Protein AF-0000000084399144 (afdb_homodimer)

InterPro domains:
  IPR020835 Catalase superfamily [SSF56634] (51-368)

Sequence (764 aa):
MQAVSDTVKSAVETFVGPTQVAGPDEWLKADESEQREDDEDAKILRVGELVHDMQRHNFDAHQHKFRGTHVKSLGFVKGSITINPDLPPYLAHGLFANGGEGQGKTYDCIGRYANEPSFILPDTTSAPRGFSLKIFGVQGERLSPSPDGSTDQGTQDFLFNNAPIVELTDLNTTIEIFELRTRYFDNPTRLNLELAKRSDRLKQFAPTMLPNEYVVGSTFYSQSAFKFGPYACKFSLLPISKFQEEFKGQTIPKDASPTFHRDHIRSYYSTNPTEYKLRAQFASDLSKQPVEDASVEWNESYAPWYDLATLKFPAQETFSDERRVWWEDRIGLSPWDGLKDHRPLGSINRLRHKAYEMSRAYREKGNQAKVYLPLKVDDMPNMQAVSDTVKSAVETFVGPTQVAGPDEWLKADESEQREDDEDAKILRVGELVHDMQRHNFDAHQHKFRGTHVKSLGFVKGSITINPDLPPYLAHGLFANGGEGQGKTYDCIGRYANEPSFILPDTTSAPRGFSLKIFGVQGERLSPSPDGSTDQGTQDFLFNNAPIVELTDLNTTIEIFELRTRYFDNPTRLNLELAKRSDRLKQFAPTMLPNEYVVGSTFYSQSAFKFGPYACKFSLLPISKFQEEFKGQTIPKDASPTFHRDHIRSYYSTNPTEYKLRAQFASDLSKQPVEDASVEWNESYAPWYDLATLKFPAQETFSDERRVWWEDRIGLSPWDGLKDHRPLGSINRLRHKAYEMSRAYREKGNQAKVYLPLKVDDMPN

Secondary structure (DSSP, 8-state):
--TT-S-------------PPP-GGGSPBGGGS----TTHHHHHHHHHHHHHHHHHHHHHHHSS---SS--EEEEEEEEEEEEPTT--GGG--GGGGG--SSS--EEEEEEEEEE-SSS---TTS---EEEEEEEEEEES-BSS--TTS-SSEEEEEEEEESSSS-TT-SHHHHHHHHHHHHHTTT-HHHHHHHHHTSTTHHHHHHHHHS--B-GGG--EE--S-EEETTEEEEEEEEE--GGGGGGTTPBPPTT--TTHHHHHHHHHHTT--EEEEEEEEE-S-TTTS-SS-TTS---TTTS--EEEEEEEE-S-----HHHHHIIIIIB---TTSSBGGG-B-SHHHHHHHHHHHHHHHHHHHHHT---B---SGGGS--/--TTSS-------------PPP-GGGSPBGGGS----TTHHHHHHHHHHHHHHHHHHHHHHHSS---SS--EEEEEEEEEEEEPTT--GGG--GGGGG--SSS--EEEEEEEEEE-SSS---TTS---EEEEEEEEEEES-BSS--TTS-SSEEEEEEEEESSSS-TT-SHHHHHHHHHHHHHTTT-HHHHHHHHHTSTTHHHHHHHHHS--B-GGG--EE--S-EEETTEEEEEEEEE--GGGGGGTTPBPPTT--TTHHHHHHHHHHTT--EEEEEEEEE-S-TTTS-SS-TTSPPPTTTS--EEEEEEEE-S-----HHHHHIIIIIB---TTSSBGGG-B-SHHHHHHHHHHHHHHHHHHHHHT---B---SGGGS--

pLDDT: mean 92.84, std 14.89, range [19.12, 98.88]

Solvent-accessible surface area (backbone atoms only — not comparable to full-atom values): 39222 Å² total; per-residue (Å²): 139,66,85,87,57,70,79,72,66,77,77,72,74,72,78,73,65,84,64,73,63,70,50,81,92,49,41,35,48,32,89,73,54,58,83,83,59,94,62,42,68,63,52,29,53,48,45,29,51,42,40,50,49,43,25,50,54,43,21,75,65,44,76,50,60,47,50,56,45,43,53,36,76,32,32,40,48,59,37,35,37,34,29,40,45,65,53,56,74,94,62,32,41,49,85,40,49,47,9,43,90,81,49,31,45,72,32,46,24,40,36,35,36,22,37,39,48,65,57,77,66,47,53,63,54,41,46,44,39,27,38,38,37,42,35,30,74,40,60,41,57,36,63,52,62,29,92,88,62,35,52,42,46,39,44,40,32,46,57,30,21,51,41,62,41,36,62,45,31,25,55,69,52,35,47,56,51,44,50,47,47,49,75,27,62,92,34,64,68,60,36,50,54,58,46,62,72,42,93,57,26,69,47,67,46,41,46,61,65,38,78,48,48,38,71,78,24,42,49,30,17,39,35,43,30,24,26,50,50,64,26,29,25,38,44,33,35,40,56,65,32,79,79,32,55,82,30,46,92,32,62,60,62,86,82,48,52,56,55,40,60,32,52,48,48,37,59,49,20,64,75,36,54,48,30,29,37,35,28,38,26,54,30,60,43,62,91,66,38,41,40,49,38,20,52,53,60,64,54,52,71,54,26,52,76,42,85,48,28,40,36,42,29,61,52,42,78,26,70,44,4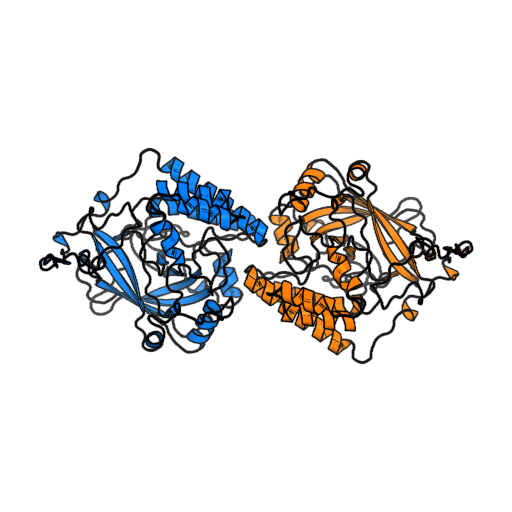3,62,36,47,43,44,54,74,52,32,39,59,84,44,57,66,43,21,35,50,29,47,36,59,31,27,42,59,41,58,36,45,56,59,25,48,53,50,36,49,51,51,24,20,56,46,57,70,30,76,58,43,68,81,74,49,65,80,75,54,59,120,136,68,87,82,57,72,84,67,70,76,80,73,73,71,78,73,65,83,65,73,62,69,52,81,90,51,39,36,48,32,90,72,54,58,81,84,60,95,61,43,68,64,51,31,51,50,44,28,52,41,39,49,50,43,26,50,54,41,22,74,66,46,75,49,61,47,50,56,45,43,52,36,75,33,33,42,49,58,35,34,36,35,29,40,45,65,52,55,75,93,63,32,39,49,84,40,47,49,9,44,88,80,48,32,45,72,33,47,24,40,36,35,36,23,38,38,48,64,56,77,65,47,54,64,55,41,49,44,39,27,39,39,36,42,35,31,74,39,60,41,58,36,64,52,60,30,94,87,61,35,52,42,45,37,45,41,31,48,55,30,21,52,42,61,41,35,62,46,32,25,53,68,50,35,45,55,52,43,50,45,48,48,75,27,62,93,34,63,68,60,36,52,55,58,46,61,71,42,94,56,27,70,48,65,47,41,47,59,66,38,77,49,48,39,70,77,24,44,50,30,16,37,33,42,30,24,25,49,48,64,26,29,26,36,43,33,34,40,56,67,31,79,80,32,53,83,30,45,91,31,63,61,63,85,83,47,52,58,54,39,60,31,52,47,48,35,58,50,19,64,74,36,54,48,32,28,37,36,26,37,27,52,30,60,42,60,92,67,38,43,40,49,39,19,52,53,61,63,51,50,72,55,25,51,74,42,84,48,28,39,35,42,28,62,51,43,79,25,73,44,42,61,38,47,44,43,54,74,51,33,40,57,85,42,57,65,43,22,36,49,30,47,35,59,32,26,42,58,41,57,34,44,56,58,24,47,52,49,37,50,49,52,26,21,57,46,56,68,30,78,58,42,67,81,75,49,66,79,76,54,60,122

Structure (mmCIF, N/CA/C/O backbone):
data_AF-0000000084399144-model_v1
#
loop_
_entity.id
_entity.type
_entity.pdbx_description
1 polymer 'Catalase core domain-containing protein'
#
loop_
_atom_site.group_PDB
_atom_site.id
_atom_site.type_symbol
_atom_site.label_atom_id
_atom_site.label_alt_id
_atom_site.label_comp_id
_atom_site.label_asym_id
_atom_site.label_entity_id
_atom_site.label_seq_id
_atom_site.pdbx_PDB_ins_code
_atom_site.Cartn_x
_atom_site.Cartn_y
_atom_site.Cartn_z
_atom_site.occupancy
_atom_site.B_iso_or_equiv
_atom_site.auth_seq_id
_atom_site.auth_comp_id
_atom_site.auth_asym_id
_atom_site.auth_atom_id
_atom_site.pdbx_PDB_model_num
ATOM 1 N N . MET A 1 1 ? -17.656 -8.805 -59.844 1 21.98 1 MET A N 1
ATOM 2 C CA . MET A 1 1 ? -17.688 -10.148 -60.406 1 21.98 1 MET A CA 1
ATOM 3 C C . MET A 1 1 ? -16.688 -11.055 -59.719 1 21.98 1 MET A C 1
ATOM 5 O O . MET A 1 1 ? -17.031 -12.148 -59.281 1 21.98 1 MET A O 1
ATOM 9 N N . GLN A 1 2 ? -15.344 -11.039 -60.219 1 20.11 2 GLN A N 1
ATOM 10 C CA . GLN A 1 2 ? -14.445 -12.188 -60.25 1 20.11 2 GLN A CA 1
ATOM 11 C C . GLN A 1 2 ? -13.688 -12.352 -58.938 1 20.11 2 GLN A C 1
ATOM 13 O O . GLN A 1 2 ? -13 -13.352 -58.75 1 20.11 2 GLN A O 1
ATOM 18 N N . ALA A 1 3 ? -13.328 -11.195 -58.344 1 23.88 3 ALA A N 1
ATOM 19 C CA . ALA A 1 3 ? -12.086 -11.227 -57.562 1 23.88 3 ALA A CA 1
ATOM 20 C C . ALA A 1 3 ? -12.227 -12.125 -56.344 1 23.88 3 ALA A C 1
ATOM 22 O O . ALA A 1 3 ? -11.305 -12.234 -55.531 1 23.88 3 ALA A O 1
ATOM 23 N N . VAL A 1 4 ? -13.578 -12.25 -55.938 1 25.94 4 VAL A N 1
ATOM 24 C CA . VAL A 1 4 ? -13.797 -12.961 -54.688 1 25.94 4 VAL A CA 1
ATOM 25 C C . VAL A 1 4 ? -13.461 -14.438 -54.844 1 25.94 4 VAL A C 1
ATOM 27 O O . VAL A 1 4 ? -13.945 -15.281 -54.094 1 25.94 4 VAL A O 1
ATOM 30 N N . SER A 1 5 ? -12.844 -14.633 -56.094 1 22.77 5 SER A N 1
ATOM 31 C CA . SER A 1 5 ? -12.727 -16.016 -56.562 1 22.77 5 SER A CA 1
ATOM 32 C C . SER A 1 5 ? -12.008 -16.875 -55.531 1 22.77 5 SER A C 1
ATOM 34 O O . SER A 1 5 ? -12.508 -17.953 -55.156 1 22.77 5 SER A O 1
ATOM 36 N N . ASP A 1 6 ? -10.719 -16.875 -55.594 1 24.31 6 ASP A N 1
ATOM 37 C CA . ASP A 1 6 ? -9.859 -18.047 -55.562 1 24.31 6 ASP A CA 1
ATOM 38 C C . ASP A 1 6 ? -9.547 -18.469 -54.125 1 24.31 6 ASP A C 1
ATOM 40 O O . ASP A 1 6 ? -8.859 -19.469 -53.875 1 24.31 6 ASP A O 1
ATOM 44 N N . THR A 1 7 ? -9.531 -17.578 -53.156 1 23.3 7 THR A N 1
ATOM 45 C CA . THR A 1 7 ? -8.68 -17.922 -52.031 1 23.3 7 THR A CA 1
ATOM 46 C C . THR A 1 7 ? -9.297 -19.047 -51.188 1 23.3 7 THR A C 1
ATOM 48 O O . THR A 1 7 ? -9.695 -18.828 -50.062 1 23.3 7 THR A O 1
ATOM 51 N N . VAL A 1 8 ? -10.523 -19.562 -51.594 1 27.95 8 VAL A N 1
ATOM 52 C CA . VAL A 1 8 ? -11.008 -20.594 -50.688 1 27.95 8 VAL A CA 1
ATOM 53 C C . VAL A 1 8 ? -10.047 -21.781 -50.688 1 27.95 8 VAL A C 1
ATOM 55 O O . VAL A 1 8 ? -10.062 -22.609 -51.625 1 27.95 8 VAL A O 1
ATOM 58 N N . LYS A 1 9 ? -8.789 -21.438 -50.719 1 29.81 9 LYS A N 1
ATOM 59 C CA . LYS A 1 9 ? -7.875 -22.594 -50.688 1 29.81 9 LYS A CA 1
ATOM 60 C C . LYS A 1 9 ? -8.43 -23.703 -49.812 1 29.81 9 LYS A C 1
ATOM 62 O O . LYS A 1 9 ? -9.039 -23.453 -48.781 1 29.81 9 LYS A O 1
ATOM 67 N N . SER A 1 10 ? -8.531 -24.906 -50.312 1 24.36 10 SER A N 1
ATOM 68 C CA . SER A 1 10 ? -8.898 -26.234 -49.844 1 24.36 10 SER A CA 1
ATOM 69 C C . SER A 1 10 ? -8.227 -26.562 -48.5 1 24.36 10 SER A C 1
ATOM 71 O O . SER A 1 10 ? -6.996 -26.516 -48.406 1 24.36 10 SER A O 1
ATOM 73 N N . ALA A 1 11 ? -8.75 -26.219 -47.406 1 34.06 11 ALA A N 1
ATOM 74 C CA . ALA A 1 11 ? -8.305 -26.844 -46.156 1 34.06 11 ALA A CA 1
ATOM 75 C C . ALA A 1 11 ? -8.203 -28.359 -46.312 1 34.06 11 ALA A C 1
ATOM 77 O O . ALA A 1 11 ? -9.219 -29.047 -46.344 1 34.06 11 ALA A O 1
ATOM 78 N N . VAL A 1 12 ? -7.316 -28.828 -47.156 1 32.66 12 VAL A N 1
ATOM 79 C CA . VAL A 1 12 ? -7.02 -30.25 -47 1 32.66 12 VAL A CA 1
ATOM 80 C C . VAL A 1 12 ? -6.875 -30.594 -45.531 1 32.66 12 VAL A C 1
ATOM 82 O O . VAL A 1 12 ? -6.012 -30.047 -44.844 1 32.66 12 VAL A O 1
ATOM 85 N N . GLU A 1 13 ? -7.855 -31.094 -44.906 1 31.64 13 GLU A N 1
ATOM 86 C CA . GLU A 1 13 ? -7.836 -31.781 -43.625 1 31.64 13 GLU A CA 1
ATOM 87 C C . GLU A 1 13 ? -6.754 -32.844 -43.562 1 31.64 13 GLU A C 1
ATO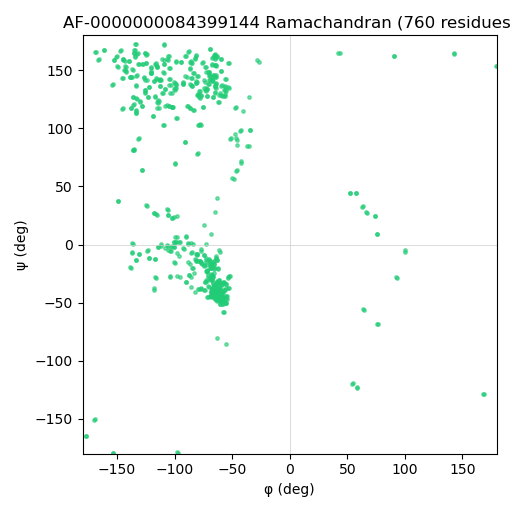M 89 O O . GLU A 1 13 ? -6.871 -33.875 -44.25 1 31.64 13 GLU A O 1
ATOM 94 N N . THR A 1 14 ? -5.488 -32.562 -43.781 1 32.62 14 THR A N 1
ATOM 95 C CA . THR A 1 14 ? -4.523 -33.625 -43.531 1 32.62 14 THR A CA 1
ATOM 96 C C . THR A 1 14 ? -4.961 -34.5 -42.344 1 32.62 14 THR A C 1
ATOM 98 O O . THR A 1 14 ? -5.184 -34 -41.25 1 32.62 14 THR A O 1
ATOM 101 N N . PHE A 1 15 ? -5.547 -35.594 -42.625 1 33.31 15 PHE A N 1
ATOM 102 C CA . PHE A 1 15 ? -5.883 -36.656 -41.688 1 33.31 15 PHE A CA 1
ATOM 103 C C . PHE A 1 15 ? -4.727 -36.906 -40.719 1 33.31 15 PHE A C 1
ATOM 105 O O . PHE A 1 15 ? -3.656 -37.375 -41.125 1 33.31 15 PHE A O 1
ATOM 112 N N . VAL A 1 16 ? -4.355 -36.094 -39.781 1 40.62 16 VAL A N 1
ATOM 113 C CA . VAL A 1 16 ? -3.412 -36.469 -38.719 1 40.62 16 VAL A CA 1
ATOM 114 C C . VAL A 1 16 ? -3.859 -37.75 -38.062 1 40.62 16 VAL A C 1
ATOM 116 O O . VAL A 1 16 ? -4.996 -37.875 -37.594 1 40.62 16 VAL A O 1
ATOM 119 N N . GLY A 1 17 ? -3.443 -38.969 -38.5 1 41.41 17 GLY A N 1
ATOM 120 C CA . GLY A 1 17 ? -3.68 -40.25 -37.844 1 41.41 17 GLY A CA 1
ATOM 121 C C . GLY A 1 17 ? -3.869 -40.156 -36.344 1 41.41 17 GLY A C 1
ATOM 122 O O . GLY A 1 17 ? -3.607 -39.094 -35.75 1 41.41 17 GLY A O 1
ATOM 123 N N . PRO A 1 18 ? -4.539 -41.156 -35.688 1 46.06 18 PRO A N 1
ATOM 124 C CA . PRO A 1 18 ? -4.816 -41.125 -34.25 1 46.06 18 PRO A CA 1
ATOM 125 C C . PRO A 1 18 ? -3.604 -40.719 -33.406 1 46.06 18 PRO A C 1
ATOM 127 O O . PRO A 1 18 ? -2.502 -41.25 -33.625 1 46.06 18 PRO A O 1
ATOM 130 N N . THR A 1 19 ? -3.375 -39.594 -33.125 1 61 19 THR A N 1
ATOM 131 C CA . THR A 1 19 ? -2.283 -39.094 -32.281 1 61 19 THR A CA 1
ATOM 132 C C . THR A 1 19 ? -1.993 -40.062 -31.156 1 61 19 THR A C 1
ATOM 134 O O . THR A 1 19 ? -2.873 -40.344 -30.328 1 61 19 THR A O 1
ATOM 137 N N . GLN A 1 20 ? -1.167 -41.094 -31.375 1 75.56 20 GLN A N 1
ATOM 138 C CA . GLN A 1 20 ? -0.76 -42.062 -30.359 1 75.56 20 GLN A CA 1
ATOM 139 C C . GLN A 1 20 ? -0.308 -41.375 -29.078 1 75.56 20 GLN A C 1
ATOM 141 O O . GLN A 1 20 ? 0.566 -40.5 -29.125 1 75.56 20 GLN A O 1
ATOM 146 N N . VAL A 1 21 ? -1.074 -41.656 -27.953 1 87.62 21 VAL A N 1
ATOM 147 C CA . VAL A 1 21 ? -0.732 -41.188 -26.625 1 87.62 21 VAL A CA 1
ATOM 148 C C . VAL A 1 21 ? 0.427 -42 -26.062 1 87.62 21 VAL A C 1
ATOM 150 O O . VAL A 1 21 ? 0.359 -43.219 -26 1 87.62 21 VAL A O 1
ATOM 153 N N . ALA A 1 22 ? 1.482 -41.312 -25.812 1 91.88 22 ALA A N 1
ATOM 154 C CA . ALA A 1 22 ? 2.646 -41.969 -25.219 1 91.88 22 ALA A CA 1
ATOM 155 C C . ALA A 1 22 ? 2.354 -42.438 -23.797 1 91.88 22 ALA A C 1
ATOM 157 O O . ALA A 1 22 ? 1.681 -41.719 -23.047 1 91.88 22 ALA A O 1
ATOM 158 N N . GLY A 1 23 ? 2.871 -43.625 -23.469 1 93.62 23 GLY A N 1
ATOM 159 C CA . GLY A 1 23 ? 2.76 -44.156 -22.109 1 93.62 23 GLY A CA 1
ATOM 160 C C . GLY A 1 23 ? 3.994 -43.906 -21.281 1 93.62 23 GLY A C 1
ATOM 161 O O . GLY A 1 23 ? 4.949 -43.281 -21.734 1 93.62 23 GLY A O 1
ATOM 162 N N . PRO A 1 24 ? 3.988 -44.375 -20.031 1 95.56 24 PRO A N 1
ATOM 163 C CA . PRO A 1 24 ? 5.062 -44.094 -19.078 1 95.56 24 PRO A CA 1
ATOM 164 C C . PRO A 1 24 ? 6.434 -44.531 -19.578 1 95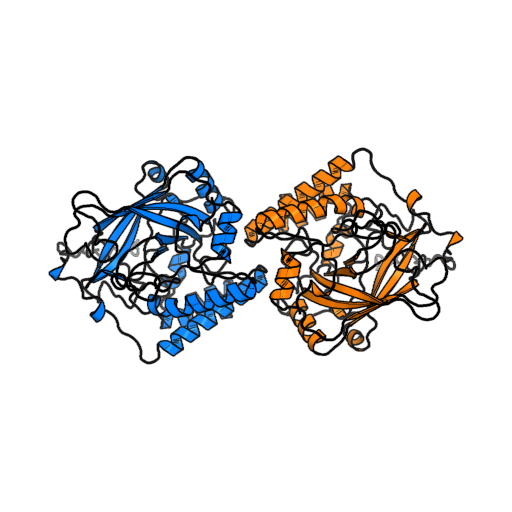.56 24 PRO A C 1
ATOM 166 O O . PRO A 1 24 ? 7.441 -43.875 -19.297 1 95.56 24 PRO A O 1
ATOM 169 N N . ASP A 1 25 ? 6.457 -45.562 -20.328 1 95.38 25 ASP A N 1
ATOM 170 C CA . ASP A 1 25 ? 7.73 -46.062 -20.844 1 95.38 25 ASP A CA 1
ATOM 171 C C . ASP A 1 25 ? 8.305 -45.094 -21.875 1 95.38 25 ASP A C 1
ATOM 173 O O . ASP A 1 25 ? 9.5 -45.156 -22.188 1 95.38 25 ASP A O 1
ATOM 177 N N . GLU A 1 26 ? 7.473 -44.312 -22.391 1 95.81 26 GLU A N 1
ATOM 178 C CA . GLU A 1 26 ? 7.887 -43.375 -23.453 1 95.81 26 GLU A CA 1
ATOM 179 C C . GLU A 1 26 ? 8.039 -41.969 -22.922 1 95.81 26 GLU A C 1
ATOM 181 O O . GLU A 1 26 ? 8.469 -41.062 -23.641 1 95.81 26 GLU A O 1
ATOM 186 N N . TRP A 1 27 ? 7.707 -41.719 -21.703 1 97.44 27 TRP A N 1
ATOM 187 C CA . TRP A 1 27 ? 7.809 -40.375 -21.141 1 97.44 27 TRP A CA 1
ATOM 188 C C . TRP A 1 27 ? 9.266 -39.969 -20.969 1 97.44 27 TRP A C 1
ATOM 190 O O . TRP A 1 27 ? 10.125 -40.812 -20.688 1 97.44 27 TRP A O 1
ATOM 200 N N . LEU A 1 28 ? 9.523 -38.719 -21.141 1 96.44 28 LEU A N 1
ATOM 201 C CA . LEU A 1 28 ? 10.867 -38.156 -21.016 1 96.44 28 LEU A CA 1
ATOM 202 C C . LEU A 1 28 ? 11.344 -38.219 -19.562 1 96.44 28 LEU A C 1
ATOM 204 O O . LEU A 1 28 ? 10.562 -37.938 -18.656 1 96.44 28 LEU A O 1
ATOM 208 N N . LYS A 1 29 ? 12.633 -38.531 -19.469 1 96.5 29 LYS A N 1
ATOM 209 C CA . LYS A 1 29 ? 13.266 -38.406 -18.156 1 96.5 29 LYS A CA 1
ATOM 210 C C . LYS A 1 29 ? 13.578 -36.938 -17.844 1 96.5 29 LYS A C 1
ATOM 212 O O . LYS A 1 29 ? 14.242 -36.25 -18.641 1 96.5 29 LYS A O 1
ATOM 217 N N . ALA A 1 30 ? 13.086 -36.5 -16.688 1 96.5 30 ALA A N 1
ATOM 218 C CA . ALA A 1 30 ? 13.172 -35.094 -16.297 1 96.5 30 ALA A CA 1
ATOM 219 C C . ALA A 1 30 ? 14.617 -34.594 -16.344 1 96.5 30 ALA A C 1
ATOM 221 O O . ALA A 1 30 ? 14.898 -33.531 -16.875 1 96.5 30 ALA A O 1
ATOM 222 N N . ASP A 1 31 ? 15.562 -35.312 -15.859 1 93.25 31 ASP A N 1
ATOM 223 C CA . ASP A 1 31 ? 16.953 -34.906 -15.703 1 93.25 31 ASP A CA 1
ATOM 224 C C . ASP A 1 31 ? 17.641 -34.781 -17.062 1 93.25 31 ASP A C 1
ATOM 226 O O . ASP A 1 31 ? 18.703 -34.156 -17.172 1 93.25 31 ASP A O 1
ATOM 230 N N . GLU A 1 32 ? 17.016 -35.281 -18.062 1 93.12 32 GLU A N 1
ATOM 231 C CA . GLU A 1 32 ? 17.594 -35.219 -19.406 1 93.12 32 GLU A CA 1
ATOM 232 C C . GLU A 1 32 ? 16.875 -34.188 -20.281 1 93.12 32 GLU A C 1
ATOM 234 O O . GLU A 1 32 ? 17.234 -33.969 -21.438 1 93.12 32 GLU A O 1
ATOM 239 N N . SER A 1 33 ? 15.953 -33.625 -19.672 1 94.94 33 SER A N 1
ATOM 240 C CA . SER A 1 33 ? 15.078 -32.781 -20.469 1 94.94 33 SER A CA 1
ATOM 241 C C . SER A 1 33 ? 15.484 -31.312 -20.359 1 94.94 33 SER A C 1
ATOM 243 O O . SER A 1 33 ? 14.977 -30.453 -21.094 1 94.94 33 SER A O 1
ATOM 245 N N . GLU A 1 34 ? 16.406 -30.969 -19.5 1 96 34 GLU A N 1
ATOM 246 C CA . GLU A 1 34 ? 16.781 -29.578 -19.266 1 96 34 GLU A CA 1
ATOM 247 C C . GLU A 1 34 ? 18.125 -29.25 -19.906 1 96 34 GLU A C 1
ATOM 249 O O . GLU A 1 34 ? 18.953 -30.141 -20.109 1 96 34 GLU A O 1
ATOM 254 N N . GLN A 1 35 ? 18.266 -28 -20.25 1 94.12 35 GLN A N 1
ATOM 255 C CA . GLN A 1 35 ? 19.516 -27.453 -20.766 1 94.12 35 GLN A CA 1
ATOM 256 C C . GLN A 1 35 ? 19.844 -26.141 -20.062 1 94.12 35 GLN A C 1
ATOM 258 O O . GLN A 1 35 ? 19.188 -25.125 -20.281 1 94.12 35 GLN A O 1
ATOM 263 N N . ARG A 1 36 ? 20.875 -26.141 -19.312 1 94.19 36 ARG A N 1
ATOM 264 C CA . ARG A 1 36 ? 21.328 -24.938 -18.625 1 94.19 36 ARG A CA 1
ATOM 265 C C . ARG A 1 36 ? 22.359 -24.188 -19.453 1 94.19 36 ARG A C 1
ATOM 267 O O . ARG A 1 36 ? 23.234 -24.812 -20.062 1 94.19 36 ARG A O 1
ATOM 274 N N . GLU A 1 37 ? 22.203 -22.922 -19.453 1 93.62 37 GLU A N 1
ATOM 275 C CA . GLU A 1 37 ? 23.188 -22.109 -20.156 1 93.62 37 GLU A CA 1
ATOM 276 C C . GLU A 1 37 ? 24.375 -21.797 -19.266 1 93.62 37 GLU A C 1
ATOM 278 O O . GLU A 1 37 ? 24.266 -21.797 -18.031 1 93.62 37 GLU A O 1
ATOM 283 N N . ASP A 1 38 ? 25.547 -21.5 -19.891 1 91.88 38 ASP A N 1
ATOM 284 C CA . ASP A 1 38 ? 26.781 -21.281 -19.156 1 91.88 38 ASP A CA 1
ATOM 285 C C . ASP A 1 38 ? 26.703 -20.016 -18.312 1 91.88 38 ASP A C 1
ATOM 287 O O . ASP A 1 38 ? 27.234 -19.969 -17.203 1 91.88 38 ASP A O 1
ATOM 291 N N . ASP A 1 39 ? 26.031 -18.984 -18.703 1 95.19 39 ASP A N 1
ATOM 292 C CA . ASP A 1 39 ? 25.984 -17.719 -17.984 1 95.19 39 ASP A CA 1
ATOM 293 C C . ASP A 1 39 ? 24.641 -17.531 -17.281 1 95.19 39 ASP A C 1
ATOM 295 O O . ASP A 1 39 ? 24.234 -16.406 -17 1 95.19 39 ASP A O 1
ATOM 299 N N . GLU A 1 40 ? 24.016 -18.609 -16.984 1 96.81 40 GLU A N 1
ATOM 300 C CA . GLU A 1 40 ? 22.656 -18.562 -16.484 1 96.81 40 GLU A CA 1
ATOM 301 C C . GLU A 1 40 ? 22.594 -17.891 -15.125 1 96.81 40 GLU A C 1
ATOM 303 O O . GLU A 1 40 ? 21.656 -17.141 -14.836 1 96.81 40 GLU A O 1
ATOM 308 N N . ASP A 1 41 ? 23.609 -18.094 -14.266 1 96.25 41 ASP A N 1
ATOM 309 C CA . ASP A 1 41 ? 23.594 -17.516 -12.93 1 96.25 41 ASP A CA 1
ATOM 310 C C . ASP A 1 41 ? 23.594 -15.984 -13 1 96.25 41 ASP A C 1
ATOM 312 O O . ASP A 1 41 ? 22.844 -15.328 -12.281 1 96.25 41 ASP A O 1
ATOM 316 N N . ALA A 1 42 ? 24.438 -15.453 -13.82 1 97.69 42 ALA A N 1
ATOM 317 C CA . ALA A 1 42 ? 24.484 -14.008 -13.992 1 97.69 42 ALA A CA 1
ATOM 318 C C . ALA A 1 42 ? 23.172 -13.477 -14.547 1 97.69 42 ALA A C 1
ATOM 320 O O . ALA A 1 42 ? 22.703 -12.406 -14.141 1 97.69 42 ALA A O 1
ATOM 321 N N . LYS A 1 43 ? 22.609 -14.227 -15.422 1 97.94 43 LYS A N 1
ATOM 322 C CA . LYS A 1 43 ? 21.328 -13.836 -16.016 1 97.94 43 LYS A CA 1
ATOM 323 C C . LYS A 1 43 ? 20.203 -13.883 -14.992 1 97.94 43 LYS A C 1
ATOM 325 O O . LYS A 1 43 ? 19.328 -13.008 -14.977 1 97.94 43 LYS A O 1
ATOM 330 N N . ILE A 1 44 ? 20.234 -14.844 -14.195 1 98 44 ILE A N 1
ATOM 331 C CA . ILE A 1 44 ? 19.219 -14.984 -13.148 1 98 44 ILE A CA 1
ATOM 332 C C . ILE A 1 44 ? 19.344 -13.812 -12.164 1 98 44 ILE A C 1
ATOM 334 O O . ILE A 1 44 ? 18.328 -13.242 -11.758 1 98 44 ILE A O 1
ATOM 338 N N . LEU A 1 45 ? 20.531 -13.43 -11.82 1 97.88 45 LEU A N 1
ATOM 339 C CA . LEU A 1 45 ? 20.734 -12.266 -10.969 1 97.88 45 LEU A CA 1
ATOM 340 C C . LEU A 1 45 ? 20.172 -11.008 -11.625 1 97.88 45 LEU A C 1
ATOM 342 O O . LEU A 1 45 ? 19.547 -10.18 -10.953 1 97.88 45 LEU A O 1
ATOM 346 N N . ARG A 1 46 ? 20.375 -10.906 -12.914 1 98.12 46 ARG A N 1
ATOM 347 C CA . ARG A 1 46 ? 19.844 -9.773 -13.664 1 98.12 46 ARG A CA 1
ATOM 348 C C . ARG A 1 46 ? 18.328 -9.727 -13.578 1 98.12 46 ARG A C 1
ATOM 350 O O . ARG A 1 46 ? 17.734 -8.656 -13.422 1 98.12 46 ARG A O 1
ATOM 357 N N . VAL A 1 47 ? 17.672 -10.844 -13.656 1 98.19 47 VAL A N 1
ATOM 358 C CA . VAL A 1 47 ? 16.219 -10.906 -13.516 1 98.19 47 VAL A CA 1
ATOM 359 C C . VAL A 1 47 ? 15.812 -10.375 -12.141 1 98.19 47 VAL A C 1
ATOM 361 O O . VAL A 1 47 ? 14.891 -9.57 -12.031 1 98.19 47 VAL A O 1
ATOM 364 N N . GLY A 1 48 ? 16.547 -10.82 -11.109 1 97.88 48 GLY A N 1
ATOM 365 C CA . GLY A 1 48 ? 16.266 -10.328 -9.773 1 97.88 48 GLY A CA 1
ATOM 366 C C . GLY A 1 48 ? 16.359 -8.82 -9.656 1 97.88 48 GLY A C 1
ATOM 367 O O . GLY A 1 48 ? 15.539 -8.188 -9 1 97.88 48 GLY A O 1
ATOM 368 N N . GLU A 1 49 ? 17.297 -8.219 -10.305 1 97.94 49 GLU A N 1
ATOM 369 C CA . GLU A 1 49 ? 17.484 -6.77 -10.289 1 97.94 49 GLU A CA 1
ATOM 370 C C . GLU A 1 49 ? 16.344 -6.055 -11 1 97.94 49 GLU A C 1
ATOM 372 O O . GLU A 1 49 ? 15.883 -5.008 -10.547 1 97.94 49 GLU A O 1
ATOM 377 N N . LEU A 1 50 ? 15.969 -6.637 -12.086 1 97.75 50 LEU A N 1
ATOM 378 C CA . LEU A 1 50 ? 14.875 -6.047 -12.844 1 97.75 50 LEU A CA 1
ATOM 379 C C . LEU A 1 50 ? 13.562 -6.117 -12.062 1 97.75 50 LEU A C 1
ATOM 381 O O . LEU A 1 50 ? 12.781 -5.168 -12.07 1 97.75 50 LEU A O 1
ATOM 385 N N . VAL A 1 51 ? 13.352 -7.211 -11.359 1 97.44 51 VAL A N 1
ATOM 386 C CA . VAL A 1 51 ? 12.18 -7.332 -10.5 1 97.44 51 VAL A CA 1
ATOM 387 C C . VAL A 1 51 ? 12.227 -6.277 -9.398 1 97.44 51 VAL A C 1
ATOM 389 O O . VAL A 1 51 ? 11.219 -5.629 -9.109 1 97.44 51 VAL A O 1
ATOM 392 N N . HIS A 1 52 ? 13.367 -6.062 -8.875 1 97.19 52 HIS A N 1
ATOM 393 C CA . HIS A 1 52 ? 13.555 -5.027 -7.863 1 97.19 52 HIS A CA 1
ATOM 394 C C . HIS A 1 52 ? 13.18 -3.652 -8.406 1 97.19 52 HIS A C 1
ATOM 396 O O . HIS A 1 52 ? 12.539 -2.859 -7.719 1 97.19 52 HIS A O 1
ATOM 402 N N . ASP A 1 53 ? 13.57 -3.414 -9.562 1 96.44 53 ASP A N 1
ATOM 403 C CA . ASP A 1 53 ? 13.25 -2.137 -10.195 1 96.44 53 ASP A CA 1
ATOM 404 C C . ASP A 1 53 ? 11.742 -1.966 -10.352 1 96.44 53 ASP A C 1
ATOM 406 O O . ASP A 1 53 ? 11.203 -0.886 -10.094 1 96.44 53 ASP A O 1
ATOM 410 N N . MET A 1 54 ? 11.086 -2.973 -10.75 1 95.25 54 MET A N 1
ATOM 411 C CA . MET A 1 54 ? 9.633 -2.916 -10.891 1 95.25 54 MET A CA 1
ATOM 412 C C . MET A 1 54 ? 8.969 -2.725 -9.531 1 95.25 54 MET A C 1
ATOM 414 O O . MET A 1 54 ? 8.008 -1.964 -9.406 1 95.25 54 MET A O 1
ATOM 418 N N . GLN A 1 55 ? 9.5 -3.42 -8.555 1 97.12 55 GLN A N 1
ATOM 419 C CA . GLN A 1 55 ? 8.984 -3.246 -7.195 1 97.12 55 GLN A CA 1
ATOM 420 C C . GLN A 1 55 ? 9.164 -1.807 -6.723 1 97.12 55 GLN A C 1
ATOM 422 O O . GLN A 1 55 ? 8.289 -1.258 -6.047 1 97.12 55 GLN A O 1
ATOM 427 N N . ARG A 1 56 ? 10.289 -1.204 -7.105 1 96.31 56 ARG A N 1
ATOM 428 C CA . ARG A 1 56 ? 10.531 0.188 -6.742 1 96.31 56 ARG A CA 1
ATOM 429 C C . ARG A 1 56 ? 9.508 1.112 -7.395 1 96.31 56 ARG A C 1
ATOM 431 O O . ARG A 1 56 ? 9 2.037 -6.754 1 96.31 56 ARG A O 1
ATOM 438 N N . HIS A 1 57 ? 9.234 0.835 -8.641 1 95.12 57 HIS A N 1
ATOM 439 C CA . HIS A 1 57 ? 8.227 1.628 -9.344 1 95.12 57 HIS A CA 1
ATOM 440 C C . HIS A 1 57 ? 6.855 1.47 -8.695 1 95.12 57 HIS A C 1
ATOM 442 O O . HIS A 1 57 ? 6.109 2.443 -8.562 1 95.12 57 HIS A O 1
ATOM 448 N N . ASN A 1 58 ? 6.539 0.286 -8.312 1 95.69 58 ASN A N 1
ATOM 449 C CA . ASN A 1 58 ? 5.273 0.052 -7.633 1 95.69 58 ASN A CA 1
ATOM 450 C C . ASN A 1 58 ? 5.211 0.785 -6.297 1 95.69 58 ASN A C 1
ATOM 452 O O . ASN A 1 58 ? 4.172 1.344 -5.938 1 95.69 58 ASN A O 1
ATOM 456 N N . PHE A 1 59 ? 6.316 0.768 -5.602 1 97 59 PHE A N 1
ATOM 457 C CA . PHE A 1 59 ? 6.355 1.516 -4.348 1 97 59 PHE A CA 1
ATOM 458 C C . PHE A 1 59 ? 6.078 2.994 -4.59 1 97 59 PHE A C 1
ATOM 460 O O . PHE A 1 59 ? 5.32 3.619 -3.846 1 97 59 PHE A O 1
ATOM 467 N N . ASP A 1 60 ? 6.695 3.52 -5.609 1 95.31 60 ASP A N 1
ATOM 468 C CA . ASP A 1 60 ? 6.508 4.93 -5.934 1 95.31 60 ASP A CA 1
ATOM 469 C C . ASP A 1 60 ? 5.043 5.23 -6.246 1 95.31 60 ASP A C 1
ATOM 471 O O . ASP A 1 60 ? 4.531 6.297 -5.895 1 95.31 60 ASP A O 1
ATOM 475 N N . ALA A 1 61 ? 4.387 4.293 -6.809 1 93.88 61 ALA A N 1
ATOM 476 C CA . ALA A 1 61 ? 3.018 4.508 -7.266 1 93.88 61 ALA A CA 1
ATOM 477 C C . ALA A 1 61 ? 2.016 4.219 -6.156 1 93.88 61 ALA A C 1
ATOM 479 O O . ALA A 1 61 ? 0.932 4.805 -6.117 1 93.88 61 ALA A O 1
ATOM 480 N N . HIS A 1 62 ? 2.385 3.348 -5.207 1 95.94 62 HIS A N 1
ATOM 481 C CA . HIS A 1 62 ? 1.352 2.834 -4.316 1 95.94 62 HIS A CA 1
ATOM 482 C C . HIS A 1 62 ? 1.784 2.934 -2.855 1 95.94 62 HIS A C 1
ATOM 484 O O . HIS A 1 62 ? 0.998 2.648 -1.949 1 95.94 62 HIS A O 1
ATOM 490 N N . GLN A 1 63 ? 3 3.287 -2.607 1 95.62 63 GLN A N 1
ATOM 491 C CA . GLN A 1 63 ? 3.52 3.598 -1.281 1 95.62 63 GLN A CA 1
ATOM 492 C C . GLN A 1 63 ? 3.533 2.359 -0.39 1 95.62 63 GLN A C 1
ATOM 494 O O . GLN A 1 63 ? 3.33 2.459 0.822 1 95.62 63 GLN A O 1
ATOM 499 N N . HIS A 1 64 ? 3.648 1.217 -0.902 1 96.44 64 HIS A N 1
ATOM 500 C CA . HIS A 1 64 ? 3.824 -0.073 -0.245 1 96.44 64 HIS A CA 1
ATOM 501 C C . HIS A 1 64 ? 4.715 -0.995 -1.07 1 96.44 64 HIS A C 1
ATOM 503 O O . HIS A 1 64 ? 4.711 -0.931 -2.303 1 96.44 64 HIS A O 1
ATOM 509 N N . LYS A 1 65 ? 5.562 -1.794 -0.369 1 96.94 65 LYS A N 1
ATOM 510 C CA . LYS A 1 65 ? 6.438 -2.723 -1.077 1 96.94 65 LYS A CA 1
ATOM 511 C C . LYS A 1 65 ? 5.73 -4.047 -1.35 1 96.94 65 LYS A C 1
ATOM 513 O O . LYS A 1 65 ? 5.387 -4.777 -0.417 1 96.94 65 LYS A O 1
ATOM 518 N N . PHE A 1 66 ? 5.582 -4.344 -2.611 1 96.75 66 PHE A N 1
ATOM 519 C CA . PHE A 1 66 ? 4.84 -5.52 -3.047 1 96.75 66 PHE A CA 1
ATOM 520 C C . PHE A 1 66 ? 5.777 -6.578 -3.609 1 96.75 66 PHE A C 1
ATOM 522 O O . PHE A 1 66 ? 6.973 -6.328 -3.777 1 96.75 66 PHE A O 1
ATOM 529 N N . ARG A 1 67 ? 5.184 -7.738 -3.869 1 96.5 67 ARG A N 1
ATOM 530 C CA . ARG A 1 67 ? 5.824 -8.781 -4.66 1 96.5 67 ARG A CA 1
ATOM 531 C C . ARG A 1 67 ? 6.039 -8.328 -6.102 1 96.5 67 ARG A C 1
ATOM 533 O O . ARG A 1 67 ? 5.465 -7.324 -6.531 1 96.5 67 ARG A O 1
ATOM 540 N N . GLY A 1 68 ? 6.91 -9.07 -6.727 1 94.44 68 GLY A N 1
ATOM 541 C CA . GLY A 1 68 ? 7.207 -8.711 -8.102 1 94.44 68 GLY A CA 1
ATOM 542 C C . GLY A 1 68 ? 6.02 -8.883 -9.031 1 94.44 68 GLY A C 1
ATOM 543 O O . GLY A 1 68 ? 5.844 -8.102 -9.977 1 94.44 68 GLY A O 1
ATOM 544 N N . THR A 1 69 ? 5.277 -9.922 -8.844 1 94.44 69 THR A N 1
ATOM 545 C CA . THR A 1 69 ? 4.035 -10.203 -9.555 1 94.44 69 THR A CA 1
ATOM 546 C C . THR A 1 69 ? 2.943 -10.641 -8.586 1 94.44 69 THR A C 1
ATOM 548 O O . THR A 1 69 ? 3.174 -10.727 -7.379 1 94.44 69 THR A O 1
ATOM 551 N N . HIS A 1 70 ? 1.729 -10.766 -9.133 1 96.81 70 HIS A N 1
ATOM 552 C CA . HIS A 1 70 ? 0.588 -11.148 -8.305 1 96.81 70 HIS A CA 1
ATOM 553 C C . HIS A 1 70 ? 0.383 -10.164 -7.156 1 96.81 70 HIS A C 1
ATOM 555 O O . HIS A 1 70 ? 0.172 -10.578 -6.016 1 96.81 70 HIS A O 1
ATOM 561 N N . VAL A 1 71 ? 0.473 -8.93 -7.504 1 95.44 71 VAL A N 1
ATOM 562 C CA . VAL A 1 71 ? 0.492 -7.871 -6.496 1 95.44 71 VAL A CA 1
ATOM 563 C C . VAL A 1 71 ? -0.901 -7.707 -5.895 1 95.44 71 VAL A C 1
ATOM 565 O O . VAL A 1 71 ? -1.04 -7.332 -4.727 1 95.44 71 VAL A O 1
ATOM 568 N N . LYS A 1 72 ? -1.923 -7.977 -6.664 1 97.38 72 LYS A N 1
ATOM 569 C CA . LYS A 1 72 ? -3.291 -7.789 -6.188 1 97.38 72 LYS A CA 1
ATOM 570 C C . LYS A 1 72 ? -3.924 -9.125 -5.797 1 97.38 72 LYS A C 1
ATOM 572 O O . LYS A 1 72 ? -4.109 -10 -6.645 1 97.38 72 LYS A O 1
ATOM 577 N N . SER A 1 73 ? -4.285 -9.242 -4.527 1 98.06 73 SER A N 1
ATOM 578 C CA . SER A 1 73 ? -4.938 -10.445 -4.02 1 98.06 73 SER A CA 1
ATOM 579 C C . SER A 1 73 ? -6.441 -10.406 -4.281 1 98.06 73 SER A C 1
ATOM 581 O O . SER A 1 73 ? -7.059 -9.344 -4.227 1 98.06 73 SER A O 1
ATOM 583 N N . LEU A 1 74 ? -6.984 -11.578 -4.492 1 98.62 74 LEU A N 1
ATOM 584 C CA . LEU A 1 74 ? -8.414 -11.68 -4.75 1 98.62 74 LEU A CA 1
ATOM 585 C C . LEU A 1 74 ? -9.109 -12.484 -3.654 1 98.62 74 LEU A C 1
ATOM 587 O O . LEU A 1 74 ? -10.305 -12.312 -3.418 1 98.62 74 LEU A O 1
ATOM 591 N N . GLY A 1 75 ? -8.43 -13.391 -3.02 1 98.69 75 GLY A N 1
ATOM 592 C CA . GLY A 1 75 ? -8.969 -14.219 -1.954 1 98.69 75 GLY A CA 1
ATOM 593 C C . GLY A 1 75 ? -7.969 -15.219 -1.403 1 98.69 75 GLY A C 1
ATOM 594 O O . GLY A 1 75 ? -7.07 -15.664 -2.121 1 98.69 75 GLY A O 1
ATOM 595 N N . PHE A 1 76 ? -8.148 -15.602 -0.16 1 98.81 76 PHE A N 1
ATOM 596 C CA . PHE A 1 76 ? -7.305 -16.531 0.579 1 98.81 76 PHE A CA 1
ATOM 597 C C . PHE A 1 76 ? -8.133 -17.672 1.156 1 98.81 76 PHE A C 1
ATOM 599 O O . PHE A 1 76 ? -9.164 -17.438 1.795 1 98.81 76 PHE A O 1
ATOM 606 N N . VAL A 1 77 ? -7.645 -18.891 0.966 1 98.81 77 VAL A N 1
ATOM 607 C CA . VAL A 1 77 ? -8.516 -19.984 1.364 1 98.81 77 VAL A CA 1
ATOM 608 C C . VAL A 1 77 ? -7.695 -21.047 2.107 1 98.81 77 VAL A C 1
ATOM 610 O O . VAL A 1 77 ? -6.504 -21.219 1.843 1 98.81 77 VAL A O 1
ATOM 613 N N . LYS A 1 78 ? -8.367 -21.734 3.002 1 98.44 78 LYS A N 1
ATOM 614 C CA . LYS A 1 78 ? -7.887 -22.922 3.701 1 98.44 78 LYS A CA 1
ATOM 615 C C . LYS A 1 78 ? -8.672 -24.156 3.285 1 98.44 78 LYS A C 1
ATOM 617 O O . LYS A 1 78 ? -9.891 -24.094 3.086 1 98.44 78 LYS A O 1
ATOM 622 N N . GLY A 1 79 ? -7.934 -25.234 3.186 1 98.38 79 GLY A N 1
ATOM 623 C CA . GLY A 1 79 ? -8.617 -26.469 2.832 1 98.38 79 GLY A CA 1
ATOM 624 C C . GLY A 1 79 ? -7.73 -27.688 2.971 1 98.38 79 GLY A C 1
ATOM 625 O O . GLY A 1 79 ? -6.914 -27.781 3.891 1 98.38 79 GLY A O 1
ATOM 626 N N . SER A 1 80 ? -8.047 -28.656 2.152 1 98.5 80 SER A N 1
ATOM 627 C CA . SER A 1 80 ? -7.316 -29.922 2.189 1 98.5 80 SER A CA 1
ATOM 628 C C . SER A 1 80 ? -7.145 -30.5 0.791 1 98.5 80 SER A C 1
ATOM 630 O O . SER A 1 80 ? -7.859 -30.109 -0.139 1 98.5 80 SER A O 1
ATOM 632 N N . ILE A 1 81 ? -6.191 -31.312 0.707 1 98.25 81 ILE A N 1
ATOM 633 C CA . ILE A 1 81 ? -5.969 -32.094 -0.51 1 98.25 81 ILE A CA 1
ATOM 634 C C . ILE A 1 81 ? -5.906 -33.562 -0.171 1 98.25 81 ILE A C 1
ATOM 636 O O . ILE A 1 81 ? -5.199 -33.969 0.755 1 98.25 81 ILE A O 1
ATOM 640 N N . THR A 1 82 ? -6.613 -34.344 -0.869 1 97.44 82 THR A N 1
ATOM 641 C CA . THR A 1 82 ? -6.609 -35.812 -0.709 1 97.44 82 THR A CA 1
ATOM 642 C C . THR A 1 82 ? -6.043 -36.469 -1.953 1 97.44 82 THR A C 1
ATOM 644 O O . THR A 1 82 ? -6.57 -36.312 -3.055 1 97.44 82 THR A O 1
ATOM 647 N N . ILE A 1 83 ? -5.02 -37.281 -1.731 1 97.25 83 ILE A N 1
ATOM 648 C CA . ILE A 1 83 ? -4.398 -38 -2.83 1 97.25 83 ILE A CA 1
ATOM 649 C C . ILE A 1 83 ? -5.312 -39.156 -3.266 1 97.25 83 ILE A C 1
ATOM 651 O O . ILE A 1 83 ? -5.891 -39.844 -2.426 1 97.25 83 ILE A O 1
ATOM 655 N N . ASN A 1 84 ? -5.48 -39.281 -4.59 1 95.5 84 ASN A N 1
ATOM 656 C CA . ASN A 1 84 ? -6.27 -40.406 -5.078 1 95.5 84 ASN A CA 1
ATOM 657 C C . ASN A 1 84 ? -5.711 -41.75 -4.586 1 95.5 84 ASN A C 1
ATOM 659 O O . ASN A 1 84 ? -4.496 -41.969 -4.629 1 95.5 84 ASN A O 1
ATOM 663 N N . PRO A 1 85 ? -6.629 -42.562 -4.168 1 91.75 85 PRO A N 1
ATOM 664 C CA . PRO A 1 85 ? -6.133 -43.906 -3.777 1 91.75 85 PRO A CA 1
ATOM 665 C C . PRO A 1 85 ? -5.738 -44.75 -4.973 1 91.75 85 PRO A C 1
ATOM 667 O O . PRO A 1 85 ? -6.23 -44.531 -6.082 1 91.75 85 PRO A O 1
ATOM 670 N N . ASP A 1 86 ? -4.871 -45.625 -4.824 1 87.56 86 ASP A N 1
ATOM 671 C CA . ASP A 1 86 ? -4.5 -46.688 -5.754 1 87.56 86 ASP A CA 1
ATOM 672 C C . ASP A 1 86 ? -3.938 -46.125 -7.051 1 87.56 86 ASP A C 1
ATOM 674 O O . ASP A 1 86 ? -4.258 -46.594 -8.141 1 87.56 86 ASP A O 1
ATOM 678 N N . LEU A 1 87 ? -3.275 -45.031 -6.922 1 94.25 87 LEU A N 1
ATOM 679 C CA . LEU A 1 87 ? -2.553 -44.531 -8.086 1 94.25 87 LEU A CA 1
ATOM 680 C C . LEU A 1 87 ? -1.587 -45.562 -8.625 1 94.25 87 LEU A C 1
ATOM 682 O O . LEU A 1 87 ? -0.905 -46.25 -7.844 1 94.25 87 LEU A O 1
ATOM 686 N N . PRO A 1 88 ? -1.642 -45.812 -9.93 1 93.69 88 PRO A N 1
ATOM 687 C CA . PRO A 1 88 ? -0.624 -46.719 -10.461 1 93.69 88 PRO A CA 1
ATOM 688 C C . PRO A 1 88 ? 0.796 -46.281 -10.086 1 93.69 88 PRO A C 1
ATOM 690 O O . PRO A 1 88 ? 1.047 -45.094 -9.836 1 93.69 88 PRO A O 1
ATOM 693 N N . PRO A 1 89 ? 1.748 -47.219 -10.062 1 93.88 89 PRO A N 1
ATOM 694 C CA . PRO A 1 89 ? 3.109 -46.938 -9.602 1 93.88 89 PRO A CA 1
ATOM 695 C C . PRO A 1 89 ? 3.762 -45.781 -10.344 1 93.88 89 PRO A C 1
ATOM 697 O O . PRO A 1 89 ? 4.508 -45 -9.75 1 93.88 89 PRO A O 1
ATOM 700 N N . TYR A 1 90 ? 3.441 -45.625 -11.656 1 95.5 90 TYR A N 1
ATOM 701 C CA . TYR A 1 90 ? 4.094 -44.562 -12.453 1 95.5 90 TYR A CA 1
ATOM 702 C C . TYR A 1 90 ? 3.551 -43.188 -12.102 1 95.5 90 TYR A C 1
ATOM 704 O O . TYR A 1 90 ? 4.133 -42.188 -12.484 1 95.5 90 TYR A O 1
ATOM 712 N N . LEU A 1 91 ? 2.477 -43.125 -11.305 1 97.19 91 LEU A N 1
ATOM 713 C CA . LEU A 1 91 ? 1.926 -41.844 -10.852 1 97.19 91 LEU A CA 1
ATOM 714 C C . LEU A 1 91 ? 2.135 -41.688 -9.352 1 97.19 91 LEU A C 1
ATOM 716 O O . LEU A 1 91 ? 1.724 -40.656 -8.781 1 97.19 91 LEU A O 1
ATOM 720 N N . ALA A 1 92 ? 2.732 -42.625 -8.719 1 95.38 92 ALA A N 1
ATOM 721 C CA . ALA A 1 92 ? 2.908 -42.625 -7.266 1 95.38 92 ALA A CA 1
ATOM 722 C C . ALA A 1 92 ? 4.316 -42.156 -6.891 1 95.38 92 ALA A C 1
ATOM 724 O O . ALA A 1 92 ? 5.113 -42.938 -6.375 1 95.38 92 ALA A O 1
ATOM 725 N N . HIS A 1 93 ? 4.59 -40.938 -7.098 1 95.62 93 HIS A N 1
ATOM 726 C CA . HIS A 1 93 ? 5.891 -40.344 -6.781 1 95.62 93 HIS A CA 1
ATOM 727 C C . HIS A 1 93 ? 5.75 -39.156 -5.859 1 95.62 93 HIS A C 1
ATOM 729 O O . HIS A 1 93 ? 4.824 -38.344 -6.012 1 95.62 93 HIS A O 1
ATOM 735 N N . GLY A 1 94 ? 6.676 -38.969 -4.871 1 95.31 94 GLY A N 1
ATOM 736 C CA . GLY A 1 94 ? 6.691 -37.812 -3.986 1 95.31 94 GLY A CA 1
ATOM 737 C C . GLY A 1 94 ? 5.41 -37.656 -3.191 1 95.31 94 GLY A C 1
ATOM 738 O O . GLY A 1 94 ? 4.965 -38.594 -2.523 1 95.31 94 GLY A O 1
ATOM 739 N N . LEU A 1 95 ? 4.82 -36.5 -3.344 1 96.25 95 LEU A N 1
ATOM 740 C CA . LEU A 1 95 ? 3.562 -36.188 -2.676 1 96.25 95 LEU A CA 1
ATOM 741 C C . LEU A 1 95 ? 2.508 -37.25 -2.963 1 96.25 95 LEU A C 1
ATOM 743 O O . LEU A 1 95 ? 1.667 -37.531 -2.109 1 96.25 95 LEU A O 1
ATOM 747 N N . PHE A 1 96 ? 2.6 -37.906 -4.094 1 96.5 96 PHE A N 1
ATOM 748 C CA . PHE A 1 96 ? 1.54 -38.781 -4.574 1 96.5 96 PHE A CA 1
ATOM 749 C C . PHE A 1 96 ? 1.874 -40.25 -4.289 1 96.5 96 PHE A C 1
ATOM 751 O O . PHE A 1 96 ? 1.154 -41.125 -4.723 1 96.5 96 PHE A O 1
ATOM 758 N N . ALA A 1 97 ? 2.986 -40.469 -3.656 1 90.94 97 ALA A N 1
ATOM 759 C CA . ALA A 1 97 ? 3.369 -41.844 -3.279 1 90.94 97 ALA A CA 1
ATOM 760 C C . ALA A 1 97 ? 2.5 -42.344 -2.137 1 90.94 97 ALA A C 1
ATOM 762 O O . ALA A 1 97 ? 2.453 -43.562 -1.881 1 90.94 97 ALA A O 1
ATOM 763 N N . ASN A 1 98 ? 1.893 -41.5 -1.496 1 72 98 ASN A N 1
ATOM 764 C CA . ASN A 1 98 ? 1.189 -41.875 -0.274 1 72 98 ASN A CA 1
ATOM 765 C C . ASN A 1 98 ? -0.301 -42.094 -0.525 1 72 98 ASN A C 1
ATOM 767 O O . ASN A 1 98 ? -1.132 -41.719 0.31 1 72 98 ASN A O 1
ATOM 771 N N . GLY A 1 99 ? -0.719 -42.406 -1.701 1 65.81 99 GLY A N 1
ATOM 772 C CA . GLY A 1 99 ? -2.123 -42.656 -1.984 1 65.81 99 GLY A CA 1
ATOM 773 C C . GLY A 1 99 ? -2.689 -43.812 -1.195 1 65.81 99 GLY A C 1
ATOM 774 O O . GLY A 1 99 ? -3.896 -43.875 -0.953 1 65.81 99 GLY A O 1
ATOM 775 N N . GLY A 1 100 ? -1.778 -44.5 -0.46 1 60.28 100 GLY A N 1
ATOM 776 C CA . GLY A 1 100 ? -2.158 -45.656 0.352 1 60.28 100 GLY A CA 1
ATOM 777 C C . GLY A 1 100 ? -3.111 -46.594 -0.357 1 60.28 100 GLY A C 1
ATOM 778 O O . GLY A 1 100 ? -3.531 -46.344 -1.485 1 60.28 100 GLY A O 1
ATOM 779 N N . GLU A 1 101 ? -3.211 -47.781 0.21 1 60.91 101 GLU A N 1
ATOM 780 C CA . GLU A 1 101 ? -4.137 -48.75 -0.323 1 60.91 101 GLU A CA 1
ATOM 781 C C . GLU A 1 101 ? -5.57 -48.469 0.094 1 60.91 101 GLU A C 1
ATOM 783 O O . GLU A 1 101 ? -5.934 -48.625 1.26 1 60.91 101 GLU A O 1
ATOM 788 N N . GLY A 1 102 ? -6.383 -47.938 -0.784 1 61.81 102 GLY A N 1
ATOM 789 C CA . GLY A 1 102 ? -7.812 -47.75 -0.587 1 61.81 102 GLY A CA 1
ATOM 790 C C . GLY A 1 102 ? -8.148 -46.375 -0.031 1 61.81 102 GLY A C 1
ATOM 791 O O . GLY A 1 102 ? -9.273 -45.906 -0.193 1 61.81 102 GLY A O 1
ATOM 792 N N . GLN A 1 103 ? -7.211 -45.875 0.691 1 72.06 103 GLN A N 1
ATOM 793 C CA . GLN A 1 103 ? -7.473 -44.531 1.221 1 72.06 103 GLN A CA 1
ATOM 794 C C . GLN A 1 103 ? -6.273 -43.625 1.016 1 72.06 103 GLN A C 1
ATOM 796 O O . GLN A 1 103 ? -5.188 -43.875 1.533 1 72.06 103 GLN A O 1
ATOM 801 N N . GLY A 1 104 ? -6.5 -42.656 0.22 1 86 104 GLY A N 1
ATOM 802 C CA . GLY A 1 104 ? -5.422 -41.688 -0.025 1 86 104 GLY A CA 1
ATOM 803 C C . GLY A 1 104 ? -5.137 -40.812 1.163 1 86 104 GLY A C 1
ATOM 804 O O . GLY A 1 104 ? -6.031 -40.531 1.966 1 86 104 GLY A O 1
ATOM 805 N N . LYS A 1 105 ? -4.023 -40.406 1.364 1 93.56 105 LYS A N 1
ATOM 806 C CA . LYS A 1 105 ? -3.615 -39.5 2.438 1 93.56 105 LYS A CA 1
ATOM 807 C C . LYS A 1 105 ? -4.141 -38.094 2.193 1 93.56 105 LYS A C 1
ATOM 809 O O . LYS A 1 105 ? -4.145 -37.625 1.057 1 93.56 105 LYS A O 1
ATOM 814 N N . THR A 1 106 ? -4.613 -37.5 3.285 1 96.56 106 THR A N 1
ATOM 815 C CA . THR A 1 106 ? -5.117 -36.125 3.227 1 96.56 106 THR A CA 1
ATOM 816 C C . THR A 1 106 ? -4.16 -35.188 3.924 1 96.56 106 THR A C 1
ATOM 818 O O . THR A 1 106 ? -3.639 -35.469 5 1 96.56 106 THR A O 1
ATOM 821 N N . TYR A 1 107 ? -3.852 -34.062 3.303 1 97.38 107 TYR A N 1
ATOM 822 C CA . TYR A 1 107 ? -3.004 -33 3.852 1 97.38 107 TYR A CA 1
ATOM 823 C C . TYR A 1 107 ? -3.762 -31.688 3.945 1 97.38 107 TYR A C 1
ATOM 825 O O . TYR A 1 107 ? -4.637 -31.406 3.121 1 97.38 107 TYR A O 1
ATOM 833 N N . ASP A 1 108 ? -3.436 -30.859 4.973 1 98.25 108 ASP A N 1
ATOM 834 C CA . ASP A 1 108 ? -3.916 -29.484 5.016 1 98.25 108 ASP A CA 1
ATOM 835 C C . ASP A 1 108 ? -3.225 -28.625 3.957 1 98.25 108 ASP A C 1
ATOM 837 O O . ASP A 1 108 ? -2.07 -28.875 3.605 1 98.25 108 ASP A O 1
ATOM 841 N N . CYS A 1 109 ? -3.939 -27.672 3.475 1 98.75 109 CYS A N 1
ATOM 842 C CA . CYS A 1 109 ? -3.326 -26.766 2.51 1 98.75 109 CYS A CA 1
ATOM 843 C C . CYS A 1 109 ? -3.949 -25.375 2.59 1 98.75 109 CYS A C 1
ATOM 845 O O . CYS A 1 109 ? -4.992 -25.203 3.221 1 98.75 109 CYS A O 1
ATOM 847 N N . ILE A 1 110 ? -3.256 -24.359 2.039 1 98.81 110 ILE A N 1
ATOM 848 C CA . ILE A 1 110 ? -3.756 -22.984 1.874 1 98.81 110 ILE A CA 1
ATOM 849 C C . ILE A 1 110 ? -3.564 -22.547 0.427 1 98.81 110 ILE A C 1
ATOM 851 O O . ILE A 1 110 ? -2.762 -23.125 -0.308 1 98.81 110 ILE A O 1
ATOM 855 N N . GLY A 1 111 ? -4.387 -21.594 0.01 1 98.75 111 GLY A N 1
ATOM 856 C CA . GLY A 1 111 ? -4.301 -21.062 -1.344 1 98.75 111 GLY A CA 1
ATOM 857 C C . GLY A 1 111 ? -4.605 -19.578 -1.429 1 98.75 111 GLY A C 1
ATOM 858 O O . GLY A 1 111 ? -5.219 -19.016 -0.522 1 98.75 111 GLY A O 1
ATOM 859 N N . ARG A 1 112 ? -4.16 -18.969 -2.498 1 98.88 112 ARG A N 1
ATOM 860 C CA . ARG A 1 112 ? -4.441 -17.562 -2.803 1 98.88 112 ARG A CA 1
ATOM 861 C C . ARG A 1 112 ? -4.801 -17.391 -4.273 1 98.88 112 ARG A C 1
ATOM 863 O O . ARG A 1 112 ? -4.066 -17.828 -5.156 1 98.88 112 ARG A O 1
ATOM 870 N N . TYR A 1 113 ? -5.961 -16.75 -4.496 1 98.88 113 TYR A N 1
ATOM 871 C CA . TYR A 1 113 ? -6.289 -16.188 -5.805 1 98.88 113 TYR A CA 1
ATOM 872 C C . TYR A 1 113 ? -5.703 -14.797 -5.965 1 98.88 113 TYR A C 1
ATOM 874 O O . TYR A 1 113 ? -5.785 -13.977 -5.047 1 98.88 113 TYR A O 1
ATOM 882 N N . ALA A 1 114 ? -5.109 -14.523 -7.172 1 98.5 114 ALA A N 1
ATOM 883 C CA . ALA A 1 114 ? -4.484 -13.219 -7.352 1 98.5 114 ALA A CA 1
ATOM 884 C C . ALA A 1 114 ? -4.484 -12.812 -8.82 1 98.5 114 ALA A C 1
ATOM 886 O O . ALA A 1 114 ? -4.656 -13.648 -9.703 1 98.5 114 ALA A O 1
ATOM 887 N N . ASN A 1 115 ? -4.352 -11.492 -9.031 1 97.44 115 ASN A N 1
ATOM 888 C CA . ASN A 1 115 ? -4.004 -10.992 -10.352 1 97.44 115 ASN A CA 1
ATOM 889 C C . ASN A 1 115 ? -2.514 -11.156 -10.641 1 97.44 115 ASN A C 1
ATOM 891 O O . ASN A 1 115 ? -1.672 -10.758 -9.836 1 97.44 115 ASN A O 1
ATOM 895 N N . GLU A 1 116 ? -2.135 -11.648 -11.727 1 96.75 116 GLU A N 1
ATOM 896 C CA . GLU A 1 116 ? -0.759 -12.023 -12.047 1 96.75 116 GLU A CA 1
ATOM 897 C C . GLU A 1 116 ? 0.102 -10.789 -12.305 1 96.75 116 GLU A C 1
ATOM 899 O O . GLU A 1 116 ? 1.27 -10.75 -11.906 1 96.75 116 GLU A O 1
ATOM 904 N N . PRO A 1 117 ? -0.317 -9.727 -12.961 1 92.06 117 PRO A N 1
ATOM 905 C CA . PRO A 1 117 ? 0.558 -8.633 -13.383 1 92.06 117 PRO A CA 1
ATOM 906 C C . PRO A 1 117 ? 1.256 -7.949 -12.203 1 92.06 117 PRO A C 1
ATOM 908 O O . PRO A 1 117 ? 0.786 -8.039 -11.07 1 92.06 117 PRO A O 1
ATOM 911 N N . SER A 1 118 ? 2.295 -7.309 -12.594 1 91.12 118 SER A N 1
ATOM 912 C CA . SER A 1 118 ? 3.057 -6.512 -11.633 1 91.12 118 SER A CA 1
ATOM 913 C C . SER A 1 118 ? 2.359 -5.188 -11.336 1 91.12 118 SER A C 1
ATOM 915 O O . SER A 1 118 ? 2.789 -4.438 -10.461 1 91.12 118 SER A O 1
ATOM 917 N N . PHE A 1 119 ? 1.284 -4.934 -12.008 1 90.94 119 PHE A N 1
ATOM 918 C CA . PHE A 1 119 ? 0.504 -3.713 -11.844 1 90.94 119 PHE A CA 1
ATOM 919 C C . PHE A 1 119 ? -0.78 -3.994 -11.07 1 90.94 119 PHE A C 1
ATOM 921 O O . PHE A 1 119 ? -1.387 -5.055 -11.234 1 90.94 119 PHE A O 1
ATOM 928 N N . ILE A 1 120 ? -1.146 -3.07 -10.25 1 94.06 120 ILE A N 1
ATOM 929 C CA . ILE A 1 120 ? -2.471 -3.145 -9.641 1 94.06 120 ILE A CA 1
ATOM 930 C C . ILE A 1 120 ? -3.521 -2.656 -10.633 1 94.06 120 ILE A C 1
ATOM 932 O O . ILE A 1 120 ? -3.676 -1.449 -10.844 1 94.06 120 ILE A O 1
ATOM 936 N N . LEU A 1 121 ? -4.199 -3.592 -11.203 1 92.94 121 LEU A N 1
ATOM 937 C CA . LEU A 1 121 ? -5.172 -3.299 -12.25 1 92.94 121 LEU A CA 1
ATOM 938 C C . LEU A 1 121 ? -6.594 -3.535 -11.75 1 92.94 121 LEU A C 1
ATOM 940 O O . LEU A 1 121 ? -6.828 -4.402 -10.906 1 92.94 121 LEU A O 1
ATOM 944 N N . PRO A 1 122 ? -7.535 -2.715 -12.312 1 94.44 122 PRO A N 1
ATOM 945 C CA . PRO A 1 122 ? -8.93 -3.07 -12.023 1 94.44 122 PRO A CA 1
ATOM 946 C C . PRO A 1 122 ? -9.297 -4.465 -12.516 1 94.44 122 PRO A C 1
ATOM 948 O O . PRO A 1 122 ? -8.773 -4.918 -13.539 1 94.44 122 PRO A O 1
ATOM 951 N N . ASP A 1 123 ? -10.203 -5.113 -11.836 1 96.19 123 ASP A N 1
ATOM 952 C CA . ASP A 1 123 ? -10.562 -6.492 -12.156 1 96.19 123 ASP A CA 1
ATOM 953 C C . ASP A 1 123 ? -11.227 -6.582 -13.523 1 96.19 123 ASP A C 1
ATOM 955 O O . ASP A 1 123 ? -11.352 -7.668 -14.094 1 96.19 123 ASP A O 1
ATOM 959 N N . THR A 1 124 ? -11.641 -5.465 -14.078 1 94.94 124 THR A N 1
ATOM 960 C CA . THR A 1 124 ? -12.273 -5.449 -15.391 1 94.94 124 THR A CA 1
ATOM 961 C C . THR A 1 124 ? -11.234 -5.562 -16.5 1 94.94 124 THR A C 1
ATOM 963 O O . THR A 1 124 ? -11.578 -5.805 -17.656 1 94.94 124 THR A O 1
ATOM 966 N N . THR A 1 125 ? -10.008 -5.371 -16.141 1 94.12 125 THR A N 1
ATOM 967 C CA . THR A 1 125 ? -8.938 -5.535 -17.125 1 94.12 125 THR A CA 1
ATOM 968 C C . THR A 1 125 ? -8.617 -7.012 -17.328 1 94.12 125 THR A C 1
ATOM 970 O O . THR A 1 125 ? -8.383 -7.742 -16.359 1 94.12 125 THR A O 1
ATOM 973 N N . SER A 1 126 ? -8.602 -7.395 -18.609 1 94.56 126 SER A N 1
ATOM 974 C CA . SER A 1 126 ? -8.203 -8.766 -18.922 1 94.56 126 SER A CA 1
ATOM 975 C C . SER A 1 126 ? -6.738 -9.008 -18.594 1 94.56 126 SER A C 1
ATOM 977 O O . SER A 1 126 ? -5.863 -8.258 -19.031 1 94.56 126 SER A O 1
ATOM 979 N N . ALA A 1 127 ? -6.543 -10.008 -17.844 1 95.25 127 ALA A N 1
ATOM 980 C CA . ALA A 1 127 ? -5.207 -10.406 -17.422 1 95.25 127 ALA A CA 1
ATOM 981 C C . ALA A 1 127 ? -5.219 -11.812 -16.828 1 95.25 127 ALA A C 1
ATOM 983 O O . ALA A 1 127 ? -6.273 -12.32 -16.438 1 95.25 127 ALA A O 1
ATOM 984 N N . PRO A 1 128 ? -4.059 -12.406 -16.812 1 97.31 128 PRO A N 1
ATOM 985 C CA . PRO A 1 128 ? -4.008 -13.703 -16.156 1 97.31 128 PRO A CA 1
ATOM 986 C C . PRO A 1 128 ? -4.289 -13.609 -14.656 1 97.31 128 PRO A C 1
ATOM 988 O O . PRO A 1 128 ? -3.957 -12.609 -14.023 1 97.31 128 PRO A O 1
ATOM 991 N N . ARG A 1 129 ? -4.977 -14.664 -14.195 1 98.19 129 ARG A N 1
ATOM 992 C CA . ARG A 1 129 ? -5.258 -14.844 -12.773 1 98.19 129 ARG A CA 1
ATOM 993 C C . ARG A 1 129 ? -4.5 -16.047 -12.219 1 98.19 129 ARG A C 1
ATOM 995 O O . ARG A 1 129 ? -4.441 -17.094 -12.852 1 98.19 129 ARG A O 1
ATOM 1002 N N . GLY A 1 130 ? -3.934 -15.82 -11.047 1 98.19 130 GLY A N 1
ATOM 1003 C CA . GLY A 1 130 ? -3.131 -16.875 -10.453 1 98.19 130 GLY A CA 1
ATOM 1004 C C . GLY A 1 130 ? -3.816 -17.578 -9.289 1 98.19 130 GLY A C 1
ATOM 1005 O O . GLY A 1 130 ? -4.75 -17.031 -8.703 1 98.19 130 GLY A O 1
ATOM 1006 N N . PHE A 1 131 ? -3.344 -18.75 -9.031 1 98.81 131 PHE A N 1
ATOM 1007 C CA . PHE A 1 131 ? -3.67 -19.484 -7.82 1 98.81 131 PHE A CA 1
ATOM 1008 C C . PHE A 1 131 ? -2.428 -20.156 -7.242 1 98.81 131 PHE A C 1
ATOM 1010 O O . PHE A 1 131 ? -1.812 -21 -7.891 1 98.81 131 PHE A O 1
ATOM 1017 N N . SER A 1 132 ? -2.059 -19.766 -6.043 1 98.75 132 SER A N 1
ATOM 1018 C CA . SER A 1 132 ? -0.947 -20.391 -5.332 1 98.75 132 SER A CA 1
ATOM 1019 C C . SER A 1 132 ? -1.446 -21.391 -4.301 1 98.75 132 SER A C 1
ATOM 1021 O O . SER A 1 132 ? -2.447 -21.156 -3.623 1 98.75 132 SER A O 1
ATOM 1023 N N . LEU A 1 133 ? -0.751 -22.5 -4.207 1 98.88 133 LEU A N 1
ATOM 1024 C CA . LEU A 1 133 ? -1.13 -23.594 -3.322 1 98.88 133 LEU A CA 1
ATOM 1025 C C . LEU A 1 133 ? 0.057 -24.047 -2.479 1 98.88 133 LEU A C 1
ATOM 1027 O O . LEU A 1 133 ? 1.14 -24.297 -3.012 1 98.88 133 LEU A O 1
ATOM 1031 N N . LYS A 1 134 ? -0.104 -24.016 -1.207 1 98.81 134 LYS A N 1
ATOM 1032 C CA . LYS A 1 134 ? 0.867 -24.594 -0.283 1 98.81 134 LYS A CA 1
ATOM 1033 C C . LYS A 1 134 ? 0.265 -25.766 0.483 1 98.81 134 LYS A C 1
ATOM 1035 O O . LYS A 1 134 ? -0.766 -25.609 1.143 1 98.81 134 LYS A O 1
ATOM 1040 N N . ILE A 1 135 ? 0.872 -26.891 0.374 1 98.69 135 ILE A N 1
ATOM 1041 C CA . ILE A 1 135 ? 0.45 -28.109 1.045 1 98.69 135 ILE A CA 1
ATOM 1042 C C . ILE A 1 135 ? 1.378 -28.406 2.223 1 98.69 135 ILE A C 1
ATOM 1044 O O . ILE A 1 135 ? 2.602 -28.328 2.09 1 98.69 135 ILE A O 1
ATOM 1048 N N . PHE A 1 136 ? 0.817 -28.812 3.365 1 98.19 136 PHE A N 1
ATOM 1049 C CA . PHE A 1 136 ? 1.596 -28.953 4.59 1 98.19 136 PHE A CA 1
ATOM 1050 C C . PHE A 1 136 ? 1.766 -30.422 4.957 1 98.19 136 PHE A C 1
ATOM 1052 O O . PHE A 1 136 ? 0.964 -31.266 4.551 1 98.19 136 PHE A O 1
ATOM 1059 N N . GLY A 1 137 ? 2.82 -30.672 5.688 1 95.75 137 GLY A N 1
ATOM 1060 C CA . GLY A 1 137 ? 3.025 -31.984 6.285 1 95.75 137 GLY A CA 1
ATOM 1061 C C . GLY A 1 137 ? 3.439 -33.031 5.277 1 95.75 137 GLY A C 1
ATOM 1062 O O . GLY A 1 137 ? 3.186 -34.25 5.473 1 95.75 137 GLY A O 1
ATOM 1063 N N . VAL A 1 138 ? 4 -32.656 4.223 1 95.19 138 VAL A N 1
ATOM 1064 C CA . VAL A 1 138 ? 4.371 -33.594 3.182 1 95.19 138 VAL A CA 1
ATOM 1065 C C . VAL A 1 138 ? 5.672 -34.312 3.562 1 95.19 138 VAL A C 1
ATOM 1067 O O . VAL A 1 138 ? 6.562 -33.688 4.16 1 95.19 138 VAL A O 1
ATOM 1070 N N . GLN A 1 139 ? 5.789 -35.562 3.197 1 93.94 139 GLN A N 1
ATOM 1071 C CA . GLN A 1 139 ? 6.961 -36.375 3.508 1 93.94 139 GLN A CA 1
ATOM 1072 C C . GLN A 1 139 ? 7.734 -36.75 2.242 1 93.94 139 GLN A C 1
ATOM 1074 O O . GLN A 1 139 ? 7.133 -37 1.198 1 93.94 139 GLN A O 1
ATOM 1079 N N . GLY A 1 140 ? 9.039 -36.75 2.33 1 95.44 140 GLY A N 1
ATOM 1080 C CA . GLY A 1 140 ? 9.945 -37.062 1.238 1 95.44 140 GLY A CA 1
ATOM 1081 C C . GLY A 1 140 ? 11.203 -36.219 1.229 1 95.44 140 GLY A C 1
ATOM 1082 O O . GLY A 1 140 ? 11.289 -35.219 1.945 1 95.44 140 GLY A O 1
ATOM 1083 N N . GLU A 1 141 ? 12.211 -36.688 0.449 1 97.31 141 GLU A N 1
ATOM 1084 C CA . GLU A 1 141 ? 13.43 -35.906 0.319 1 97.31 141 GLU A CA 1
ATOM 1085 C C . GLU A 1 141 ? 13.141 -34.531 -0.253 1 97.31 141 GLU A C 1
ATOM 1087 O O . GLU A 1 141 ? 12.477 -34.406 -1.283 1 97.31 141 GLU A O 1
ATOM 1092 N N . ARG A 1 142 ? 13.625 -33.531 0.43 1 98.06 142 ARG A N 1
ATOM 1093 C CA . ARG A 1 142 ? 13.305 -32.156 0.046 1 98.06 142 ARG A CA 1
ATOM 1094 C C . ARG A 1 142 ? 14.383 -31.562 -0.867 1 98.06 142 ARG A C 1
ATOM 1096 O O . ARG A 1 142 ? 15.516 -32.062 -0.876 1 98.06 142 ARG A O 1
ATOM 1103 N N . LEU A 1 143 ? 14.039 -30.562 -1.637 1 97.94 143 LEU A N 1
ATOM 1104 C CA . LEU A 1 143 ? 14.961 -29.828 -2.488 1 97.94 143 LEU A CA 1
ATOM 1105 C C . LEU A 1 143 ? 15.945 -29.016 -1.646 1 97.94 143 LEU A C 1
ATOM 1107 O O . LEU A 1 143 ? 17.094 -28.828 -2.043 1 97.94 143 LEU A O 1
ATOM 1111 N N . SER A 1 144 ? 15.453 -28.438 -0.621 1 96.19 144 SER A N 1
ATOM 1112 C CA . SER A 1 144 ? 16.203 -27.719 0.407 1 96.19 144 SER A CA 1
ATOM 1113 C C . SER A 1 144 ? 15.586 -27.938 1.786 1 96.19 144 SER A C 1
ATOM 1115 O O . SER A 1 144 ? 14.391 -28.234 1.901 1 96.19 144 SER A O 1
ATOM 1117 N N . PRO A 1 145 ? 16.422 -27.828 2.811 1 96.75 145 PRO A N 1
ATOM 1118 C CA . PRO A 1 145 ? 15.828 -28.016 4.141 1 96.75 145 PRO A CA 1
ATOM 1119 C C . PRO A 1 145 ? 14.656 -27.062 4.402 1 96.75 145 PRO A C 1
ATOM 1121 O O . PRO A 1 145 ? 14.688 -25.906 3.977 1 96.75 145 PRO A O 1
ATOM 1124 N N . SER A 1 146 ? 13.688 -27.641 5.09 1 95.62 146 SER A N 1
ATOM 1125 C CA . SER A 1 146 ? 12.602 -26.797 5.559 1 95.62 146 SER A CA 1
ATOM 1126 C C . SER A 1 146 ? 13.094 -25.766 6.578 1 95.62 146 SER A C 1
ATOM 1128 O O . SER A 1 146 ? 14.188 -25.906 7.125 1 95.62 146 SER A O 1
ATOM 1130 N N . PRO A 1 147 ? 12.32 -24.75 6.742 1 93.38 147 PRO A N 1
ATOM 1131 C CA . PRO A 1 147 ? 12.75 -23.719 7.691 1 93.38 147 PRO A CA 1
ATOM 1132 C C . PRO A 1 147 ? 13.102 -24.281 9.062 1 93.38 147 PRO A C 1
ATOM 1134 O O . PRO A 1 147 ? 13.93 -23.719 9.773 1 93.38 147 PRO A O 1
ATOM 1137 N N . ASP A 1 148 ? 12.547 -25.359 9.438 1 95.25 148 ASP A N 1
ATOM 1138 C CA . ASP A 1 148 ? 12.828 -25.969 10.734 1 95.25 148 ASP A CA 1
ATOM 1139 C C . ASP A 1 148 ? 14.023 -26.922 10.648 1 95.25 148 ASP A C 1
ATOM 1141 O O . ASP A 1 148 ? 14.32 -27.625 11.609 1 95.25 148 ASP A O 1
ATOM 1145 N N . GLY A 1 149 ? 14.602 -27.047 9.523 1 96.44 149 GLY A N 1
ATOM 1146 C CA . GLY A 1 149 ? 15.836 -27.797 9.344 1 96.44 149 GLY A CA 1
ATOM 1147 C C . GLY A 1 149 ? 15.602 -29.188 8.781 1 96.44 149 GLY A C 1
ATOM 1148 O O . GLY A 1 149 ? 16.562 -29.891 8.43 1 96.44 149 GLY A O 1
ATOM 1149 N N . SER A 1 150 ? 14.375 -29.609 8.609 1 97.19 150 SER A N 1
ATOM 1150 C CA . SER A 1 150 ? 14.078 -30.953 8.133 1 97.19 150 SER A CA 1
ATOM 1151 C C . SER A 1 150 ? 14.461 -31.109 6.664 1 97.19 150 SER A C 1
ATOM 1153 O O . SER A 1 150 ? 14.227 -30.219 5.855 1 97.19 150 SER A O 1
ATOM 1155 N N . THR A 1 151 ? 14.992 -32.312 6.387 1 97.81 151 THR A N 1
ATOM 1156 C CA . THR A 1 151 ? 15.375 -32.594 5.012 1 97.81 151 THR A CA 1
ATOM 1157 C C . THR A 1 151 ? 14.406 -33.594 4.387 1 97.81 151 THR A C 1
ATOM 1159 O O . THR A 1 151 ? 14.523 -33.938 3.205 1 97.81 151 THR A O 1
ATOM 1162 N N . ASP A 1 152 ? 13.422 -34.094 5.156 1 96.5 152 ASP A N 1
ATOM 1163 C CA . ASP A 1 152 ? 12.562 -35.156 4.625 1 96.5 152 ASP A CA 1
ATOM 1164 C C . ASP A 1 152 ? 11.102 -34.906 4.961 1 96.5 152 ASP A C 1
ATOM 1166 O O . ASP A 1 152 ? 10.242 -35.75 4.727 1 96.5 152 ASP A O 1
ATOM 1170 N N . GLN A 1 153 ? 10.82 -33.812 5.625 1 94 153 GLN A N 1
ATOM 1171 C CA . GLN A 1 153 ? 9.453 -33.375 5.914 1 94 153 GLN A CA 1
ATOM 1172 C C . GLN A 1 153 ? 9.305 -31.875 5.73 1 94 153 GLN A C 1
ATOM 1174 O O . GLN A 1 153 ? 10.242 -31.109 6.008 1 94 153 GLN A O 1
ATOM 1179 N N . GLY A 1 154 ? 8.164 -31.422 5.254 1 95.94 154 GLY A N 1
ATOM 1180 C CA . GLY A 1 154 ? 7.906 -30 5.102 1 95.94 154 GLY A CA 1
ATOM 1181 C C . GLY A 1 154 ? 6.664 -29.703 4.281 1 95.94 154 GLY A C 1
ATOM 1182 O O . GLY A 1 154 ? 5.574 -30.188 4.602 1 95.94 154 GLY A O 1
ATOM 1183 N N . THR A 1 155 ? 6.875 -28.844 3.277 1 97.88 155 THR A N 1
ATOM 1184 C CA . THR A 1 155 ? 5.754 -28.391 2.467 1 97.88 155 THR A CA 1
ATOM 1185 C C . THR A 1 155 ? 6.016 -28.641 0.985 1 97.88 155 THR A C 1
ATOM 1187 O O . THR A 1 155 ? 7.125 -29.031 0.602 1 97.88 155 THR A O 1
ATOM 1190 N N . GLN A 1 156 ? 4.98 -28.562 0.194 1 98.31 156 GLN A N 1
ATOM 1191 C CA . GLN A 1 156 ? 5.051 -28.531 -1.263 1 98.31 156 GLN A CA 1
ATOM 1192 C C . GLN A 1 156 ? 4.254 -27.344 -1.817 1 98.31 156 GLN A C 1
ATOM 1194 O O . GLN A 1 156 ? 3.047 -27.234 -1.579 1 98.31 156 GLN A O 1
ATOM 1199 N N . ASP A 1 157 ? 4.93 -26.484 -2.502 1 98.56 157 ASP A N 1
ATOM 1200 C CA . ASP A 1 157 ? 4.273 -25.344 -3.123 1 98.56 157 ASP A CA 1
ATOM 1201 C C . ASP A 1 157 ? 4.039 -25.578 -4.613 1 98.56 157 ASP A C 1
ATOM 1203 O O . ASP A 1 157 ? 4.922 -26.078 -5.312 1 98.56 157 ASP A O 1
ATOM 1207 N N . PHE A 1 158 ? 2.852 -25.281 -5.074 1 98.69 158 PHE A N 1
ATOM 1208 C CA . PHE A 1 158 ? 2.51 -25.203 -6.488 1 98.69 158 PHE A CA 1
ATOM 1209 C C . PHE A 1 158 ? 1.955 -23.828 -6.848 1 98.69 158 PHE A C 1
ATOM 1211 O O . PHE A 1 158 ? 1.127 -23.281 -6.117 1 98.69 158 PHE A O 1
ATOM 1218 N N . LEU A 1 159 ? 2.381 -23.297 -7.902 1 98.44 159 LEU A N 1
ATOM 1219 C CA . LEU A 1 159 ? 1.899 -22.016 -8.398 1 98.44 159 LEU A CA 1
ATOM 1220 C C . LEU A 1 159 ? 1.221 -22.172 -9.758 1 98.44 159 LEU A C 1
ATOM 1222 O O . LEU A 1 159 ? 1.812 -22.719 -10.688 1 98.44 159 LEU A O 1
ATOM 1226 N N . PHE A 1 160 ? 0.019 -21.672 -9.828 1 98.75 160 PHE A N 1
ATOM 1227 C CA . PHE A 1 160 ? -0.79 -21.875 -11.023 1 98.75 160 PHE A CA 1
ATOM 1228 C C . PHE A 1 160 ? -1.244 -20.547 -11.617 1 98.75 160 PHE A C 1
ATOM 1230 O O . PHE A 1 160 ? -1.162 -19.516 -10.953 1 98.75 160 PHE A O 1
ATOM 1237 N N . ASN A 1 161 ? -1.659 -20.641 -12.805 1 98.5 161 ASN A N 1
ATOM 1238 C CA . ASN A 1 161 ? -2.23 -19.531 -13.57 1 98.5 161 ASN A CA 1
ATOM 1239 C C . ASN A 1 161 ? -3.357 -20 -14.484 1 98.5 161 ASN A C 1
ATOM 1241 O O . ASN A 1 161 ? -3.346 -21.141 -14.953 1 98.5 161 ASN A O 1
ATOM 1245 N N . ASN A 1 162 ? -4.297 -19.109 -14.734 1 98.06 162 ASN A N 1
ATOM 1246 C CA . ASN A 1 162 ? -5.371 -19.5 -15.633 1 98.06 162 ASN A CA 1
ATOM 1247 C C . ASN A 1 162 ? -4.949 -19.391 -17.094 1 98.06 162 ASN A C 1
ATOM 1249 O O . ASN A 1 162 ? -5.676 -19.828 -17.984 1 98.06 162 ASN A O 1
ATOM 1253 N N . ALA A 1 163 ? -3.832 -18.828 -17.406 1 97.19 163 ALA A N 1
ATOM 1254 C CA . ALA A 1 163 ? -3.188 -18.953 -18.719 1 97.19 163 ALA A CA 1
ATOM 1255 C C . ALA A 1 163 ? -2.4 -20.266 -18.812 1 97.19 163 ALA A C 1
ATOM 1257 O O . ALA A 1 163 ? -1.646 -20.609 -17.891 1 97.19 163 ALA A O 1
ATOM 1258 N N . PRO A 1 164 ? -2.457 -20.922 -19.906 1 95.5 164 PRO A N 1
ATOM 1259 C CA . PRO A 1 164 ? -1.81 -22.234 -20 1 95.5 164 PRO A CA 1
ATOM 1260 C C . PRO A 1 164 ? -0.311 -22.125 -20.281 1 95.5 164 PRO A C 1
ATOM 1262 O O . PRO A 1 164 ? 0.411 -23.125 -20.156 1 95.5 164 PRO A O 1
ATOM 1265 N N . ILE A 1 165 ? 0.133 -20.938 -20.641 1 95.94 165 ILE A N 1
ATOM 1266 C CA . ILE A 1 165 ? 1.543 -20.781 -20.984 1 95.94 165 ILE A CA 1
ATOM 1267 C C . ILE A 1 165 ? 2.088 -19.516 -20.328 1 95.94 165 ILE A C 1
ATOM 1269 O O . ILE A 1 165 ? 1.319 -18.672 -19.859 1 95.94 165 ILE A O 1
ATOM 1273 N N . VAL A 1 166 ? 3.375 -19.422 -20.297 1 96.44 166 VAL A N 1
ATOM 1274 C CA . VAL A 1 166 ? 4.07 -18.203 -19.891 1 96.44 166 VAL A CA 1
ATOM 1275 C C . VAL A 1 166 ? 4.586 -17.484 -21.141 1 96.44 166 VAL A C 1
ATOM 1277 O O . VAL A 1 166 ? 5.43 -18 -21.859 1 96.44 166 VAL A O 1
ATOM 1280 N N . GLU A 1 167 ? 4.141 -16.328 -21.359 1 95.62 167 GLU A N 1
ATOM 1281 C CA . GLU A 1 167 ? 4.52 -15.57 -22.547 1 95.62 167 GLU A CA 1
ATOM 1282 C C . GLU A 1 167 ? 6.004 -15.211 -22.531 1 95.62 167 GLU A C 1
ATOM 1284 O O . GLU A 1 167 ? 6.59 -14.906 -23.562 1 95.62 167 GLU A O 1
ATOM 1289 N N . LEU A 1 168 ? 6.617 -15.312 -21.391 1 96.81 168 LEU A N 1
ATOM 1290 C CA . LEU A 1 168 ? 8.023 -14.953 -21.219 1 96.81 168 LEU A CA 1
ATOM 1291 C C . LEU A 1 168 ? 8.93 -16.031 -21.781 1 96.81 168 LEU A C 1
ATOM 1293 O O . LEU A 1 168 ? 10.133 -15.812 -21.969 1 96.81 168 LEU A O 1
ATOM 1297 N N . THR A 1 169 ? 8.508 -17.219 -22.047 1 97.31 169 THR A N 1
ATOM 1298 C CA . THR A 1 169 ? 9.125 -18.266 -22.844 1 97.31 169 THR A CA 1
ATOM 1299 C C . THR A 1 169 ? 10.281 -18.922 -22.078 1 97.31 169 THR A C 1
ATOM 1301 O O . THR A 1 169 ? 10.18 -20.078 -21.672 1 97.31 169 THR A O 1
ATOM 1304 N N . ASP A 1 170 ? 11.383 -18.125 -21.875 1 97.81 170 ASP A N 1
ATOM 1305 C CA . ASP A 1 170 ? 12.625 -18.578 -21.266 1 97.81 170 ASP A CA 1
ATOM 1306 C C . ASP A 1 170 ? 13.359 -17.422 -20.594 1 97.81 170 ASP A C 1
ATOM 1308 O O . ASP A 1 170 ? 12.859 -16.297 -20.562 1 97.81 170 ASP A O 1
ATOM 1312 N N . LEU A 1 171 ? 14.492 -17.766 -20.047 1 98.06 171 LEU A N 1
ATOM 1313 C CA . LEU A 1 171 ? 15.281 -16.812 -19.266 1 98.06 171 LEU A CA 1
ATOM 1314 C C . LEU A 1 171 ? 15.648 -15.594 -20.109 1 98.06 171 LEU A C 1
ATOM 1316 O O . LEU A 1 171 ? 15.461 -14.453 -19.688 1 98.06 171 LEU A O 1
ATOM 1320 N N . ASN A 1 172 ? 16.141 -15.805 -21.297 1 97.88 172 ASN A N 1
ATOM 1321 C CA . ASN A 1 172 ? 16.578 -14.711 -22.156 1 97.88 172 ASN A CA 1
ATOM 1322 C C . ASN A 1 172 ? 15.43 -13.789 -22.531 1 97.88 172 ASN A C 1
ATOM 1324 O O . ASN A 1 172 ? 15.547 -12.562 -22.438 1 97.88 172 ASN A O 1
ATOM 1328 N N . THR A 1 173 ? 14.375 -14.367 -22.953 1 98.06 173 THR A N 1
ATOM 1329 C CA . THR A 1 173 ? 13.195 -13.578 -23.312 1 98.06 173 THR A CA 1
ATOM 1330 C C . THR A 1 173 ? 12.672 -12.82 -22.094 1 98.06 173 THR A C 1
ATOM 1332 O O . THR A 1 173 ? 12.25 -11.664 -22.203 1 98.06 173 THR A O 1
ATOM 1335 N N . THR A 1 174 ? 12.711 -13.43 -20.938 1 98.06 174 THR A N 1
ATOM 1336 C CA . THR A 1 174 ? 12.289 -12.766 -19.703 1 98.06 174 THR A CA 1
ATOM 1337 C C . THR A 1 174 ? 13.102 -11.5 -19.469 1 98.06 174 THR A C 1
ATOM 1339 O O . THR A 1 174 ? 12.531 -10.438 -19.188 1 98.06 174 THR A O 1
ATOM 1342 N N . ILE A 1 175 ? 14.391 -11.578 -19.609 1 98.25 175 ILE A N 1
ATOM 1343 C CA . ILE A 1 175 ? 15.25 -10.422 -19.391 1 98.25 175 ILE A CA 1
ATOM 1344 C C . ILE A 1 175 ? 14.875 -9.305 -20.359 1 98.25 175 ILE A C 1
ATOM 1346 O O . ILE A 1 175 ? 14.719 -8.148 -19.953 1 98.25 175 ILE A O 1
ATOM 1350 N N . GLU A 1 176 ? 14.68 -9.688 -21.578 1 98.25 176 GLU A N 1
ATOM 1351 C CA . GLU A 1 176 ? 14.336 -8.688 -22.594 1 98.25 176 GLU A CA 1
ATOM 1352 C C . GLU A 1 176 ? 13.031 -7.988 -22.25 1 98.25 176 GLU A C 1
ATOM 1354 O O . GLU A 1 176 ? 12.938 -6.762 -22.328 1 98.25 176 GLU A O 1
ATOM 1359 N N . ILE A 1 177 ? 12.062 -8.734 -21.922 1 97.5 177 ILE A N 1
ATOM 1360 C CA . ILE A 1 177 ? 10.734 -8.188 -21.641 1 97.5 177 ILE A CA 1
ATOM 1361 C C . ILE A 1 177 ? 10.766 -7.371 -20.359 1 97.5 177 ILE A C 1
ATOM 1363 O O . ILE A 1 177 ? 10.188 -6.281 -20.297 1 97.5 177 ILE A O 1
ATOM 1367 N N . PHE A 1 178 ? 11.43 -7.914 -19.312 1 97.38 178 PHE A N 1
ATOM 1368 C CA . PHE A 1 178 ? 11.508 -7.191 -18.047 1 97.38 178 PHE A CA 1
ATOM 1369 C C . PHE A 1 178 ? 12.266 -5.883 -18.203 1 97.38 178 PHE A C 1
ATOM 1371 O O . PHE A 1 178 ? 11.953 -4.887 -17.547 1 97.38 178 PHE A O 1
ATOM 1378 N N . GLU A 1 179 ? 13.242 -5.836 -19.062 1 98 179 GLU A N 1
ATOM 1379 C CA . GLU A 1 179 ? 13.945 -4.586 -19.344 1 98 179 GLU A CA 1
ATOM 1380 C C . GLU A 1 179 ? 13 -3.549 -19.938 1 98 179 GLU A C 1
ATOM 1382 O O . GLU A 1 179 ? 13.039 -2.373 -19.578 1 98 179 GLU A O 1
ATOM 1387 N N . LEU A 1 180 ? 12.156 -3.988 -20.844 1 97.25 180 LEU A N 1
ATOM 1388 C CA . LEU A 1 180 ? 11.172 -3.088 -21.422 1 97.25 180 LEU A CA 1
ATOM 1389 C C . LEU A 1 180 ? 10.172 -2.621 -20.375 1 97.25 180 LEU A C 1
ATOM 1391 O O . LEU A 1 180 ? 9.852 -1.434 -20.297 1 97.25 180 LEU A O 1
ATOM 1395 N N . ARG A 1 181 ? 9.711 -3.523 -19.562 1 94.75 181 ARG A N 1
ATOM 1396 C CA . ARG A 1 181 ? 8.727 -3.203 -18.531 1 94.75 181 ARG A CA 1
ATOM 1397 C C . ARG A 1 181 ? 9.289 -2.215 -17.516 1 94.75 181 ARG A C 1
ATOM 1399 O O . ARG A 1 181 ? 8.602 -1.291 -17.094 1 94.75 181 ARG A O 1
ATOM 1406 N N . THR A 1 182 ? 10.531 -2.441 -17.172 1 95.12 182 THR A N 1
ATOM 1407 C CA . THR A 1 182 ? 11.172 -1.545 -16.219 1 95.12 182 THR A CA 1
ATOM 1408 C C . THR A 1 182 ? 11.391 -0.167 -16.844 1 95.12 182 THR A C 1
ATOM 1410 O O . THR A 1 182 ? 11.086 0.853 -16.219 1 95.12 182 THR A O 1
ATOM 1413 N N . ARG A 1 183 ? 11.859 -0.154 -18.047 1 94.75 183 ARG A N 1
ATOM 1414 C CA . ARG A 1 183 ? 12.188 1.092 -18.719 1 94.75 183 ARG A CA 1
ATOM 1415 C C . ARG A 1 183 ? 10.938 1.938 -18.953 1 94.75 183 ARG A C 1
ATOM 1417 O O . ARG A 1 183 ? 10.977 3.16 -18.797 1 94.75 183 ARG A O 1
ATOM 1424 N N . TYR A 1 184 ? 9.828 1.299 -19.219 1 95 184 TYR A N 1
ATOM 1425 C CA . TYR A 1 184 ? 8.617 2.023 -19.578 1 95 184 TYR A CA 1
ATOM 1426 C C . TYR A 1 184 ? 7.508 1.787 -18.562 1 95 184 TYR A C 1
ATOM 1428 O O . TYR A 1 184 ? 6.324 1.813 -18.922 1 95 184 TYR A O 1
ATOM 1436 N N . PHE A 1 185 ? 7.863 1.509 -17.375 1 91.31 185 PHE A N 1
ATOM 1437 C CA . PHE A 1 185 ? 6.914 1.184 -16.312 1 91.31 185 PHE A CA 1
ATOM 1438 C C . PHE A 1 185 ? 5.848 2.264 -16.188 1 91.31 185 PHE A C 1
ATOM 1440 O O . PHE A 1 185 ? 4.664 1.96 -16 1 91.31 185 PHE A O 1
ATOM 1447 N N . ASP A 1 186 ? 6.188 3.504 -16.359 1 88.38 186 ASP A N 1
ATOM 1448 C CA . ASP A 1 186 ? 5.289 4.629 -16.094 1 88.38 186 ASP A CA 1
ATOM 1449 C C . ASP A 1 186 ? 4.668 5.137 -17.391 1 88.38 186 ASP A C 1
ATOM 1451 O O . ASP A 1 186 ? 4.051 6.203 -17.422 1 88.38 186 ASP A O 1
ATOM 1455 N N . ASN A 1 187 ? 4.91 4.43 -18.484 1 91.94 187 ASN A N 1
ATOM 1456 C CA . ASN A 1 187 ? 4.363 4.773 -19.797 1 91.94 187 ASN A CA 1
ATOM 1457 C C . ASN A 1 187 ? 3.824 3.539 -20.516 1 91.94 187 ASN A C 1
ATOM 1459 O O . ASN A 1 187 ? 4.453 3.037 -21.453 1 91.94 187 ASN A O 1
ATOM 1463 N N . PRO A 1 188 ? 2.645 3.164 -20.156 1 90.06 188 PRO A N 1
ATOM 1464 C CA . PRO A 1 188 ? 2.07 1.942 -20.719 1 90.06 188 PRO A CA 1
ATOM 1465 C C . PRO A 1 188 ? 1.906 2.02 -22.234 1 90.06 188 PRO A C 1
ATOM 1467 O O . PRO A 1 188 ? 2.037 1.006 -22.922 1 90.06 188 PRO A O 1
ATOM 1470 N N . THR A 1 189 ? 1.642 3.178 -22.75 1 94.31 189 THR A N 1
ATOM 1471 C CA . THR A 1 189 ? 1.502 3.344 -24.188 1 94.31 189 THR A CA 1
ATOM 1472 C C . THR A 1 189 ? 2.814 3.029 -24.891 1 94.31 189 THR A C 1
ATOM 1474 O O . THR A 1 189 ? 2.834 2.279 -25.875 1 94.31 189 THR A O 1
ATOM 1477 N N . ARG A 1 190 ? 3.887 3.568 -24.391 1 95.94 190 ARG A N 1
ATOM 1478 C CA . ARG A 1 190 ? 5.191 3.311 -24.984 1 95.94 190 ARG A CA 1
ATOM 1479 C C . ARG A 1 190 ? 5.594 1.849 -24.812 1 95.94 190 ARG A C 1
ATOM 1481 O O . ARG A 1 190 ? 6.18 1.251 -25.719 1 95.94 190 ARG A O 1
ATOM 1488 N N . LEU A 1 191 ? 5.34 1.273 -23.719 1 95.62 191 LEU A N 1
ATOM 1489 C CA . LEU A 1 191 ? 5.613 -0.142 -23.5 1 95.62 191 LEU A CA 1
ATOM 1490 C C . LEU A 1 191 ? 4.93 -1 -24.562 1 95.62 191 LEU A C 1
ATOM 1492 O O . LEU A 1 191 ? 5.566 -1.864 -25.172 1 95.62 191 LEU A O 1
ATOM 1496 N N . ASN A 1 192 ? 3.678 -0.712 -24.812 1 95.5 192 ASN A N 1
ATOM 1497 C CA . ASN A 1 192 ? 2.92 -1.489 -25.797 1 95.5 192 ASN A CA 1
ATOM 1498 C C . ASN A 1 192 ? 3.492 -1.334 -27.203 1 95.5 192 ASN A C 1
ATOM 1500 O O . ASN A 1 192 ? 3.537 -2.299 -27.969 1 95.5 192 ASN A O 1
ATOM 1504 N N . LEU A 1 193 ? 3.906 -0.148 -27.469 1 97.31 193 LEU A N 1
ATOM 1505 C CA . LEU A 1 193 ? 4.512 0.101 -28.781 1 97.31 193 LEU A CA 1
ATOM 1506 C C . LEU A 1 193 ? 5.789 -0.71 -28.953 1 97.31 193 LEU A C 1
ATOM 1508 O O . LEU A 1 193 ? 6.027 -1.292 -30 1 97.31 193 LEU A O 1
ATOM 1512 N N . GLU A 1 194 ? 6.617 -0.731 -27.938 1 97.94 194 GLU A N 1
ATOM 1513 C CA . GLU A 1 194 ? 7.871 -1.472 -28.016 1 97.94 194 GLU A CA 1
ATOM 1514 C C . GLU A 1 194 ? 7.621 -2.977 -28.094 1 97.94 194 GLU A C 1
ATOM 1516 O O . GLU A 1 194 ? 8.312 -3.691 -28.812 1 97.94 194 GLU A O 1
ATOM 1521 N N . LEU A 1 195 ? 6.668 -3.438 -27.375 1 97.25 195 LEU A N 1
ATOM 1522 C CA . LEU A 1 195 ? 6.312 -4.852 -27.422 1 97.25 195 LEU A CA 1
ATOM 1523 C C . LEU A 1 195 ? 5.789 -5.238 -28.797 1 97.25 195 LEU A C 1
ATOM 1525 O O . LEU A 1 195 ? 6.059 -6.34 -29.281 1 97.25 195 LEU A O 1
ATOM 1529 N N . ALA A 1 196 ? 5.062 -4.371 -29.422 1 97.19 196 ALA A N 1
ATOM 1530 C CA . ALA A 1 196 ? 4.469 -4.621 -30.734 1 97.19 196 ALA A CA 1
ATOM 1531 C C . ALA A 1 196 ? 5.543 -4.789 -31.812 1 97.19 196 ALA A C 1
ATOM 1533 O O . ALA A 1 196 ? 5.301 -5.395 -32.844 1 97.19 196 ALA A O 1
ATOM 1534 N N . LYS A 1 197 ? 6.746 -4.316 -31.594 1 98 197 LYS A N 1
ATOM 1535 C CA . LYS A 1 197 ? 7.844 -4.391 -32.562 1 98 197 LYS A CA 1
ATOM 1536 C C . LYS A 1 197 ? 8.516 -5.762 -32.531 1 98 197 LYS A C 1
ATOM 1538 O O . LYS A 1 197 ? 9.281 -6.113 -33.406 1 98 197 LYS A O 1
ATOM 1543 N N . ARG A 1 198 ? 8.219 -6.469 -31.531 1 97.81 198 ARG A N 1
ATOM 1544 C CA . ARG A 1 198 ? 8.906 -7.738 -31.359 1 97.81 198 ARG A CA 1
ATOM 1545 C C . ARG A 1 198 ? 8.375 -8.789 -32.312 1 97.81 198 ARG A C 1
ATOM 1547 O O . ARG A 1 198 ? 7.199 -8.766 -32.688 1 97.81 198 ARG A O 1
ATOM 1554 N N . SER A 1 199 ? 9.25 -9.781 -32.562 1 97 199 SER A N 1
ATOM 1555 C CA . SER A 1 199 ? 8.852 -10.891 -33.406 1 97 199 SER A CA 1
ATOM 1556 C C . SER A 1 199 ? 7.855 -11.805 -32.719 1 97 199 SER A C 1
ATOM 1558 O O . SER A 1 199 ? 7.082 -12.508 -33.375 1 97 199 SER A O 1
ATOM 1560 N N . ASP A 1 200 ? 7.844 -11.781 -31.406 1 96.88 200 ASP A N 1
ATOM 1561 C CA . ASP A 1 200 ? 6.93 -12.633 -30.641 1 96.88 200 ASP A CA 1
ATOM 1562 C C . ASP A 1 200 ? 5.793 -11.805 -30.047 1 96.88 200 ASP A C 1
ATOM 1564 O O . ASP A 1 200 ? 5.281 -12.141 -28.969 1 96.88 200 ASP A O 1
ATOM 1568 N N . ARG A 1 201 ? 5.426 -10.742 -30.688 1 95.25 201 ARG A N 1
ATOM 1569 C CA . ARG A 1 201 ? 4.426 -9.805 -30.188 1 95.25 201 ARG A CA 1
ATOM 1570 C C . ARG A 1 201 ? 3.115 -10.516 -29.875 1 95.25 201 ARG A C 1
ATOM 1572 O O . ARG A 1 201 ? 2.432 -10.172 -28.906 1 95.25 201 ARG A O 1
ATOM 1579 N N . LEU A 1 202 ? 2.715 -11.477 -30.656 1 94 202 LEU A N 1
ATOM 1580 C CA . LEU A 1 202 ? 1.46 -12.172 -30.406 1 94 202 LEU A CA 1
ATOM 1581 C C . LEU A 1 202 ? 1.492 -12.883 -29.062 1 94 202 LEU A C 1
ATOM 1583 O O . LEU A 1 202 ? 0.511 -12.852 -28.312 1 94 202 LEU A O 1
ATOM 1587 N N . LYS A 1 203 ? 2.643 -13.461 -28.75 1 94.75 203 LYS A N 1
ATOM 1588 C CA . LYS A 1 203 ? 2.824 -14.094 -27.438 1 94.75 203 LYS A CA 1
ATOM 1589 C C . LYS A 1 203 ? 2.781 -13.055 -26.328 1 94.75 203 LYS A C 1
ATOM 1591 O O . LYS A 1 203 ? 2.164 -13.281 -25.281 1 94.75 203 LYS A O 1
ATOM 1596 N N . GLN A 1 204 ? 3.369 -11.945 -26.594 1 94.5 204 GLN A N 1
ATOM 1597 C CA . GLN A 1 204 ? 3.496 -10.922 -25.562 1 94.5 204 GLN A CA 1
ATOM 1598 C C . GLN A 1 204 ? 2.15 -10.266 -25.281 1 94.5 204 GLN A C 1
ATOM 1600 O O . GLN A 1 204 ? 1.912 -9.789 -24.172 1 94.5 204 GLN A O 1
ATOM 1605 N N . PHE A 1 205 ? 1.255 -10.328 -26.203 1 94.12 205 PHE A N 1
ATOM 1606 C CA . PHE A 1 205 ? -0.048 -9.711 -26 1 94.12 205 PHE A CA 1
ATOM 1607 C C . PHE A 1 205 ? -1.09 -10.75 -25.609 1 94.12 205 PHE A C 1
ATOM 1609 O O . PHE A 1 205 ? -2.227 -10.406 -25.281 1 94.12 205 PHE A O 1
ATOM 1616 N N . ALA A 1 206 ? -0.718 -12.016 -25.547 1 92.88 206 ALA A N 1
ATOM 1617 C CA . ALA A 1 206 ? -1.633 -13.109 -25.219 1 92.88 206 ALA A CA 1
ATOM 1618 C C . ALA A 1 206 ? -2.277 -12.898 -23.859 1 92.88 206 ALA A C 1
ATOM 1620 O O . ALA A 1 206 ? -3.488 -13.078 -23.703 1 92.88 206 ALA A O 1
ATOM 1621 N N . PRO A 1 207 ? -1.572 -12.453 -22.844 1 91.5 207 PRO A N 1
ATOM 1622 C CA . PRO A 1 207 ? -2.182 -12.242 -21.516 1 91.5 207 PRO A CA 1
ATOM 1623 C C . PRO A 1 207 ? -3.336 -11.242 -21.562 1 91.5 207 PRO A C 1
ATOM 1625 O O . PRO A 1 207 ? -4.328 -11.422 -20.844 1 91.5 207 PRO A O 1
ATOM 1628 N N . THR A 1 208 ? -3.219 -10.25 -22.422 1 90.75 208 THR A N 1
ATOM 1629 C CA . THR A 1 208 ? -4.238 -9.211 -22.469 1 90.75 208 THR A CA 1
ATOM 1630 C C . THR A 1 208 ? -5.453 -9.68 -23.266 1 90.75 208 THR A C 1
ATOM 1632 O O . THR A 1 208 ? -6.508 -9.047 -23.234 1 90.75 208 THR A O 1
ATOM 1635 N N . MET A 1 209 ? -5.309 -10.844 -23.906 1 91.38 209 MET A N 1
ATOM 1636 C CA . MET A 1 209 ? -6.383 -11.359 -24.75 1 91.38 209 MET A CA 1
ATOM 1637 C C . MET A 1 209 ? -7.141 -12.477 -24.047 1 91.38 209 MET A C 1
ATOM 1639 O O . MET A 1 209 ? -8.117 -13 -24.578 1 91.38 209 MET A O 1
ATOM 1643 N N . LEU A 1 210 ? -6.703 -12.805 -22.875 1 94.75 210 LEU A N 1
ATOM 1644 C CA . LEU A 1 210 ? -7.406 -13.828 -22.109 1 94.75 210 LEU A CA 1
ATOM 1645 C C . LEU A 1 210 ? -8.812 -13.367 -21.75 1 94.75 210 LEU A C 1
ATOM 1647 O O . LEU A 1 210 ? -9.016 -12.219 -21.344 1 94.75 210 LEU A O 1
ATOM 1651 N N . PRO A 1 211 ? -9.805 -14.281 -21.938 1 95.31 211 PRO A N 1
ATOM 1652 C CA . PRO A 1 211 ? -11.133 -13.906 -21.438 1 95.31 211 PRO A CA 1
ATOM 1653 C C . PRO A 1 211 ? -11.141 -13.617 -19.938 1 95.31 211 PRO A C 1
ATOM 1655 O O . PRO A 1 211 ? -10.469 -14.312 -19.172 1 95.31 211 PRO A O 1
ATOM 1658 N N . ASN A 1 212 ? -11.836 -12.555 -19.594 1 97.44 212 ASN A N 1
ATOM 1659 C CA . ASN A 1 212 ? -11.938 -12.195 -18.188 1 97.44 212 ASN A CA 1
ATOM 1660 C C . ASN A 1 212 ? -13 -13.031 -17.469 1 97.44 212 ASN A C 1
ATOM 1662 O O . ASN A 1 212 ? -14.078 -12.531 -17.156 1 97.44 212 ASN A O 1
ATOM 1666 N N . GLU A 1 213 ? -12.695 -14.211 -17.141 1 97.38 213 GLU A N 1
ATOM 1667 C CA . GLU A 1 213 ? -13.625 -15.203 -16.609 1 97.38 213 GLU A CA 1
ATOM 1668 C C . GLU A 1 213 ? -13.773 -15.078 -15.094 1 97.38 213 GLU A C 1
ATOM 1670 O O . GLU A 1 213 ? -12.93 -14.477 -14.43 1 97.38 213 GLU A O 1
ATOM 1675 N N . TYR A 1 214 ? -14.961 -15.633 -14.633 1 98.44 214 TYR A N 1
ATOM 1676 C CA . TYR A 1 214 ? -15.062 -15.852 -13.195 1 98.44 214 TYR A CA 1
ATOM 1677 C C . TYR A 1 214 ? -13.93 -16.75 -12.703 1 98.44 214 TYR A C 1
ATOM 1679 O O . TYR A 1 214 ? -13.773 -17.875 -13.164 1 98.44 214 TYR A O 1
ATOM 1687 N N . VAL A 1 215 ? -13.242 -16.297 -11.703 1 98.56 215 VAL A N 1
ATOM 1688 C CA . VAL A 1 215 ? -11.992 -16.922 -11.289 1 98.56 215 VAL A CA 1
ATOM 1689 C C . VAL A 1 215 ? -12.281 -18.312 -10.719 1 98.56 215 VAL A C 1
ATOM 1691 O O . VAL A 1 215 ? -11.555 -19.266 -11.008 1 98.56 215 VAL A O 1
ATOM 1694 N N . VAL A 1 216 ? -13.359 -18.531 -9.992 1 98.44 216 VAL A N 1
ATOM 1695 C CA . VAL A 1 216 ? -13.664 -19.797 -9.32 1 98.44 216 VAL A CA 1
ATOM 1696 C C . VAL A 1 216 ? -13.977 -20.859 -10.359 1 98.44 216 VAL A C 1
ATOM 1698 O O . VAL A 1 216 ? -13.93 -22.062 -10.055 1 98.44 216 VAL A O 1
ATOM 1701 N N . GLY A 1 217 ? -14.32 -20.453 -11.531 1 98.19 217 GLY A N 1
ATOM 1702 C CA . GLY A 1 217 ? -14.648 -21.391 -12.594 1 98.19 217 GLY A CA 1
ATOM 1703 C C . GLY A 1 217 ? -13.484 -21.688 -13.508 1 98.19 217 GLY A C 1
ATOM 1704 O O . GLY A 1 217 ? -13.602 -22.5 -14.438 1 98.19 217 GLY A O 1
ATOM 1705 N N . SER A 1 218 ? -12.375 -21.172 -13.266 1 98.12 218 SER A N 1
ATOM 1706 C CA . SER A 1 218 ? -11.227 -21.266 -14.164 1 98.12 218 SER A CA 1
ATOM 1707 C C . SER A 1 218 ? -10.438 -22.547 -13.93 1 98.12 218 SER A C 1
ATOM 1709 O O . SER A 1 218 ? -10.328 -23.016 -12.797 1 98.12 218 SER A O 1
ATOM 1711 N N . THR A 1 219 ? -9.938 -23.094 -15.031 1 98.44 219 THR A N 1
ATOM 1712 C CA . THR A 1 219 ? -8.859 -24.078 -14.93 1 98.44 219 THR A CA 1
ATOM 1713 C C . THR A 1 219 ? -7.512 -23.375 -14.766 1 98.44 219 THR A C 1
ATOM 1715 O O . THR A 1 219 ? -7.25 -22.359 -15.406 1 98.44 219 THR A O 1
ATOM 1718 N N . PHE A 1 220 ? -6.703 -23.953 -13.938 1 98.75 220 PHE A N 1
ATOM 1719 C CA . PHE A 1 220 ? -5.387 -23.375 -13.695 1 98.75 220 PHE A CA 1
ATOM 1720 C C . PHE A 1 220 ? -4.289 -24.328 -14.148 1 98.75 220 PHE A C 1
ATOM 1722 O O . PHE A 1 220 ? -4.48 -25.547 -14.164 1 98.75 220 PHE A O 1
ATOM 1729 N N . TYR A 1 221 ? -3.098 -23.734 -14.461 1 98.75 221 TYR A N 1
ATOM 1730 C CA . TYR A 1 221 ? -1.975 -24.484 -15.008 1 98.75 221 TYR A CA 1
ATOM 1731 C C . TYR A 1 221 ? -0.663 -24.062 -14.359 1 98.75 221 TYR A C 1
ATOM 1733 O O . TYR A 1 221 ? -0.473 -22.875 -14.047 1 98.75 221 TYR A O 1
ATOM 1741 N N . SER A 1 222 ? 0.213 -25.016 -14.172 1 98.69 222 SER A N 1
ATOM 1742 C CA . SER A 1 222 ? 1.542 -24.672 -13.68 1 98.69 222 SER A CA 1
ATOM 1743 C C . SER A 1 222 ? 2.334 -23.906 -14.734 1 98.69 222 SER A C 1
ATOM 1745 O O . SE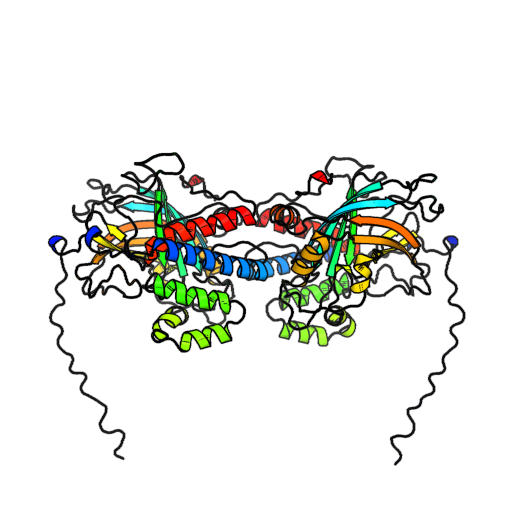R A 1 222 ? 3.34 -23.266 -14.422 1 98.69 222 SER A O 1
ATOM 1747 N N . GLN A 1 223 ? 1.903 -23.953 -15.992 1 97.94 223 GLN A N 1
ATOM 1748 C CA . GLN A 1 223 ? 2.508 -23.328 -17.156 1 97.94 223 GLN A CA 1
ATOM 1749 C C . GLN A 1 223 ? 3.893 -23.891 -17.438 1 97.94 223 GLN A C 1
ATOM 1751 O O . GLN A 1 223 ? 4.129 -24.484 -18.5 1 97.94 223 GLN A O 1
ATOM 1756 N N . SER A 1 224 ? 4.809 -23.859 -16.484 1 98.06 224 SER A N 1
ATOM 1757 C CA . SER A 1 224 ? 6.133 -24.469 -16.594 1 98.06 224 SER A CA 1
ATOM 1758 C C . SER A 1 224 ? 6.109 -25.922 -16.141 1 98.06 224 SER A C 1
ATOM 1760 O O . SER A 1 224 ? 5.133 -26.375 -15.547 1 98.06 224 SER A O 1
ATOM 1762 N N . ALA A 1 225 ? 7.211 -26.594 -16.5 1 98.56 225 ALA A N 1
ATOM 1763 C CA . ALA A 1 225 ? 7.293 -28.031 -16.234 1 98.56 225 ALA A CA 1
ATOM 1764 C C . ALA A 1 225 ? 7.895 -28.312 -14.867 1 98.56 225 ALA A C 1
ATOM 1766 O O . ALA A 1 225 ? 8.57 -27.453 -14.289 1 98.56 225 ALA A O 1
ATOM 1767 N N . PHE A 1 226 ? 7.66 -29.5 -14.422 1 98.81 226 PHE A N 1
ATOM 1768 C CA . PHE A 1 226 ? 8.172 -30.031 -13.156 1 98.81 226 PHE A CA 1
ATOM 1769 C C . PHE A 1 226 ? 8.609 -31.484 -13.32 1 98.81 226 PHE A C 1
ATOM 1771 O O . PHE A 1 226 ? 8.195 -32.156 -14.25 1 98.81 226 PHE A O 1
ATOM 1778 N N . LYS A 1 227 ? 9.461 -31.797 -12.383 1 98.69 227 LYS A N 1
ATOM 1779 C CA . LYS A 1 227 ? 9.773 -33.219 -12.211 1 98.69 227 LYS A CA 1
ATOM 1780 C C . LYS A 1 227 ? 8.617 -33.969 -11.547 1 98.69 227 LYS A C 1
ATOM 1782 O O . LYS A 1 227 ? 7.961 -33.406 -10.656 1 98.69 227 LYS A O 1
ATOM 1787 N N . PHE A 1 228 ? 8.344 -35.125 -11.984 1 98.56 228 PHE A N 1
ATOM 1788 C CA . PHE A 1 228 ? 7.43 -36.094 -11.391 1 98.56 228 PHE A CA 1
ATOM 1789 C C . PHE A 1 228 ? 8.086 -37.469 -11.289 1 98.56 228 PHE A C 1
ATOM 1791 O O . PHE A 1 228 ? 7.965 -38.281 -12.195 1 98.56 228 PHE A O 1
ATOM 1798 N N . GLY A 1 229 ? 8.727 -37.656 -10.062 1 97.44 229 GLY A N 1
ATOM 1799 C CA . GLY A 1 229 ? 9.641 -38.781 -10.055 1 97.44 229 GLY A CA 1
ATOM 1800 C C . GLY A 1 229 ? 10.68 -38.719 -11.164 1 97.44 229 GLY A C 1
ATOM 1801 O O . GLY A 1 229 ? 11.461 -37.781 -11.234 1 97.44 229 GLY A O 1
ATOM 1802 N N . PRO A 1 230 ? 10.727 -39.688 -12.031 1 97.81 230 PRO A N 1
ATOM 1803 C CA . PRO A 1 230 ? 11.711 -39.656 -13.109 1 97.81 230 PRO A CA 1
ATOM 1804 C C . PRO A 1 230 ? 11.234 -38.844 -14.32 1 97.81 230 PRO A C 1
ATOM 1806 O O . PRO A 1 230 ? 12.016 -38.594 -15.242 1 97.81 230 PRO A O 1
ATOM 1809 N N . TYR A 1 231 ? 10 -38.406 -14.305 1 98.44 231 TYR A N 1
ATOM 1810 C CA . TYR A 1 231 ? 9.391 -37.875 -15.523 1 98.44 231 TYR A CA 1
ATOM 1811 C C . TYR A 1 231 ? 9.305 -36.375 -15.484 1 98.44 231 TYR A C 1
ATOM 1813 O O . TYR A 1 231 ? 9.461 -35.75 -14.43 1 98.44 231 TYR A O 1
ATOM 1821 N N . ALA A 1 232 ? 9.109 -35.781 -16.688 1 98.62 232 ALA A N 1
ATOM 1822 C CA . ALA A 1 232 ? 8.766 -34.344 -16.812 1 98.62 232 ALA A CA 1
ATOM 1823 C C . ALA A 1 232 ? 7.266 -34.188 -17.016 1 98.62 232 ALA A C 1
ATOM 1825 O O . ALA A 1 232 ? 6.656 -34.844 -17.844 1 98.62 232 ALA A O 1
ATOM 1826 N N . CYS A 1 233 ? 6.676 -33.25 -16.297 1 98.62 233 CYS A N 1
ATOM 1827 C CA . CYS A 1 233 ? 5.23 -33.062 -16.391 1 98.62 233 CYS A CA 1
ATOM 1828 C C . CYS A 1 233 ? 4.859 -31.609 -16.203 1 98.62 233 CYS A C 1
ATOM 1830 O O . CYS A 1 233 ? 5.715 -30.781 -15.891 1 98.62 233 CYS A O 1
ATOM 1832 N N . LYS A 1 234 ? 3.641 -31.266 -16.531 1 98.69 234 LYS A N 1
ATOM 1833 C CA . LYS A 1 234 ? 2.945 -30.062 -16.094 1 98.69 234 LYS A CA 1
ATOM 1834 C C . LYS A 1 234 ? 1.741 -30.406 -15.219 1 98.69 234 LYS A C 1
ATOM 1836 O O . LYS A 1 234 ? 1.21 -31.516 -15.297 1 98.69 234 LYS A O 1
ATOM 1841 N N . PHE A 1 235 ? 1.349 -29.516 -14.359 1 98.88 235 PHE A N 1
ATOM 1842 C CA . PHE A 1 235 ? 0.198 -29.703 -13.484 1 98.88 235 PHE A CA 1
ATOM 1843 C C . PHE A 1 235 ? -0.955 -28.797 -13.898 1 98.88 235 PHE A C 1
ATOM 1845 O O . PHE A 1 235 ? -0.748 -27.797 -14.578 1 98.88 235 PHE A O 1
ATOM 1852 N N . SER A 1 236 ? -2.15 -29.172 -13.484 1 98.81 236 SER A N 1
ATOM 1853 C CA . SER A 1 236 ? -3.348 -28.359 -13.688 1 98.81 236 SER A CA 1
ATOM 1854 C C . SER A 1 236 ? -4.359 -28.578 -12.562 1 98.81 236 SER A C 1
ATOM 1856 O O . SER A 1 236 ? -4.316 -29.594 -11.867 1 98.81 236 SER A O 1
ATOM 1858 N N . LEU A 1 237 ? -5.16 -27.578 -12.328 1 98.88 237 LEU A N 1
ATOM 1859 C CA . LEU A 1 237 ? -6.316 -27.641 -11.438 1 98.88 237 LEU A CA 1
ATOM 1860 C C . LEU A 1 237 ? -7.613 -27.484 -12.219 1 98.88 237 LEU A C 1
ATOM 1862 O O . LEU A 1 237 ? -7.848 -26.438 -12.828 1 98.88 237 LEU A O 1
ATOM 1866 N N . LEU A 1 238 ? -8.43 -28.5 -12.18 1 98.81 238 LEU A N 1
ATOM 1867 C CA . LEU A 1 238 ? -9.719 -28.469 -12.859 1 98.81 238 LEU A CA 1
ATOM 1868 C C . LEU A 1 238 ? -10.852 -28.281 -11.852 1 98.81 238 LEU A C 1
ATOM 1870 O O . LEU A 1 238 ? -11.039 -29.109 -10.953 1 98.81 238 LEU A O 1
ATOM 1874 N N . PRO A 1 239 ? -11.633 -27.172 -11.992 1 98.75 239 PRO A N 1
ATOM 1875 C CA . PRO A 1 239 ? -12.773 -27.031 -11.086 1 98.75 239 PRO A CA 1
ATOM 1876 C C . PRO A 1 239 ? -13.828 -28.109 -11.297 1 98.75 239 PRO A C 1
ATOM 1878 O O . PRO A 1 239 ? -14.242 -28.375 -12.43 1 98.75 239 PRO A O 1
ATOM 1881 N N . ILE A 1 240 ? -14.383 -28.703 -10.141 1 98.44 240 ILE A N 1
ATOM 1882 C CA . ILE A 1 240 ? -15.234 -29.859 -10.352 1 98.44 240 ILE A CA 1
ATOM 1883 C C . ILE A 1 240 ? -16.484 -29.766 -9.469 1 98.44 240 ILE A C 1
ATOM 1885 O O . ILE A 1 240 ? -17.359 -30.625 -9.539 1 98.44 240 ILE A O 1
ATOM 1889 N N . SER A 1 241 ? -16.547 -28.812 -8.617 1 97.62 241 SER A N 1
ATOM 1890 C CA . SER A 1 241 ? -17.734 -28.672 -7.766 1 97.62 241 SER A CA 1
ATOM 1891 C C . SER A 1 241 ? -18.969 -28.328 -8.586 1 97.62 241 SER A C 1
ATOM 1893 O O . SER A 1 241 ? -18.891 -27.547 -9.539 1 97.62 241 SER A O 1
ATOM 1895 N N . LYS A 1 242 ? -20.125 -28.844 -8.133 1 98.19 242 LYS A N 1
ATOM 1896 C CA . LYS A 1 242 ? -21.375 -28.484 -8.781 1 98.19 242 LYS A CA 1
ATOM 1897 C C . LYS A 1 242 ? -21.641 -26.984 -8.688 1 98.19 242 LYS A C 1
ATOM 1899 O O . LYS A 1 242 ? -22.266 -26.406 -9.57 1 98.19 242 LYS A O 1
ATOM 1904 N N . PHE A 1 243 ? -21.188 -26.359 -7.645 1 98.25 243 PHE A N 1
ATOM 1905 C CA . PHE A 1 243 ? -21.422 -24.953 -7.402 1 98.25 243 PHE A CA 1
ATOM 1906 C C . PHE A 1 243 ? -20.547 -24.094 -8.32 1 98.25 243 PHE A C 1
ATOM 1908 O O . PHE A 1 243 ? -20.828 -22.906 -8.5 1 98.25 243 PHE A O 1
ATOM 1915 N N . GLN A 1 244 ? -19.5 -24.641 -8.906 1 98.56 244 GLN A N 1
ATOM 1916 C CA . GLN A 1 244 ? -18.609 -23.922 -9.812 1 98.56 244 GLN A CA 1
ATOM 1917 C C . GLN A 1 244 ? -19.109 -23.984 -11.25 1 98.56 244 GLN A C 1
ATOM 1919 O O . GLN A 1 244 ? -18.672 -23.219 -12.102 1 98.56 244 GLN A O 1
ATOM 1924 N N . GLU A 1 245 ? -20.016 -24.859 -11.57 1 98.12 245 GLU A N 1
ATOM 1925 C CA . GLU A 1 245 ? -20.422 -25.172 -12.93 1 98.12 245 GLU A CA 1
ATOM 1926 C C . GLU A 1 245 ? -20.969 -23.938 -13.641 1 98.12 245 GLU A C 1
ATOM 1928 O O . GLU A 1 245 ? -20.656 -23.688 -14.805 1 98.12 245 GLU A O 1
ATOM 1933 N N . GLU A 1 246 ? -21.734 -23.172 -12.961 1 97.31 246 GLU A N 1
ATOM 1934 C CA . GLU A 1 246 ? -22.391 -22.031 -13.578 1 97.31 246 GLU A CA 1
ATOM 1935 C C . GLU A 1 246 ? -21.375 -20.953 -13.977 1 97.31 246 GLU A C 1
ATOM 1937 O O . GLU A 1 246 ? -21.688 -20.078 -14.773 1 97.31 246 GLU A O 1
ATOM 1942 N N . PHE A 1 247 ? -20.219 -21.047 -13.43 1 98.19 247 PHE A N 1
ATOM 1943 C CA . PHE A 1 247 ? -19.219 -20.016 -13.664 1 98.19 247 PHE A CA 1
ATOM 1944 C C . PHE A 1 247 ? -18.219 -20.453 -14.727 1 98.19 247 PHE A C 1
ATOM 1946 O O . PHE A 1 247 ? -17.469 -19.625 -15.25 1 98.19 247 PHE A O 1
ATOM 1953 N N . LYS A 1 248 ? -18.141 -21.703 -15.055 1 97.44 248 LYS A N 1
ATOM 1954 C CA . LYS A 1 248 ? -17.188 -22.219 -16.031 1 97.44 248 LYS A CA 1
ATOM 1955 C C . LYS A 1 248 ? -17.438 -21.609 -17.406 1 97.44 248 LYS A C 1
ATOM 1957 O O . LYS A 1 248 ? -18.562 -21.641 -17.922 1 97.44 248 LYS A O 1
ATOM 1962 N N . GLY A 1 249 ? -16.359 -20.984 -17.891 1 95.19 249 GLY A N 1
ATOM 1963 C CA . GLY A 1 249 ? -16.422 -20.422 -19.234 1 95.19 249 GLY A CA 1
ATOM 1964 C C . GLY A 1 249 ? -17.219 -19.125 -19.297 1 95.19 249 GLY A C 1
ATOM 1965 O O . GLY A 1 249 ? -17.5 -18.609 -20.375 1 95.19 249 GLY A O 1
ATOM 1966 N N . GLN A 1 250 ? -17.578 -18.594 -18.125 1 97.19 250 GLN A N 1
ATOM 1967 C CA . GLN A 1 250 ? -18.328 -17.344 -18.078 1 97.19 250 GLN A CA 1
ATOM 1968 C C . GLN A 1 250 ? -17.422 -16.156 -17.797 1 97.19 250 GLN A C 1
ATOM 1970 O O . GLN A 1 250 ? -16.5 -16.25 -16.984 1 97.19 250 GLN A O 1
ATOM 1975 N N . THR A 1 251 ? -17.656 -15.039 -18.531 1 97.75 251 THR A N 1
ATOM 1976 C CA . THR A 1 251 ? -16.891 -13.82 -18.312 1 97.75 251 THR A CA 1
ATOM 1977 C C . THR A 1 251 ? -17.672 -12.844 -17.438 1 97.75 251 THR A C 1
ATOM 1979 O O . THR A 1 251 ? -18.906 -12.922 -17.344 1 97.75 251 THR A O 1
ATOM 1982 N N . ILE A 1 252 ? -17.016 -11.945 -16.797 1 97.56 252 ILE A N 1
ATOM 1983 C CA . ILE A 1 252 ? -17.641 -10.984 -15.898 1 97.56 252 ILE A CA 1
ATOM 1984 C C . ILE A 1 252 ? -18.234 -9.836 -16.719 1 97.56 252 ILE A C 1
ATOM 1986 O O . ILE A 1 252 ? -17.875 -9.641 -17.875 1 97.56 252 ILE A O 1
ATOM 1990 N N . PRO A 1 253 ? -19.156 -9.062 -16.094 1 96.06 253 PRO A N 1
ATOM 1991 C CA . PRO A 1 253 ? -19.703 -7.906 -16.797 1 96.06 253 PRO A CA 1
ATOM 1992 C C . PRO A 1 253 ? -18.641 -6.848 -17.109 1 96.06 253 PRO A C 1
ATOM 1994 O O . PRO A 1 253 ? -17.734 -6.617 -16.312 1 96.06 253 PRO A O 1
ATOM 1997 N N . LYS A 1 254 ? -18.797 -6.215 -18.203 1 92.06 254 LYS A N 1
ATOM 1998 C CA . LYS A 1 254 ? -17.844 -5.199 -18.641 1 92.06 254 LYS A CA 1
ATOM 1999 C C . LYS A 1 254 ? -17.875 -3.982 -17.719 1 92.06 254 LYS A C 1
ATOM 2001 O O . LYS A 1 254 ? -16.875 -3.279 -17.578 1 92.06 254 LYS A O 1
ATOM 2006 N N . ASP A 1 255 ? -18.953 -3.744 -17.109 1 93 255 ASP A N 1
ATOM 2007 C CA . ASP A 1 255 ? -19.109 -2.574 -16.25 1 93 255 ASP A CA 1
ATOM 2008 C C . ASP A 1 255 ? -19 -2.957 -14.781 1 93 255 ASP A C 1
ATOM 2010 O O . ASP A 1 255 ? -19.547 -2.268 -13.914 1 93 255 ASP A O 1
ATOM 2014 N N . ALA A 1 256 ? -18.359 -4.059 -14.578 1 95.56 256 ALA A N 1
ATOM 2015 C CA . ALA A 1 256 ? -18.188 -4.527 -13.211 1 95.56 256 ALA A CA 1
ATOM 2016 C C . ALA A 1 256 ? -17.297 -3.566 -12.414 1 95.56 256 ALA A C 1
ATOM 2018 O O . ALA A 1 256 ? -16.656 -2.686 -12.984 1 95.56 256 ALA A O 1
ATOM 2019 N N . SER A 1 257 ? -17.375 -3.725 -11.086 1 94.56 257 SER A N 1
ATOM 2020 C CA . SER A 1 257 ? -16.516 -2.947 -10.188 1 94.56 257 SER A CA 1
ATOM 2021 C C . SER A 1 257 ? -15.055 -3.301 -10.375 1 94.56 257 SER A C 1
ATOM 2023 O O . SER A 1 257 ? -14.719 -4.422 -10.766 1 94.56 257 SER A O 1
ATOM 2025 N N . PRO A 1 258 ? -14.164 -2.365 -10.039 1 94.88 258 PRO A N 1
ATOM 2026 C CA . PRO A 1 258 ? -12.727 -2.641 -10.125 1 94.88 258 PRO 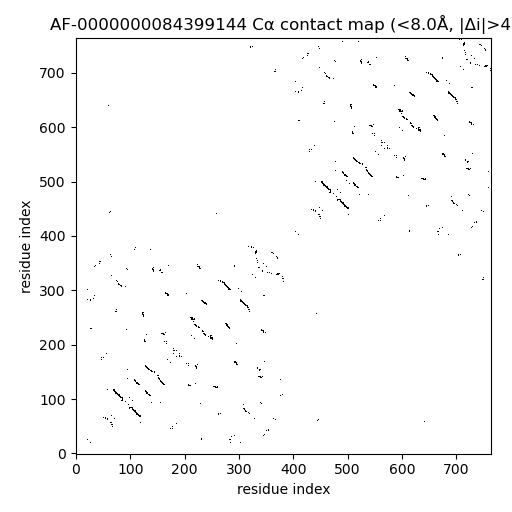A CA 1
ATOM 2027 C C . PRO A 1 258 ? -12.281 -3.75 -9.18 1 94.88 258 PRO A C 1
ATOM 2029 O O . PRO A 1 258 ? -11.164 -4.254 -9.297 1 94.88 258 PRO A O 1
ATOM 2032 N N . THR A 1 259 ? -13.141 -4.141 -8.227 1 97.31 259 THR A N 1
ATOM 2033 C CA . THR A 1 259 ? -12.797 -5.191 -7.273 1 97.31 259 THR A CA 1
ATOM 2034 C C . THR A 1 259 ? -13.727 -6.395 -7.441 1 97.31 259 THR A C 1
ATOM 2036 O O . THR A 1 259 ? -13.953 -7.145 -6.492 1 97.31 259 THR A O 1
ATOM 2039 N N . PHE A 1 260 ? -14.258 -6.574 -8.609 1 98.12 260 PHE A N 1
ATOM 2040 C CA . PHE A 1 260 ? -15.297 -7.559 -8.875 1 98.12 260 PHE A CA 1
ATOM 2041 C C . PHE A 1 260 ? -14.844 -8.953 -8.453 1 98.12 260 PHE A C 1
ATOM 2043 O O . PHE A 1 260 ? -15.57 -9.656 -7.75 1 98.12 260 PHE A O 1
ATOM 2050 N N . HIS A 1 261 ? -13.664 -9.406 -8.867 1 98.62 261 HIS A N 1
ATOM 2051 C CA . HIS A 1 261 ? -13.211 -10.766 -8.602 1 98.62 261 HIS A CA 1
ATOM 2052 C C . HIS A 1 261 ? -13.078 -11.016 -7.102 1 98.62 261 HIS A C 1
ATOM 2054 O O . HIS A 1 261 ? -13.5 -12.055 -6.602 1 98.62 261 HIS A O 1
ATOM 2060 N N . ARG A 1 262 ? -12.5 -10.086 -6.387 1 98.38 262 ARG A N 1
ATOM 2061 C CA . ARG A 1 262 ? -12.391 -10.188 -4.938 1 98.38 262 ARG A CA 1
ATOM 2062 C C . ARG A 1 262 ? -13.773 -10.352 -4.297 1 98.38 262 ARG A C 1
ATOM 2064 O O . ARG A 1 262 ? -13.977 -11.258 -3.49 1 98.38 262 ARG A O 1
ATOM 2071 N N . ASP A 1 263 ? -14.688 -9.477 -4.691 1 98.31 263 ASP A N 1
ATOM 2072 C CA . ASP A 1 263 ? -16.016 -9.453 -4.102 1 98.31 263 ASP A CA 1
ATOM 2073 C C . ASP A 1 263 ? -16.797 -10.719 -4.453 1 98.31 263 ASP A C 1
ATOM 2075 O O . ASP A 1 263 ? -17.516 -11.266 -3.611 1 98.31 263 ASP A O 1
ATOM 2079 N N . HIS A 1 264 ? -16.625 -11.109 -5.668 1 98.69 264 HIS A N 1
ATOM 2080 C CA . HIS A 1 264 ? -17.312 -12.32 -6.09 1 98.69 264 HIS A CA 1
ATOM 2081 C C . HIS A 1 264 ? -16.797 -13.547 -5.34 1 98.69 264 HIS A C 1
ATOM 2083 O O . HIS A 1 264 ? -17.578 -14.375 -4.875 1 98.69 264 HIS A O 1
ATOM 2089 N N . ILE A 1 265 ? -15.523 -13.703 -5.246 1 98.81 265 ILE A N 1
ATOM 2090 C CA . ILE A 1 265 ? -14.938 -14.836 -4.535 1 98.81 265 ILE A CA 1
ATOM 2091 C C . ILE A 1 265 ? -15.422 -14.852 -3.09 1 98.81 265 ILE A C 1
ATOM 2093 O O . ILE A 1 265 ? -15.828 -15.898 -2.574 1 98.81 265 ILE A O 1
ATOM 2097 N N . ARG A 1 266 ? -15.383 -13.734 -2.484 1 98.5 266 ARG A N 1
ATOM 2098 C CA . ARG A 1 266 ? -15.828 -13.641 -1.099 1 98.5 266 ARG A CA 1
ATOM 2099 C C . ARG A 1 266 ? -17.281 -14.039 -0.965 1 98.5 266 ARG A C 1
ATOM 2101 O O . ARG A 1 266 ? -17.641 -14.82 -0.076 1 98.5 266 ARG A O 1
ATOM 2108 N N . SER A 1 267 ? -18.109 -13.477 -1.834 1 98.5 267 SER A N 1
ATOM 2109 C CA . SER A 1 267 ? -19.531 -13.812 -1.823 1 98.5 267 SER A CA 1
ATOM 2110 C C . SER A 1 267 ? -19.734 -15.297 -2.094 1 98.5 267 SER A C 1
ATOM 2112 O O . SER A 1 267 ? -20.516 -15.953 -1.396 1 98.5 267 SER A O 1
ATOM 2114 N N . TYR A 1 268 ? -19.094 -15.836 -3.102 1 98.75 268 TYR A N 1
ATOM 2115 C CA . TYR A 1 268 ? -19.203 -17.25 -3.467 1 98.75 268 TYR A CA 1
ATOM 2116 C C . TYR A 1 268 ? -18.828 -18.141 -2.289 1 98.75 268 TYR A C 1
ATOM 2118 O O . TYR A 1 268 ? -19.594 -19.047 -1.928 1 98.75 268 TYR A O 1
ATOM 2126 N N . TYR A 1 269 ? -17.766 -17.875 -1.591 1 98.75 269 TYR A N 1
ATOM 2127 C CA . TYR A 1 269 ? -17.25 -18.719 -0.523 1 98.75 269 TYR A CA 1
ATOM 2128 C C . TYR A 1 269 ? -18.047 -18.547 0.757 1 98.75 269 TYR A C 1
ATOM 2130 O O . TYR A 1 269 ? -17.906 -19.328 1.705 1 98.75 269 TYR A O 1
ATOM 2138 N N . SER A 1 270 ? -18.844 -17.531 0.828 1 98.38 270 SER A N 1
ATOM 2139 C CA . SER A 1 270 ? -19.672 -17.359 2.016 1 98.38 270 SER A CA 1
ATOM 2140 C C . SER A 1 270 ? -20.641 -18.531 2.182 1 98.38 270 SER A C 1
ATOM 2142 O O . SER A 1 270 ? -21.078 -18.828 3.295 1 98.38 270 SER A O 1
ATOM 2144 N N . THR A 1 271 ? -20.891 -19.25 1.081 1 98.12 271 THR A N 1
ATOM 2145 C CA . THR A 1 271 ? -21.891 -20.312 1.206 1 98.12 271 THR A CA 1
ATOM 2146 C C . THR A 1 271 ? -21.453 -21.562 0.461 1 98.12 271 THR A C 1
ATOM 2148 O O . THR A 1 271 ? -21.984 -22.656 0.688 1 98.12 271 THR A O 1
ATOM 2151 N N . ASN A 1 272 ? -20.531 -21.422 -0.454 1 98.62 272 ASN A N 1
ATOM 2152 C CA . ASN A 1 272 ? -20.234 -22.547 -1.336 1 98.62 272 ASN A CA 1
ATOM 2153 C C . ASN A 1 272 ? -18.797 -23.047 -1.146 1 98.62 272 ASN A C 1
ATOM 2155 O O . ASN A 1 272 ? -17.891 -22.25 -0.93 1 98.62 272 ASN A O 1
ATOM 2159 N N . PRO A 1 273 ? -18.625 -24.328 -1.229 1 98.44 273 PRO A N 1
ATOM 2160 C CA . PRO A 1 273 ? -17.281 -24.875 -1.312 1 98.44 273 PRO A CA 1
ATOM 2161 C C . PRO A 1 273 ? -16.703 -24.844 -2.73 1 98.44 273 PRO A C 1
ATOM 2163 O O . PRO A 1 273 ? -17.453 -24.672 -3.693 1 98.44 273 PRO A O 1
ATOM 2166 N N . THR A 1 274 ? -15.445 -24.922 -2.832 1 98.69 274 THR A N 1
ATOM 2167 C CA . THR A 1 274 ? -14.734 -25.109 -4.094 1 98.69 274 THR A CA 1
ATOM 2168 C C . THR A 1 274 ? -13.961 -26.422 -4.09 1 98.69 274 THR A C 1
ATOM 2170 O O . THR A 1 274 ? -13.383 -26.797 -3.074 1 98.69 274 THR A O 1
ATOM 2173 N N . GLU A 1 275 ? -13.984 -27.078 -5.23 1 98.88 275 GLU A N 1
ATOM 2174 C CA . GLU A 1 275 ? -13.219 -28.312 -5.414 1 98.88 275 GLU A CA 1
ATOM 2175 C C . GLU A 1 275 ? -12.453 -28.297 -6.73 1 98.88 275 GLU A C 1
ATOM 2177 O O . GLU A 1 275 ? -12.977 -27.844 -7.754 1 98.88 275 GLU A O 1
ATOM 2182 N N . TYR A 1 276 ? -11.242 -28.719 -6.68 1 98.88 276 TYR A N 1
ATOM 2183 C CA . TYR A 1 276 ? -10.414 -28.875 -7.867 1 98.88 276 TYR A CA 1
ATOM 2184 C C . TYR A 1 276 ? -9.836 -30.281 -7.949 1 98.88 276 TYR A C 1
ATOM 2186 O O . TYR A 1 276 ? -9.469 -30.875 -6.93 1 98.88 276 TYR A O 1
ATOM 2194 N N . LYS A 1 277 ? -9.727 -30.797 -9.117 1 98.69 277 LYS A N 1
ATOM 2195 C CA . LYS A 1 277 ? -8.875 -31.938 -9.391 1 98.69 277 LYS A CA 1
ATOM 2196 C C . LYS A 1 277 ? -7.457 -31.5 -9.75 1 98.69 277 LYS A C 1
ATOM 2198 O O . LYS A 1 277 ? -7.266 -30.719 -10.672 1 98.69 277 LYS A O 1
ATOM 2203 N N . LEU A 1 278 ? -6.543 -31.938 -8.945 1 98.88 278 LEU A N 1
ATOM 2204 C CA . LEU A 1 278 ? -5.152 -31.766 -9.344 1 98.88 278 LEU A CA 1
ATOM 2205 C C . LEU A 1 278 ? -4.73 -32.844 -10.336 1 98.88 278 LEU A C 1
ATOM 2207 O O . LEU A 1 278 ? -4.859 -34.031 -10.047 1 98.88 278 LEU A O 1
ATOM 2211 N N . ARG A 1 279 ? -4.137 -32.406 -11.477 1 98.75 279 ARG A N 1
ATOM 2212 C CA . ARG A 1 279 ? -3.818 -33.312 -12.57 1 98.75 279 ARG A CA 1
ATOM 2213 C C . ARG A 1 279 ? -2.402 -33.062 -13.086 1 98.75 279 ARG A C 1
ATOM 2215 O O . ARG A 1 279 ? -1.812 -32 -12.828 1 98.75 279 ARG A O 1
ATOM 2222 N N . ALA A 1 280 ? -1.915 -34.062 -13.805 1 98.75 280 ALA A N 1
ATOM 2223 C CA . ALA A 1 280 ? -0.628 -33.938 -14.477 1 98.75 280 ALA A CA 1
ATOM 2224 C C . ALA A 1 280 ? -0.702 -34.438 -15.914 1 98.75 280 ALA A C 1
ATOM 2226 O O . ALA A 1 280 ? -1.471 -35.344 -16.219 1 98.75 280 ALA A O 1
ATOM 2227 N N . GLN A 1 281 ? 0.017 -33.812 -16.781 1 98.44 281 GLN A N 1
ATOM 2228 C CA . GLN A 1 281 ? 0.314 -34.344 -18.109 1 98.44 281 GLN A CA 1
ATOM 2229 C C . GLN A 1 281 ? 1.818 -34.5 -18.312 1 98.44 281 GLN A C 1
ATOM 2231 O O . GLN A 1 281 ? 2.611 -33.781 -17.719 1 98.44 281 GLN A O 1
ATOM 2236 N N . PHE A 1 282 ? 2.215 -35.438 -19.156 1 98.5 282 PHE A N 1
ATOM 2237 C CA . PHE A 1 282 ? 3.613 -35.844 -19.219 1 98.5 282 PHE A CA 1
ATOM 2238 C C . PHE A 1 282 ? 4.184 -35.625 -20.625 1 98.5 282 PHE A C 1
ATOM 2240 O O . PHE A 1 282 ? 3.48 -35.781 -21.625 1 98.5 282 PHE A O 1
ATOM 2247 N N . ALA A 1 283 ? 5.445 -35.312 -20.656 1 97.75 283 ALA A N 1
ATOM 2248 C CA . ALA A 1 283 ? 6.137 -35.062 -21.906 1 97.75 283 ALA A CA 1
ATOM 2249 C C . ALA A 1 283 ? 6.727 -36.344 -22.484 1 97.75 283 ALA A C 1
ATOM 2251 O O . ALA A 1 283 ? 7.242 -37.188 -21.734 1 97.75 283 ALA A O 1
ATOM 2252 N N . SER A 1 284 ? 6.695 -36.406 -23.781 1 96.94 284 SER A N 1
ATOM 2253 C CA . SER A 1 284 ? 7.297 -37.531 -24.453 1 96.94 284 SER A CA 1
ATOM 2254 C C . SER A 1 284 ? 8.164 -37.094 -25.625 1 96.94 284 SER A C 1
ATOM 2256 O O . SER A 1 284 ? 8.938 -37.906 -26.172 1 96.94 284 SER A O 1
ATOM 2258 N N . ASP A 1 285 ? 8.008 -35.875 -25.984 1 95.5 285 ASP A N 1
ATOM 2259 C CA . ASP A 1 285 ? 8.719 -35.312 -27.125 1 95.5 285 ASP A CA 1
ATOM 2260 C C . ASP A 1 285 ? 9.086 -33.844 -26.875 1 95.5 285 ASP A C 1
ATOM 2262 O O . ASP A 1 285 ? 8.219 -32.969 -26.938 1 95.5 285 ASP A O 1
ATOM 2266 N N . LEU A 1 286 ? 10.344 -33.562 -26.844 1 96.06 286 LEU A N 1
ATOM 2267 C CA . LEU A 1 286 ? 10.789 -32.219 -26.484 1 96.06 286 LEU A CA 1
ATOM 2268 C C . LEU A 1 286 ? 10.492 -31.219 -27.609 1 96.06 286 LEU A C 1
ATOM 2270 O O . LEU A 1 286 ? 10.438 -30.016 -27.375 1 96.06 286 LEU A O 1
ATOM 2274 N N . SER A 1 287 ? 10.359 -31.688 -28.781 1 95.56 287 SER A N 1
ATOM 2275 C CA . SER A 1 287 ? 10.055 -30.797 -29.891 1 95.56 287 SER A CA 1
ATOM 2276 C C . SER A 1 287 ? 8.625 -30.266 -29.797 1 95.56 287 SER A C 1
ATOM 2278 O O . SER A 1 287 ? 8.336 -29.156 -30.25 1 95.56 287 SER A O 1
ATOM 2280 N N . LYS A 1 288 ? 7.734 -31.031 -29.172 1 95.56 288 LYS A N 1
ATOM 2281 C CA . LYS A 1 288 ? 6.332 -30.656 -29.016 1 95.56 288 LYS A CA 1
ATOM 2282 C C . LYS A 1 288 ? 6.031 -30.188 -27.594 1 95.56 288 LYS A C 1
ATOM 2284 O O . LYS A 1 288 ? 5.109 -29.391 -27.375 1 95.56 288 LYS A O 1
ATOM 2289 N N . GLN A 1 289 ? 6.758 -30.672 -26.734 1 97.06 289 GLN A N 1
ATOM 2290 C CA . GLN A 1 289 ? 6.562 -30.422 -25.312 1 97.06 289 GLN A CA 1
ATOM 2291 C C . GLN A 1 289 ? 7.859 -29.953 -24.656 1 97.06 289 GLN A C 1
ATOM 2293 O O . GLN A 1 289 ? 8.359 -30.594 -23.734 1 97.06 289 GLN A O 1
ATOM 2298 N N . PRO A 1 290 ? 8.312 -28.797 -25.094 1 97.5 290 PRO A N 1
ATOM 2299 C CA . PRO A 1 290 ? 9.609 -28.344 -24.578 1 97.5 290 PRO A CA 1
ATOM 2300 C C . PRO A 1 290 ? 9.555 -27.969 -23.109 1 97.5 290 PRO A C 1
ATOM 2302 O O . PRO A 1 290 ? 8.555 -27.406 -22.641 1 97.5 290 PRO A O 1
ATOM 2305 N N . VAL A 1 291 ? 10.625 -28.234 -22.375 1 98 291 VAL A N 1
ATOM 2306 C CA . VAL A 1 291 ? 10.766 -27.922 -20.969 1 98 291 VAL A CA 1
ATOM 2307 C C . VAL A 1 291 ? 11.375 -26.531 -20.797 1 98 291 VAL A C 1
ATOM 2309 O O . VAL A 1 291 ? 10.992 -25.781 -19.906 1 98 291 VAL A O 1
ATOM 2312 N N . GLU A 1 292 ? 12.258 -26.141 -21.75 1 98 292 GLU A N 1
ATOM 2313 C CA . GLU A 1 292 ? 12.969 -24.875 -21.656 1 98 292 GLU A CA 1
ATOM 2314 C C . GLU A 1 292 ? 12.125 -23.719 -22.203 1 98 292 GLU A C 1
ATOM 2316 O O . GLU A 1 292 ? 12.398 -22.547 -21.922 1 98 292 GLU A O 1
ATOM 2321 N N . ASP A 1 293 ? 11.164 -24 -22.984 1 98 293 ASP A N 1
ATOM 2322 C CA . ASP A 1 293 ? 10.242 -23.016 -23.547 1 98 293 ASP A CA 1
ATOM 2323 C C . ASP A 1 293 ? 8.852 -23.156 -22.922 1 98 293 ASP A C 1
ATOM 2325 O O . ASP A 1 293 ? 8.07 -24.016 -23.312 1 98 293 ASP A O 1
ATOM 2329 N N . ALA A 1 294 ? 8.508 -22.297 -22.031 1 97.75 294 ALA A N 1
ATOM 2330 C CA . ALA A 1 294 ? 7.258 -22.391 -21.281 1 97.75 294 ALA A CA 1
ATOM 2331 C C . ALA A 1 294 ? 6.113 -21.734 -22.047 1 97.75 294 ALA A C 1
ATOM 2333 O O . ALA A 1 294 ? 4.98 -21.688 -21.562 1 97.75 294 ALA A O 1
ATOM 2334 N N . SER A 1 295 ? 6.379 -21.203 -23.25 1 97.75 295 SER A N 1
ATOM 2335 C CA . SER A 1 295 ? 5.34 -20.531 -24.031 1 97.75 295 SER A CA 1
ATOM 2336 C C . SER A 1 295 ? 4.617 -21.516 -24.953 1 97.75 295 SER A C 1
ATOM 2338 O O . SER A 1 295 ? 3.812 -21.109 -25.781 1 97.75 295 SER A O 1
ATOM 2340 N N . VAL A 1 296 ? 4.891 -22.797 -24.828 1 97.06 296 VAL A N 1
ATOM 2341 C CA . VAL A 1 296 ? 4.25 -23.828 -25.641 1 97.06 296 VAL A CA 1
ATOM 2342 C C . VAL A 1 296 ? 3.273 -24.625 -24.781 1 97.06 296 VAL A C 1
ATOM 2344 O O . VAL A 1 296 ? 3.668 -25.234 -23.781 1 97.06 296 VAL A O 1
ATOM 2347 N N . GLU A 1 297 ? 2.051 -24.578 -25.172 1 96.94 297 GLU A N 1
ATOM 2348 C CA . GLU A 1 297 ? 1.053 -25.438 -24.547 1 96.94 297 GLU A CA 1
ATOM 2349 C C . GLU A 1 297 ? 1.235 -26.891 -24.953 1 96.94 297 GLU A C 1
ATOM 2351 O O . GLU A 1 297 ? 1.478 -27.188 -26.125 1 96.94 297 GLU A O 1
ATOM 2356 N N . TRP A 1 298 ? 1.18 -27.766 -23.984 1 97.38 298 TRP A N 1
ATOM 2357 C CA . TRP A 1 298 ? 1.211 -29.188 -24.297 1 97.38 298 TRP A CA 1
ATOM 2358 C C . TRP A 1 298 ? -0.18 -29.703 -24.656 1 97.38 298 TRP A C 1
ATOM 2360 O O . TRP A 1 298 ? -1.071 -29.75 -23.812 1 97.38 298 TRP A O 1
ATOM 2370 N N . ASN A 1 299 ? -0.286 -30.109 -25.844 1 95.75 299 ASN A N 1
ATOM 2371 C CA . ASN A 1 299 ? -1.591 -30.516 -26.359 1 95.75 299 ASN A CA 1
ATOM 2372 C C . ASN A 1 299 ? -2.125 -31.75 -25.625 1 95.75 299 ASN A C 1
ATOM 2374 O O . ASN A 1 299 ? -1.423 -32.75 -25.5 1 95.75 299 ASN A O 1
ATOM 2378 N N . GLU A 1 300 ? -3.328 -31.672 -25.219 1 94.75 300 GLU A N 1
ATOM 2379 C CA . GLU A 1 300 ? -3.945 -32.719 -24.422 1 94.75 300 GLU A CA 1
ATOM 2380 C C . GLU A 1 300 ? -4.148 -34 -25.266 1 94.75 300 GLU A C 1
ATOM 2382 O O . GLU A 1 300 ? -4.211 -35.094 -24.719 1 94.75 300 GLU A O 1
ATOM 2387 N N . SER A 1 301 ? -4.254 -33.844 -26.531 1 91.62 301 SER A N 1
ATOM 2388 C CA . SER A 1 301 ? -4.434 -35 -27.391 1 91.62 301 SER A CA 1
ATOM 2389 C C . SER A 1 301 ? -3.18 -35.875 -27.406 1 91.62 301 SER A C 1
ATOM 2391 O O . SER A 1 301 ? -3.264 -37.094 -27.609 1 91.62 301 SER A O 1
ATOM 2393 N N . TYR A 1 302 ? -1.99 -35.219 -27.219 1 88.88 302 TYR A N 1
ATOM 2394 C CA . TYR A 1 302 ? -0.707 -35.906 -27.188 1 88.88 302 TYR A CA 1
ATOM 2395 C C . TYR A 1 302 ? -0.284 -36.219 -25.75 1 88.88 302 TYR A C 1
ATOM 2397 O O . TYR A 1 302 ? 0.458 -37.188 -25.5 1 88.88 302 TYR A O 1
ATOM 2405 N N . ALA A 1 303 ? -0.729 -35.438 -24.906 1 95.75 303 ALA A N 1
ATOM 2406 C CA . ALA A 1 303 ? -0.388 -35.531 -23.5 1 95.75 303 ALA A CA 1
ATOM 2407 C C . ALA A 1 303 ? -1.626 -35.344 -22.625 1 95.75 303 ALA A C 1
ATOM 2409 O O . ALA A 1 303 ? -1.836 -34.281 -22.047 1 95.75 303 ALA A O 1
ATOM 2410 N N . PRO A 1 304 ? -2.402 -36.406 -22.453 1 97.25 304 PRO A N 1
ATOM 2411 C CA . PRO A 1 304 ? -3.625 -36.281 -21.656 1 97.25 304 PRO A CA 1
ATOM 2412 C C . PRO A 1 304 ? -3.34 -36 -20.188 1 97.25 304 PRO A C 1
ATOM 2414 O O . PRO A 1 304 ? -2.242 -36.312 -19.703 1 97.25 304 PRO A O 1
ATOM 2417 N N . TRP A 1 305 ? -4.363 -35.5 -19.5 1 98.25 305 TRP A N 1
ATOM 2418 C CA . TRP A 1 305 ? -4.273 -35.219 -18.078 1 98.25 305 TRP A CA 1
ATOM 2419 C C . TRP A 1 305 ? -4.613 -36.469 -17.266 1 98.25 305 TRP A C 1
ATOM 2421 O O . TRP A 1 305 ? -5.562 -37.188 -17.578 1 98.25 305 TRP A O 1
ATOM 2431 N N . TYR A 1 306 ? -3.848 -36.688 -16.234 1 97.94 306 TYR A N 1
ATOM 2432 C CA . TYR A 1 306 ? -4.105 -37.75 -15.266 1 97.94 306 TYR A CA 1
ATOM 2433 C C . TYR A 1 306 ? -4.516 -37.188 -13.922 1 97.94 306 TYR A C 1
ATOM 2435 O O . TYR A 1 306 ? -3.818 -36.312 -13.367 1 97.94 306 TYR A O 1
ATOM 2443 N N . ASP A 1 307 ? -5.609 -37.688 -13.344 1 97.62 307 ASP A N 1
ATOM 2444 C CA . ASP A 1 307 ? -6.082 -37.219 -12.039 1 97.62 307 ASP A CA 1
ATOM 2445 C C . ASP A 1 307 ? -5.191 -37.719 -10.914 1 97.62 307 ASP A C 1
ATOM 2447 O O . ASP A 1 307 ? -4.93 -38.938 -10.82 1 97.62 307 ASP A O 1
ATOM 2451 N N . LEU A 1 308 ? -4.809 -36.812 -10.031 1 97.88 308 LEU A N 1
ATOM 2452 C CA . LEU A 1 308 ? -3.871 -37.219 -8.984 1 97.88 308 LEU A CA 1
ATOM 2453 C C . LEU A 1 308 ? -4.5 -37.062 -7.605 1 97.88 308 LEU A C 1
ATOM 2455 O O . LEU A 1 308 ? -4.199 -37.844 -6.691 1 97.88 308 LEU A O 1
ATOM 2459 N N . ALA A 1 309 ? -5.258 -36.031 -7.441 1 98.19 309 ALA A N 1
ATOM 2460 C CA . ALA A 1 309 ? -5.762 -35.656 -6.117 1 98.19 309 ALA A CA 1
ATOM 2461 C C . ALA A 1 309 ? -6.961 -34.719 -6.227 1 98.19 309 ALA A C 1
ATOM 2463 O O . ALA A 1 309 ? -7.258 -34.219 -7.309 1 98.19 309 ALA A O 1
ATOM 2464 N N . THR A 1 310 ? -7.609 -34.562 -5.121 1 98.19 310 THR A N 1
ATOM 2465 C CA . THR A 1 310 ? -8.734 -33.625 -5.035 1 98.19 310 THR A CA 1
ATOM 2466 C C . THR A 1 310 ? -8.5 -32.594 -3.941 1 98.19 310 THR A C 1
ATOM 2468 O O . THR A 1 310 ? -8.18 -32.938 -2.801 1 98.19 310 THR A O 1
ATOM 2471 N N . LEU A 1 311 ? -8.617 -31.359 -4.328 1 98.81 311 LEU A N 1
ATOM 2472 C CA . LEU A 1 311 ? -8.609 -30.234 -3.391 1 98.81 311 LEU A CA 1
ATOM 2473 C C . LEU A 1 311 ? -10.023 -29.875 -2.965 1 98.81 311 LEU A C 1
ATOM 2475 O O . LEU A 1 311 ? -10.938 -29.844 -3.793 1 98.81 311 LEU A O 1
ATOM 2479 N N . LYS A 1 312 ? -10.148 -29.578 -1.726 1 98.81 312 LYS A N 1
ATOM 2480 C CA . LYS A 1 312 ? -11.414 -29.094 -1.197 1 98.81 312 LYS A CA 1
ATOM 2481 C C . LYS A 1 312 ? -11.211 -27.875 -0.306 1 98.81 312 LYS A C 1
ATOM 2483 O O . LYS A 1 312 ? -10.453 -27.922 0.661 1 98.81 312 LYS A O 1
ATOM 2488 N N . PHE A 1 313 ? -11.914 -26.828 -0.632 1 98.81 313 PHE A N 1
ATOM 2489 C CA . PHE A 1 313 ? -11.984 -25.609 0.173 1 98.81 313 PHE A CA 1
ATOM 2490 C C . PHE A 1 313 ? -13.414 -25.344 0.624 1 98.81 313 PHE A C 1
ATOM 2492 O O . PHE A 1 313 ? -14.273 -25.016 -0.195 1 98.81 313 PHE A O 1
ATOM 2499 N N . PRO A 1 314 ? -13.68 -25.484 1.901 1 98.62 314 PRO A N 1
ATOM 2500 C CA . PRO A 1 314 ? -15.047 -25.234 2.383 1 98.62 314 PRO A CA 1
ATOM 2501 C C . PRO A 1 314 ? -15.438 -23.766 2.326 1 98.62 314 PRO A C 1
ATOM 2503 O O . PRO A 1 314 ? -14.594 -22.906 2.047 1 98.62 314 PRO A O 1
ATOM 2506 N N . ALA A 1 315 ? -16.766 -23.5 2.523 1 98.69 315 ALA A N 1
ATOM 2507 C CA . ALA A 1 315 ? -17.219 -22.125 2.725 1 98.69 315 ALA A CA 1
ATOM 2508 C C . ALA A 1 315 ? -16.438 -21.453 3.855 1 98.69 315 ALA A C 1
ATOM 2510 O O . ALA A 1 315 ? -16.203 -22.062 4.902 1 98.69 315 ALA A O 1
ATOM 2511 N N . GLN A 1 316 ? -16 -20.203 3.615 1 98.5 316 GLN A N 1
ATOM 2512 C CA . GLN A 1 316 ? -15.172 -19.516 4.586 1 98.5 316 GLN A CA 1
ATOM 2513 C C . GLN A 1 316 ? -15.039 -18.031 4.23 1 98.5 316 GLN A C 1
ATOM 2515 O O . GLN A 1 316 ? -15.391 -17.625 3.123 1 98.5 316 GLN A O 1
ATOM 2520 N N . GLU A 1 317 ? -14.555 -17.203 5.188 1 98.25 317 GLU A N 1
ATOM 2521 C CA . GLU A 1 317 ? -14.125 -15.844 4.902 1 98.25 317 GLU A CA 1
ATOM 2522 C C . GLU A 1 317 ? -12.812 -15.828 4.129 1 98.25 317 GLU A C 1
ATOM 2524 O O . GLU A 1 317 ? -11.859 -16.516 4.5 1 98.25 317 GLU A O 1
ATOM 2529 N N . THR A 1 318 ? -12.773 -15.117 3.01 1 98.62 318 THR A N 1
ATOM 2530 C CA . THR A 1 318 ? -11.617 -15.281 2.131 1 98.62 318 THR A CA 1
ATOM 2531 C C . THR A 1 318 ? -10.797 -14 2.062 1 98.62 318 THR A C 1
ATOM 2533 O O . THR A 1 318 ? -9.766 -13.945 1.391 1 98.62 318 THR A O 1
ATOM 2536 N N . PHE A 1 319 ? -11.219 -12.922 2.73 1 98.25 319 PHE A N 1
ATOM 2537 C CA . PHE A 1 319 ? -10.508 -11.664 2.525 1 98.25 319 PHE A CA 1
ATOM 2538 C C . PHE A 1 319 ? -10.555 -10.805 3.785 1 98.25 319 PHE A C 1
ATOM 2540 O O . PHE A 1 319 ? -10.773 -9.602 3.713 1 98.25 319 PHE A O 1
ATOM 2547 N N . SER A 1 320 ? -10.453 -11.492 4.957 1 97.56 320 SER A N 1
ATOM 2548 C CA . SER A 1 320 ? -10.297 -10.727 6.191 1 97.56 320 SER A CA 1
ATOM 2549 C C . SER A 1 320 ? -8.992 -9.945 6.199 1 97.56 320 SER A C 1
ATOM 2551 O O . SER A 1 320 ? -8.023 -10.336 5.547 1 97.56 320 SER A O 1
ATOM 2553 N N . ASP A 1 321 ? -8.93 -8.875 6.914 1 97.06 321 ASP A N 1
ATOM 2554 C CA . ASP A 1 321 ? -7.719 -8.07 7.023 1 97.06 321 ASP A CA 1
ATOM 2555 C C . ASP A 1 321 ? -6.559 -8.891 7.574 1 97.06 321 ASP A C 1
ATOM 2557 O O . ASP A 1 321 ? -5.426 -8.773 7.098 1 97.06 321 ASP A O 1
ATOM 2561 N N . GLU A 1 322 ? -6.816 -9.703 8.539 1 97.19 322 GLU A N 1
ATOM 2562 C CA . GLU A 1 322 ? -5.77 -10.516 9.156 1 97.19 322 GLU A CA 1
ATOM 2563 C C . GLU A 1 322 ? -5.164 -11.492 8.156 1 97.19 322 GLU A C 1
ATOM 2565 O O . GLU A 1 322 ? -3.939 -11.625 8.07 1 97.19 322 GLU A O 1
ATOM 2570 N N . ARG A 1 323 ? -5.969 -12.133 7.332 1 97.25 323 ARG A N 1
ATOM 2571 C CA . ARG A 1 323 ? -5.488 -13.07 6.324 1 97.25 323 ARG A CA 1
ATOM 2572 C C . ARG A 1 323 ? -4.703 -12.344 5.234 1 97.25 323 ARG A C 1
ATOM 2574 O O . ARG A 1 323 ? -3.65 -12.82 4.801 1 97.25 323 ARG A O 1
ATOM 2581 N N . ARG A 1 324 ? -5.273 -11.266 4.848 1 97.44 324 ARG A N 1
ATOM 2582 C CA . ARG A 1 324 ? -4.656 -10.492 3.779 1 97.44 324 ARG A CA 1
ATOM 2583 C C . ARG A 1 324 ? -3.258 -10.031 4.176 1 97.44 324 ARG A C 1
ATOM 2585 O O . ARG A 1 324 ? -2.285 -10.305 3.465 1 97.44 324 ARG A O 1
ATOM 2592 N N . VAL A 1 325 ? -3.131 -9.414 5.332 1 97.12 325 VAL A N 1
ATOM 2593 C CA . VAL A 1 325 ? -1.854 -8.875 5.785 1 97.12 325 VAL A CA 1
ATOM 2594 C C . VAL A 1 325 ? -0.869 -10.016 6.035 1 97.12 325 VAL A C 1
ATOM 2596 O O . VAL A 1 325 ? 0.311 -9.906 5.691 1 97.12 325 VAL A O 1
ATOM 2599 N N . TRP A 1 326 ? -1.344 -11.078 6.602 1 97.88 326 TRP A N 1
ATOM 2600 C CA . TRP A 1 326 ? -0.489 -12.227 6.852 1 97.88 326 TRP A CA 1
ATOM 2601 C C . TRP A 1 326 ? 0.091 -12.773 5.551 1 97.88 326 TRP A C 1
ATOM 2603 O O . TRP A 1 326 ? 1.301 -12.984 5.441 1 97.88 326 TRP A O 1
ATOM 2613 N N . TRP A 1 327 ? -0.762 -12.961 4.555 1 98.12 327 TRP A N 1
ATOM 2614 C CA . TRP A 1 327 ? -0.293 -13.547 3.303 1 98.12 327 TRP A CA 1
ATOM 2615 C C . TRP A 1 327 ? 0.594 -12.562 2.543 1 98.12 327 TRP A C 1
ATOM 2617 O O . TRP A 1 327 ? 1.655 -12.938 2.039 1 98.12 327 TRP A O 1
ATOM 2627 N N . GLU A 1 328 ? 0.142 -11.344 2.469 1 97 328 GLU A N 1
ATOM 2628 C CA . GLU A 1 328 ? 0.792 -10.375 1.594 1 97 328 GLU A CA 1
ATOM 2629 C C . GLU A 1 328 ? 2.125 -9.914 2.178 1 97 328 GLU A C 1
ATOM 2631 O O . GLU A 1 328 ? 3.09 -9.695 1.44 1 97 328 GLU A O 1
ATOM 2636 N N . ASP A 1 329 ? 2.207 -9.859 3.533 1 96.38 329 ASP A N 1
ATOM 2637 C CA . ASP A 1 329 ? 3.369 -9.188 4.109 1 96.38 329 ASP A CA 1
ATOM 2638 C C . ASP A 1 329 ? 4.211 -10.164 4.93 1 96.38 329 ASP A C 1
ATOM 2640 O O . ASP A 1 329 ? 5.363 -9.867 5.258 1 96.38 329 ASP A O 1
ATOM 2644 N N . ARG A 1 330 ? 3.73 -11.367 5.246 1 96.88 330 ARG A N 1
ATOM 2645 C CA . ARG A 1 330 ? 4.43 -12.117 6.285 1 96.88 330 ARG A CA 1
ATOM 2646 C C . ARG A 1 330 ? 4.895 -13.477 5.766 1 96.88 330 ARG A C 1
ATOM 2648 O O . ARG A 1 330 ? 5.688 -14.156 6.422 1 96.88 330 ARG A O 1
ATOM 2655 N N . ILE A 1 331 ? 4.383 -13.82 4.594 1 97.69 331 ILE A N 1
ATOM 2656 C CA . ILE A 1 331 ? 4.801 -15.148 4.168 1 97.69 331 ILE A CA 1
ATOM 2657 C C . ILE A 1 331 ? 5.277 -15.102 2.719 1 97.69 331 ILE A C 1
ATOM 2659 O O . ILE A 1 331 ? 5.074 -14.102 2.023 1 97.69 331 ILE A O 1
ATOM 2663 N N . GLY A 1 332 ? 5.953 -16.125 2.338 1 95.94 332 GLY A N 1
ATOM 2664 C CA . GLY A 1 332 ? 6.34 -16.375 0.959 1 95.94 332 GLY A CA 1
ATOM 2665 C C . GLY A 1 332 ? 6.035 -17.781 0.502 1 95.94 332 GLY A C 1
ATOM 2666 O O . GLY A 1 332 ? 5.812 -18.672 1.325 1 95.94 332 GLY A O 1
ATOM 2667 N N . LEU A 1 333 ? 5.887 -17.922 -0.757 1 96.75 333 LEU A N 1
ATOM 2668 C CA . LEU A 1 333 ? 5.824 -19.219 -1.432 1 96.75 333 LEU A CA 1
ATOM 2669 C C . LEU A 1 333 ? 6.875 -19.297 -2.533 1 96.75 333 LEU A C 1
ATOM 2671 O O . LEU A 1 333 ? 7.363 -18.281 -3.018 1 96.75 333 LEU A O 1
ATOM 2675 N N . SER A 1 334 ? 7.211 -20.516 -2.83 1 96.81 334 SER A N 1
ATOM 2676 C CA . SER A 1 334 ? 8.156 -20.781 -3.908 1 96.81 334 SER A CA 1
ATOM 2677 C C . SER A 1 334 ? 7.953 -22.172 -4.5 1 96.81 334 SER A C 1
ATOM 2679 O O . SER A 1 334 ? 7.777 -23.141 -3.768 1 96.81 334 SER A O 1
ATOM 2681 N N . PRO A 1 335 ? 8.016 -22.203 -5.812 1 96.94 335 PRO A N 1
ATOM 2682 C CA . PRO A 1 335 ? 7.961 -23.547 -6.379 1 96.94 335 PRO A CA 1
ATOM 2683 C C . PRO A 1 335 ? 9.156 -24.406 -5.977 1 96.94 335 PRO A C 1
ATOM 2685 O O . PRO A 1 335 ? 9.133 -25.625 -6.148 1 96.94 335 PRO A O 1
ATOM 2688 N N . TRP A 1 336 ? 10.156 -23.828 -5.414 1 97.75 336 TRP A N 1
ATOM 2689 C CA . TRP A 1 336 ? 11.359 -24.531 -4.996 1 97.75 336 TRP A CA 1
ATOM 2690 C C . TRP A 1 336 ? 11.25 -24.984 -3.545 1 97.75 336 TRP A C 1
ATOM 2692 O O . TRP A 1 336 ? 12.172 -25.609 -3.016 1 97.75 336 TRP A O 1
ATOM 2702 N N . ASP A 1 337 ? 10.188 -24.625 -2.924 1 97.56 337 ASP A N 1
ATOM 2703 C CA . ASP A 1 337 ? 9.883 -25.172 -1.603 1 97.56 337 ASP A CA 1
ATOM 2704 C C . ASP A 1 337 ? 9.031 -26.438 -1.708 1 97.56 337 ASP A C 1
ATOM 2706 O O . ASP A 1 337 ? 7.801 -26.359 -1.637 1 97.56 337 ASP A O 1
ATOM 2710 N N . GLY A 1 338 ? 9.711 -27.547 -1.82 1 97.94 338 GLY A N 1
ATOM 2711 C CA . GLY A 1 338 ? 9.023 -28.797 -2.057 1 97.94 338 GLY A CA 1
ATOM 2712 C C . GLY A 1 338 ? 9.953 -30 -2.1 1 97.94 338 GLY A C 1
ATOM 2713 O O . GLY A 1 338 ? 11.094 -29.922 -1.645 1 97.94 338 GLY A O 1
ATOM 2714 N N . LEU A 1 339 ? 9.422 -31.078 -2.615 1 97.88 339 LEU A N 1
ATOM 2715 C CA . LEU A 1 339 ? 10.133 -32.344 -2.662 1 97.88 339 LEU A CA 1
ATOM 2716 C C . LEU A 1 339 ? 11 -32.438 -3.912 1 97.88 339 LEU A C 1
ATOM 2718 O O . LEU A 1 339 ? 10.648 -31.906 -4.961 1 97.88 339 LEU A O 1
ATOM 2722 N N . LYS A 1 340 ? 12.102 -33.219 -3.795 1 98 340 LYS A N 1
ATOM 2723 C CA . LYS A 1 340 ? 12.992 -33.469 -4.926 1 98 340 LYS A CA 1
ATOM 2724 C C . LYS A 1 340 ? 12.242 -34.094 -6.086 1 98 340 LYS A C 1
ATOM 2726 O O . LYS A 1 340 ? 12.539 -33.812 -7.254 1 98 340 LYS A O 1
ATOM 2731 N N . ASP A 1 341 ? 11.266 -34.875 -5.785 1 97.94 341 ASP A N 1
ATOM 2732 C CA . ASP A 1 341 ? 10.492 -35.594 -6.801 1 97.94 341 ASP A CA 1
ATOM 2733 C C . ASP A 1 341 ? 9.641 -34.625 -7.617 1 97.94 341 ASP A C 1
ATOM 2735 O O . ASP A 1 341 ? 9.086 -35 -8.656 1 97.94 341 ASP A O 1
ATOM 2739 N N . HIS A 1 342 ? 9.469 -33.438 -7.18 1 98.5 342 HIS A N 1
ATOM 2740 C CA . HIS A 1 342 ? 8.672 -32.438 -7.863 1 98.5 342 HIS A CA 1
ATOM 2741 C C . HIS A 1 342 ? 9.484 -31.156 -8.125 1 98.5 342 HIS A C 1
ATOM 2743 O O . HIS A 1 342 ? 8.953 -30.047 -8.055 1 98.5 342 HIS A O 1
ATOM 2749 N N . ARG A 1 343 ? 10.773 -31.281 -8.375 1 98.56 343 ARG A N 1
ATOM 2750 C CA . ARG A 1 343 ? 11.664 -30.172 -8.672 1 98.56 343 ARG A CA 1
ATOM 2751 C C . ARG A 1 343 ? 11.172 -29.375 -9.875 1 98.56 343 ARG A C 1
ATOM 2753 O O . ARG A 1 343 ? 10.812 -29.953 -10.906 1 98.56 343 ARG A O 1
ATOM 2760 N N . PRO A 1 344 ? 11.133 -28.031 -9.805 1 98.44 344 PRO A N 1
ATOM 2761 C CA . PRO A 1 344 ? 10.789 -27.219 -10.977 1 98.44 344 PRO A CA 1
ATOM 2762 C C . PRO A 1 344 ? 11.805 -27.359 -12.102 1 98.44 344 PRO A C 1
ATOM 2764 O O . PRO A 1 344 ? 13.016 -27.422 -11.844 1 98.44 344 PRO A O 1
ATOM 2767 N N . LEU A 1 345 ? 11.312 -27.438 -13.32 1 98.44 345 LEU A N 1
ATOM 2768 C CA . LEU A 1 345 ? 12.18 -27.641 -14.477 1 98.44 345 LEU A CA 1
ATOM 2769 C C . LEU A 1 345 ? 12.133 -26.422 -15.406 1 98.44 345 LEU A C 1
ATOM 2771 O O . LEU A 1 345 ? 11.125 -25.719 -15.469 1 98.44 345 LEU A O 1
ATOM 2775 N N . GLY A 1 346 ? 13.242 -26.25 -16.125 1 97.88 346 GLY A N 1
ATOM 2776 C CA . GLY A 1 346 ? 13.305 -25.203 -17.141 1 97.88 346 GLY A CA 1
ATOM 2777 C C . GLY A 1 346 ? 13.828 -23.891 -16.594 1 97.88 346 GLY A C 1
ATOM 2778 O O . GLY A 1 346 ? 13.773 -23.641 -15.383 1 97.88 346 GLY A O 1
ATOM 2779 N N . SER A 1 347 ? 14.234 -23.062 -17.516 1 97.81 347 SER A N 1
ATOM 2780 C CA . SER A 1 347 ? 14.891 -21.828 -17.125 1 97.81 347 SER A CA 1
ATOM 2781 C C . SER A 1 347 ? 13.914 -20.875 -16.438 1 97.81 347 SER A C 1
ATOM 2783 O O . SER A 1 347 ? 14.297 -20.109 -15.555 1 97.81 347 SER A O 1
ATOM 2785 N N . ILE A 1 348 ? 12.664 -20.938 -16.797 1 97.62 348 ILE A N 1
ATOM 2786 C CA . ILE A 1 348 ? 11.648 -20.125 -16.156 1 97.62 348 ILE A CA 1
ATOM 2787 C C . ILE A 1 348 ? 11.562 -20.453 -14.672 1 97.62 348 ILE A C 1
ATOM 2789 O O . ILE A 1 348 ? 11.398 -19.578 -13.836 1 97.62 348 ILE A O 1
ATOM 2793 N N . ASN A 1 349 ? 11.688 -21.703 -14.359 1 98.06 349 ASN A N 1
ATOM 2794 C CA . ASN A 1 349 ? 11.641 -22.094 -12.953 1 98.06 349 ASN A CA 1
ATOM 2795 C C . ASN A 1 349 ? 12.977 -21.828 -12.258 1 98.06 349 ASN A C 1
ATOM 2797 O O . ASN A 1 349 ? 13 -21.438 -11.086 1 98.06 349 ASN A O 1
ATOM 2801 N N . ARG A 1 350 ? 14.078 -22.078 -12.984 1 97.75 350 ARG A N 1
ATOM 2802 C CA . ARG A 1 350 ? 15.375 -21.812 -12.375 1 97.75 350 ARG A CA 1
ATOM 2803 C C . ARG A 1 350 ? 15.539 -20.344 -12.023 1 97.75 350 ARG A C 1
ATOM 2805 O O . ARG A 1 350 ? 16.094 -20 -10.969 1 97.75 350 ARG A O 1
ATOM 2812 N N . LEU A 1 351 ? 15.031 -19.453 -12.805 1 97.75 351 LEU A N 1
ATOM 2813 C CA . LEU A 1 351 ? 15.148 -18.031 -12.477 1 97.75 351 LEU A CA 1
ATOM 2814 C C . LEU A 1 351 ? 14.305 -17.688 -11.258 1 97.75 351 LEU A C 1
ATOM 2816 O O . LEU A 1 351 ? 14.617 -16.75 -10.523 1 97.75 351 LEU A O 1
ATOM 2820 N N . ARG A 1 352 ? 13.203 -18.391 -11 1 97.12 352 ARG A N 1
ATOM 2821 C CA . ARG A 1 352 ? 12.281 -18.078 -9.906 1 97.12 352 ARG A CA 1
ATOM 2822 C C . ARG A 1 352 ? 12.938 -18.328 -8.555 1 97.12 352 ARG A C 1
ATOM 2824 O O . ARG A 1 352 ? 12.562 -17.719 -7.555 1 97.12 352 ARG A O 1
ATOM 2831 N N . HIS A 1 353 ? 13.914 -19.25 -8.562 1 95.56 353 HIS A N 1
ATOM 2832 C CA . HIS A 1 353 ? 14.578 -19.562 -7.305 1 95.56 353 HIS A CA 1
ATOM 2833 C C . HIS A 1 353 ? 15.211 -18.312 -6.688 1 95.56 353 HIS A C 1
ATOM 2835 O O . HIS A 1 353 ? 14.758 -17.844 -5.637 1 95.56 353 HIS A O 1
ATOM 2841 N N . LYS A 1 354 ? 16.078 -17.688 -7.383 1 95 354 LYS A N 1
ATOM 2842 C CA . LYS A 1 354 ? 16.781 -16.516 -6.883 1 95 354 LYS A CA 1
ATOM 2843 C C . LYS A 1 354 ? 15.891 -15.273 -6.93 1 95 354 LYS A C 1
ATOM 2845 O O . LYS A 1 354 ? 15.898 -14.453 -6.008 1 95 354 LYS A O 1
ATOM 2850 N N . ALA A 1 355 ? 15.078 -15.148 -7.965 1 95.31 355 ALA A N 1
ATOM 2851 C CA . ALA A 1 355 ? 14.227 -13.977 -8.117 1 95.31 355 ALA A CA 1
ATOM 2852 C C . ALA A 1 355 ? 13.234 -13.859 -6.965 1 95.31 355 ALA A C 1
ATOM 2854 O O . ALA A 1 355 ? 12.992 -12.766 -6.453 1 95.31 355 ALA A O 1
ATOM 2855 N N . TYR A 1 356 ? 12.664 -14.961 -6.582 1 96.62 356 TYR A N 1
ATOM 2856 C CA . TYR A 1 356 ? 11.695 -14.945 -5.488 1 96.62 356 TYR A CA 1
ATOM 2857 C C . TYR A 1 356 ? 12.375 -14.602 -4.168 1 96.62 356 TYR A C 1
ATOM 2859 O O . TYR A 1 356 ? 11.805 -13.867 -3.348 1 96.62 356 TYR A O 1
ATOM 2867 N N . GLU A 1 357 ? 13.555 -15.148 -3.988 1 95.56 357 GLU A N 1
ATOM 2868 C CA . GLU A 1 357 ? 14.328 -14.82 -2.791 1 95.56 357 GLU A CA 1
ATOM 2869 C C . GLU A 1 357 ? 14.609 -13.32 -2.707 1 95.56 357 GLU A C 1
ATOM 2871 O O . GLU A 1 357 ? 14.406 -12.711 -1.658 1 95.56 357 GLU A O 1
ATOM 2876 N N . MET A 1 358 ? 15.039 -12.781 -3.777 1 96.44 358 MET A N 1
ATOM 2877 C CA . MET A 1 358 ? 15.359 -11.359 -3.824 1 96.44 358 MET A CA 1
ATOM 2878 C C . MET A 1 358 ? 14.102 -10.508 -3.645 1 96.44 358 MET A C 1
ATOM 2880 O O . MET A 1 358 ? 14.125 -9.508 -2.928 1 96.44 358 MET A O 1
ATOM 2884 N N . SER A 1 359 ? 13.047 -10.906 -4.293 1 96.69 359 SER A N 1
ATOM 2885 C CA . SER A 1 359 ? 11.766 -10.219 -4.152 1 96.69 359 SER A CA 1
ATOM 2886 C C . SER A 1 359 ? 11.297 -10.211 -2.703 1 96.69 359 SER A C 1
ATOM 2888 O O . SER A 1 359 ? 10.875 -9.172 -2.188 1 96.69 359 SER A O 1
ATOM 2890 N N . ARG A 1 360 ? 11.391 -11.32 -2.049 1 96.31 360 ARG A N 1
ATOM 2891 C CA . ARG A 1 360 ? 10.977 -11.438 -0.655 1 96.31 360 ARG A CA 1
ATOM 2892 C C . ARG A 1 360 ? 11.828 -10.555 0.25 1 96.31 360 ARG A C 1
ATOM 2894 O O . ARG A 1 360 ? 11.305 -9.914 1.168 1 96.31 360 ARG A O 1
ATOM 2901 N N . ALA A 1 361 ? 13.062 -10.523 0 1 96.62 361 ALA A N 1
ATOM 2902 C CA . ALA A 1 361 ? 13.969 -9.719 0.816 1 96.62 361 ALA A CA 1
ATOM 2903 C C . ALA A 1 361 ? 13.641 -8.234 0.705 1 96.62 361 ALA A C 1
ATOM 2905 O O . ALA A 1 361 ? 13.695 -7.504 1.697 1 96.62 361 ALA A O 1
ATOM 2906 N N . TYR A 1 362 ? 13.336 -7.805 -0.497 1 96.38 362 TYR A N 1
ATOM 2907 C CA . TYR A 1 362 ? 12.945 -6.418 -0.729 1 96.38 362 TYR A CA 1
ATOM 2908 C C . TYR A 1 362 ? 11.719 -6.047 0.102 1 96.38 362 TYR A C 1
ATOM 2910 O O . TYR A 1 362 ? 11.711 -5.012 0.773 1 96.38 362 TYR A O 1
ATOM 2918 N N . ARG A 1 363 ? 10.727 -6.879 0.064 1 95.62 363 ARG A N 1
ATOM 2919 C CA . ARG A 1 363 ? 9.484 -6.617 0.78 1 95.62 363 ARG A CA 1
ATOM 2920 C C . ARG A 1 363 ? 9.703 -6.664 2.289 1 95.62 363 ARG A C 1
ATOM 2922 O O . ARG A 1 363 ? 9.148 -5.844 3.025 1 95.62 363 ARG A O 1
ATOM 2929 N N . GLU A 1 364 ? 10.469 -7.664 2.701 1 97.19 364 GLU A N 1
ATOM 2930 C CA . GLU A 1 364 ? 10.758 -7.824 4.125 1 97.19 364 GLU A CA 1
ATOM 2931 C C . GLU A 1 364 ? 11.438 -6.582 4.691 1 97.19 364 GLU A C 1
ATOM 2933 O O . GLU A 1 364 ? 10.992 -6.039 5.707 1 97.19 364 GLU A O 1
ATOM 2938 N N . LYS A 1 365 ? 12.445 -6.188 4.031 1 96.31 365 LYS A N 1
ATOM 2939 C CA . LYS A 1 365 ? 13.18 -5.012 4.477 1 96.31 365 LYS A CA 1
ATOM 2940 C C . LYS A 1 365 ? 12.328 -3.754 4.375 1 96.31 365 LYS A C 1
ATOM 2942 O O . LYS A 1 365 ? 12.266 -2.955 5.312 1 96.31 365 LYS A O 1
ATOM 2947 N N . GLY A 1 366 ? 11.656 -3.598 3.33 1 96.81 366 GLY A N 1
ATOM 2948 C CA . GLY A 1 366 ? 10.93 -2.375 3.014 1 96.81 366 GLY A CA 1
ATOM 2949 C C . GLY A 1 366 ? 9.711 -2.16 3.889 1 96.81 366 GLY A C 1
ATOM 2950 O O . GLY A 1 366 ? 9.336 -1.021 4.172 1 96.81 366 GLY A O 1
ATOM 2951 N N . ASN A 1 367 ? 9.055 -3.238 4.234 1 96.81 367 ASN A N 1
ATOM 2952 C CA . ASN A 1 367 ? 7.84 -3.139 5.035 1 96.81 367 ASN A CA 1
ATOM 2953 C C . ASN A 1 367 ? 8.117 -3.418 6.508 1 96.81 367 ASN A C 1
ATOM 2955 O O . ASN A 1 367 ? 7.195 -3.412 7.328 1 96.81 367 ASN A O 1
ATOM 2959 N N . GLN A 1 368 ? 9.391 -3.643 6.777 1 95.5 368 GLN A N 1
ATOM 2960 C CA . GLN A 1 368 ? 9.805 -3.908 8.148 1 95.5 368 GLN A CA 1
ATOM 2961 C C . GLN A 1 368 ? 8.977 -5.031 8.766 1 95.5 368 GLN A C 1
ATOM 2963 O O . GLN A 1 368 ? 8.469 -4.895 9.883 1 95.5 368 GLN A O 1
ATOM 2968 N N . ALA A 1 369 ? 8.773 -6.051 8.078 1 94.75 369 ALA A N 1
ATOM 2969 C CA . ALA A 1 369 ? 8.039 -7.246 8.484 1 94.75 369 ALA A CA 1
ATOM 2970 C C . ALA A 1 369 ? 8.773 -8.516 8.07 1 94.75 369 ALA A C 1
ATOM 2972 O O . ALA A 1 369 ? 9.008 -8.742 6.883 1 94.75 369 ALA A O 1
ATOM 2973 N N . LYS A 1 370 ? 9.109 -9.312 9.055 1 94.88 370 LYS A N 1
ATOM 2974 C CA . LYS A 1 370 ? 9.797 -10.562 8.742 1 94.88 370 LYS A CA 1
ATOM 2975 C C . LYS A 1 370 ? 8.938 -11.453 7.848 1 94.88 370 LYS A C 1
ATOM 2977 O O . LYS A 1 370 ? 7.738 -11.609 8.086 1 94.88 370 LYS A O 1
ATOM 2982 N N . VAL A 1 371 ? 9.477 -11.93 6.809 1 96.38 371 VAL A N 1
ATOM 2983 C CA . VAL A 1 371 ? 8.797 -12.852 5.902 1 96.38 371 VAL A CA 1
ATOM 2984 C C . VAL A 1 371 ? 9.312 -14.273 6.129 1 96.38 371 VAL A C 1
ATOM 2986 O O . VAL A 1 371 ? 10.523 -14.5 6.172 1 96.38 371 VAL A O 1
ATOM 2989 N N . TYR A 1 372 ? 8.43 -15.18 6.281 1 95.75 372 TYR A N 1
ATOM 2990 C CA . TYR A 1 372 ? 8.828 -16.562 6.516 1 95.75 372 TYR A CA 1
ATOM 2991 C C . TYR A 1 372 ? 8.008 -17.516 5.648 1 95.75 372 TYR A C 1
ATOM 2993 O O . TYR A 1 372 ? 7.102 -17.094 4.934 1 95.75 372 TYR A O 1
ATOM 3001 N N . LEU A 1 373 ? 8.422 -18.75 5.566 1 96.31 373 LEU A N 1
ATOM 3002 C CA . LEU A 1 373 ? 7.711 -19.828 4.891 1 96.31 373 LEU A CA 1
ATOM 3003 C C . LEU A 1 373 ? 6.918 -20.656 5.887 1 96.31 373 LEU A C 1
ATOM 3005 O O . LEU A 1 373 ? 7.504 -21.406 6.676 1 96.31 373 LEU A O 1
ATOM 3009 N N . PRO A 1 374 ? 5.602 -20.547 5.867 1 97.19 374 PRO A N 1
ATOM 3010 C CA . PRO A 1 374 ? 4.824 -21.219 6.914 1 97.19 374 PRO A CA 1
ATOM 3011 C C . PRO A 1 374 ? 4.883 -22.75 6.809 1 97.19 374 PRO A C 1
ATOM 3013 O O . PRO A 1 374 ? 4.969 -23.281 5.707 1 97.19 374 PRO A O 1
ATOM 3016 N N . LEU A 1 375 ? 4.684 -23.438 7.961 1 97 375 LEU A N 1
ATOM 3017 C CA . LEU A 1 375 ? 4.84 -24.891 7.996 1 97 375 LEU A CA 1
ATOM 3018 C C . LEU A 1 375 ? 3.559 -25.562 8.484 1 97 375 LEU A C 1
ATOM 3020 O O . LEU A 1 375 ? 3.469 -26.797 8.508 1 97 375 LEU A O 1
ATOM 3024 N N . LYS A 1 376 ? 2.582 -24.766 8.875 1 96.38 376 LYS A N 1
ATOM 3025 C CA . LYS A 1 376 ? 1.322 -25.328 9.344 1 96.38 376 LYS A CA 1
ATOM 3026 C C . LYS A 1 376 ? 0.136 -24.484 8.891 1 96.38 376 LYS A C 1
ATOM 3028 O O . LYS A 1 376 ? 0.245 -23.266 8.781 1 96.38 376 LYS A O 1
ATOM 3033 N N . VAL A 1 377 ? -0.918 -25.141 8.703 1 96.56 377 VAL A N 1
ATOM 3034 C CA . VAL A 1 377 ? -2.129 -24.484 8.234 1 96.56 377 VAL A CA 1
ATOM 3035 C C . VAL A 1 377 ? -2.604 -23.469 9.266 1 96.56 377 VAL A C 1
ATOM 3037 O O . VAL A 1 377 ? -3.143 -22.422 8.906 1 96.56 377 VAL A O 1
ATOM 3040 N N . ASP A 1 378 ? -2.389 -23.719 10.508 1 94.75 378 ASP A N 1
ATOM 3041 C CA . ASP A 1 378 ? -2.875 -22.859 11.594 1 94.75 378 ASP A CA 1
ATOM 3042 C C . ASP A 1 378 ? -2.086 -21.562 11.672 1 94.75 378 ASP A C 1
ATOM 3044 O O . ASP A 1 378 ? -2.488 -20.625 12.367 1 94.75 378 ASP A O 1
ATOM 3048 N N . ASP A 1 379 ? -0.973 -21.5 10.953 1 94.62 379 ASP A N 1
ATOM 3049 C CA . ASP A 1 379 ? -0.275 -20.219 10.852 1 94.62 379 ASP A CA 1
ATOM 3050 C C . ASP A 1 379 ? -1.146 -19.172 10.156 1 94.62 379 ASP A C 1
ATOM 3052 O O . ASP A 1 379 ? -1.011 -17.969 10.414 1 94.62 379 ASP A O 1
ATOM 3056 N N . MET A 1 380 ? -1.995 -19.594 9.227 1 96.81 380 MET A N 1
ATOM 3057 C CA . MET A 1 380 ? -2.885 -18.656 8.539 1 96.81 380 MET A CA 1
ATOM 3058 C C . MET A 1 380 ? -4.062 -18.266 9.43 1 96.81 380 MET A C 1
ATOM 3060 O O . MET A 1 380 ? -4.777 -19.141 9.93 1 96.81 380 MET A O 1
ATOM 3064 N N . PRO A 1 381 ? -4.262 -17.016 9.57 1 95.94 381 PRO A N 1
ATOM 3065 C CA . PRO A 1 381 ? -5.402 -16.562 10.375 1 95.94 381 PRO A CA 1
ATOM 3066 C C . PRO A 1 381 ? -6.742 -16.984 9.781 1 95.94 381 PRO A C 1
ATOM 3068 O O . PRO A 1 381 ? -6.82 -17.359 8.609 1 95.94 381 PRO A O 1
ATOM 3071 N N . ASN A 1 382 ? -7.871 -16.984 10.586 1 86.31 382 ASN A N 1
ATOM 3072 C CA . ASN A 1 382 ? -9.203 -17.375 10.133 1 86.31 382 ASN A CA 1
ATOM 3073 C C . ASN A 1 382 ? -9.93 -16.234 9.438 1 86.31 382 ASN A C 1
ATOM 3075 O O . ASN A 1 382 ? -9.766 -15.07 9.82 1 86.31 382 ASN A O 1
ATOM 3079 N N . MET B 1 1 ? -12.805 52.438 -33.625 1 21.62 1 MET B N 1
ATOM 3080 C CA . MET B 1 1 ? -12.625 53.719 -32.969 1 21.62 1 MET B CA 1
ATOM 3081 C C . MET B 1 1 ? -12.961 53.656 -31.5 1 21.62 1 MET B C 1
ATOM 3083 O O . MET B 1 1 ? -12.203 54.156 -30.656 1 21.62 1 MET B O 1
ATOM 3087 N N . GLN B 1 2 ? -14.367 53.469 -31.156 1 19.12 2 GLN B N 1
ATOM 3088 C CA . GLN B 1 2 ? -14.945 53.969 -29.922 1 19.12 2 GLN B CA 1
ATOM 3089 C C . GLN B 1 2 ? -14.688 53.031 -28.766 1 19.12 2 GLN B C 1
ATOM 3091 O O . GLN B 1 2 ? -14.93 53.375 -27.609 1 19.12 2 GLN B O 1
ATOM 3096 N N . ALA B 1 3 ? -14.812 51.719 -29.062 1 25.52 3 ALA B N 1
ATOM 3097 C CA . ALA B 1 3 ? -15.203 50.781 -28.016 1 25.52 3 ALA B CA 1
ATOM 3098 C C . ALA B 1 3 ? -14.125 50.656 -26.953 1 25.52 3 ALA B C 1
ATOM 3100 O O . ALA B 1 3 ? -14.203 49.812 -26.062 1 25.52 3 ALA B O 1
ATOM 3101 N N . VAL B 1 4 ? -12.852 51.094 -27.406 1 27.36 4 VAL B N 1
ATOM 3102 C CA . VAL B 1 4 ? -11.625 51.031 -26.609 1 27.36 4 VAL B CA 1
ATOM 3103 C C . VAL B 1 4 ? -11.758 51.938 -25.391 1 27.36 4 VAL B C 1
ATOM 3105 O O . VAL B 1 4 ? -10.789 52.156 -24.656 1 27.36 4 VAL B O 1
ATOM 3108 N N . SER B 1 5 ? -12.922 52.719 -25.531 1 23.27 5 SER B N 1
ATOM 3109 C CA . SER B 1 5 ? -12.898 53.969 -24.766 1 23.27 5 SER B CA 1
ATOM 3110 C C . SER B 1 5 ? -12.828 53.688 -23.266 1 23.27 5 SER B C 1
ATOM 3112 O O . SER B 1 5 ? -11.992 54.281 -22.562 1 23.27 5 SER B O 1
ATOM 3114 N N . ASP B 1 6 ? -13.961 53.375 -22.688 1 24.95 6 ASP B N 1
ATOM 3115 C CA . ASP B 1 6 ? -14.422 53.906 -21.406 1 24.95 6 ASP B CA 1
ATOM 3116 C C . ASP B 1 6 ? -13.812 53.125 -20.25 1 24.95 6 ASP B C 1
ATOM 3118 O O . ASP B 1 6 ? -14.055 53.469 -19.078 1 24.95 6 ASP B O 1
ATOM 3122 N N . THR B 1 7 ? -13.406 51.875 -20.406 1 25.06 7 THR B N 1
ATOM 3123 C CA . THR B 1 7 ? -13.43 51.094 -19.188 1 25.06 7 THR B CA 1
ATOM 3124 C C . THR B 1 7 ? -12.273 51.5 -18.266 1 25.06 7 THR B C 1
ATOM 3126 O O . THR B 1 7 ? -11.227 50.844 -18.266 1 25.06 7 THR B O 1
ATOM 3129 N N . VAL B 1 8 ? -11.562 52.719 -18.453 1 26.77 8 VAL B N 1
ATOM 3130 C CA . VAL B 1 8 ? -10.539 53.125 -17.484 1 26.77 8 VAL B CA 1
ATOM 3131 C C . VAL B 1 8 ? -11.18 53.406 -16.141 1 26.77 8 VAL B C 1
ATOM 3133 O O . VAL B 1 8 ? -11.641 54.531 -15.883 1 26.77 8 VAL B O 1
ATOM 3136 N N . LYS B 1 9 ? -12.266 52.75 -15.891 1 32.25 9 LYS B N 1
ATOM 3137 C CA . LYS B 1 9 ? -12.742 53.156 -14.57 1 32.25 9 LYS B CA 1
ATOM 3138 C C . LYS B 1 9 ? -11.578 53.312 -13.594 1 32.25 9 LYS B C 1
ATOM 3140 O O . LYS B 1 9 ? -10.695 52.438 -13.531 1 32.25 9 LYS B O 1
ATOM 3145 N N . SER B 1 10 ? -11.336 54.531 -13.125 1 24.75 10 SER B N 1
ATOM 3146 C CA . SER B 1 10 ? -10.367 55.062 -12.164 1 24.75 10 SER B CA 1
ATOM 3147 C C . SER B 1 10 ? -10.32 54.219 -10.898 1 24.75 10 SER B C 1
ATOM 3149 O O . SER B 1 10 ? -11.352 54 -10.258 1 24.75 10 SER B O 1
ATOM 3151 N N . ALA B 1 11 ? -9.445 53.281 -10.742 1 32.53 11 ALA B N 1
ATOM 3152 C CA . ALA B 1 11 ? -9.094 52.656 -9.461 1 32.53 11 ALA B CA 1
ATOM 3153 C C . ALA B 1 11 ? -8.875 53.719 -8.391 1 32.53 11 ALA B C 1
ATOM 3155 O O . ALA B 1 11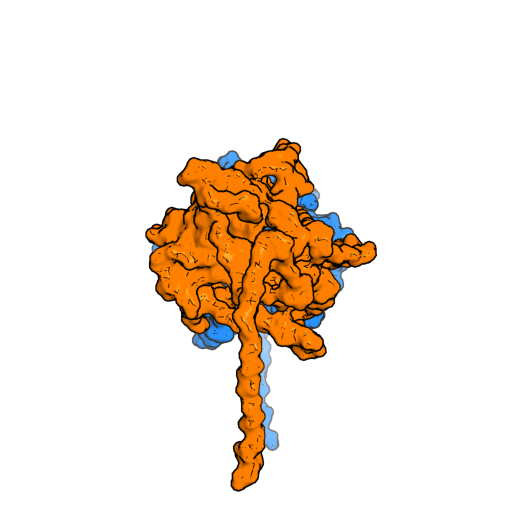 ? -7.855 54.406 -8.383 1 32.53 11 ALA B O 1
ATOM 3156 N N . VAL B 1 12 ? -9.945 54.5 -8.047 1 31.91 12 VAL B N 1
ATOM 3157 C CA . VAL B 1 12 ? -9.781 55.25 -6.812 1 31.91 12 VAL B CA 1
ATOM 3158 C C . VAL B 1 12 ? -9.141 54.375 -5.746 1 31.91 12 VAL B C 1
ATOM 3160 O O . VAL B 1 12 ? -9.695 53.344 -5.367 1 31.91 12 VAL B O 1
ATOM 3163 N N . GLU B 1 13 ? -7.895 54.469 -5.543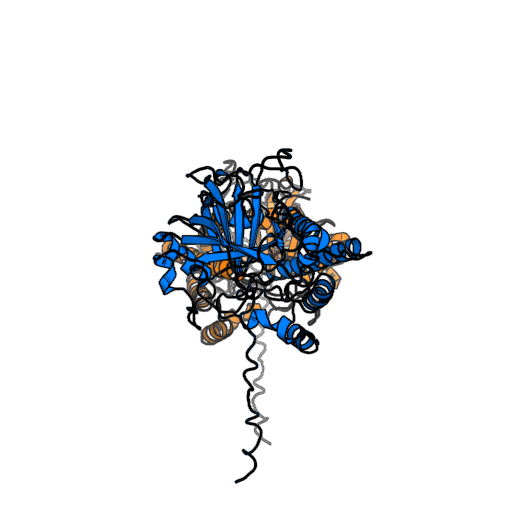 1 31.2 13 GLU B N 1
ATOM 3164 C CA . GLU B 1 13 ? -7.141 53.969 -4.398 1 31.2 13 GLU B CA 1
ATOM 3165 C C . GLU B 1 13 ? -7.766 54.406 -3.082 1 31.2 13 GLU B C 1
ATOM 3167 O O . GLU B 1 13 ? -7.68 55.594 -2.721 1 31.2 13 GLU B O 1
ATOM 3172 N N . THR B 1 14 ? -9.047 54.094 -2.822 1 33.06 14 THR B N 1
ATOM 3173 C CA . THR B 1 14 ? -9.477 54.438 -1.472 1 33.06 14 THR B CA 1
ATOM 3174 C C . THR B 1 14 ? -8.336 54.25 -0.477 1 33.06 14 THR B C 1
ATOM 3176 O O . THR B 1 14 ? -7.762 53.188 -0.375 1 33.06 14 THR B O 1
ATOM 3179 N N . PHE B 1 15 ? -7.68 55.281 -0.138 1 33.72 15 PHE B N 1
ATOM 3180 C CA . PHE B 1 15 ? -6.695 55.375 0.934 1 33.72 15 PHE B CA 1
ATOM 3181 C C . PHE B 1 15 ? -7.168 54.625 2.176 1 33.72 15 PHE B C 1
ATOM 3183 O O . PHE B 1 15 ? -8.164 55.031 2.797 1 33.72 15 PHE B O 1
ATOM 3190 N N . VAL B 1 16 ? -7.23 53.344 2.266 1 41.59 16 VAL B N 1
ATOM 3191 C CA . VAL B 1 16 ? -7.43 52.625 3.531 1 41.59 16 VAL B CA 1
ATOM 3192 C C . VAL B 1 16 ? -6.406 53.125 4.555 1 41.59 16 VAL B C 1
ATOM 3194 O O . VAL B 1 16 ? -5.199 53.062 4.305 1 41.59 16 VAL B O 1
ATOM 3197 N N . GLY B 1 17 ? -6.668 54.125 5.383 1 41.5 17 GLY B N 1
ATOM 3198 C CA . GLY B 1 17 ? -5.84 54.562 6.492 1 41.5 17 GLY B CA 1
ATOM 3199 C C . GLY B 1 17 ? -5 53.469 7.094 1 41.5 17 GLY B C 1
ATOM 3200 O O . GLY B 1 17 ? -5.207 52.281 6.789 1 41.5 17 GLY B O 1
ATOM 3201 N N . PRO B 1 18 ? -3.871 53.812 7.832 1 46.19 18 PRO B N 1
ATOM 3202 C CA . PRO B 1 18 ? -2.953 52.844 8.414 1 46.19 18 PRO B CA 1
ATOM 3203 C C . PRO B 1 18 ? -3.678 51.719 9.141 1 46.19 18 PRO B C 1
ATOM 3205 O O . PRO B 1 18 ? -4.582 51.969 9.945 1 46.19 18 PRO B O 1
ATOM 3208 N N . THR B 1 19 ? -3.984 50.688 8.602 1 61.12 19 THR B N 1
ATOM 3209 C CA . THR B 1 19 ? -4.617 49.531 9.219 1 61.12 19 THR B CA 1
ATOM 3210 C C . THR B 1 19 ? -4.086 49.312 10.633 1 61.12 19 THR B C 1
ATOM 3212 O O . THR B 1 19 ? -2.883 49.094 10.828 1 61.12 19 THR B O 1
ATOM 3215 N N . GLN B 1 20 ? -4.645 50 11.656 1 74.94 20 GLN B N 1
ATOM 3216 C CA . GLN B 1 20 ? -4.27 49.844 13.055 1 74.94 20 GLN B CA 1
ATOM 3217 C C . GLN B 1 20 ? -4.188 48.375 13.453 1 74.94 20 GLN B C 1
ATOM 3219 O O . GLN B 1 20 ? -5.141 47.625 13.258 1 74.94 20 GLN B O 1
ATOM 3224 N N . VAL B 1 21 ? -2.928 47.969 13.867 1 87.44 21 VAL B N 1
ATOM 3225 C CA . VAL B 1 21 ? -2.68 46.625 14.391 1 87.44 21 VAL B CA 1
ATOM 3226 C C . VAL B 1 21 ? -3.213 46.5 15.82 1 87.44 21 VAL B C 1
ATOM 3228 O O . VAL B 1 21 ? -2.867 47.344 16.672 1 87.44 21 VAL B O 1
ATOM 3231 N N . ALA B 1 22 ? -4.121 45.625 15.961 1 91.75 22 ALA B N 1
ATOM 3232 C CA . ALA B 1 22 ? -4.684 45.406 17.297 1 91.75 22 ALA B CA 1
ATOM 3233 C C . ALA B 1 22 ? -3.645 44.781 18.234 1 91.75 22 ALA B C 1
ATOM 3235 O O . ALA B 1 22 ? -2.855 43.938 17.828 1 91.75 22 ALA B O 1
ATOM 3236 N N . GLY B 1 23 ? -3.668 45.25 19.516 1 93.5 23 GLY B N 1
ATOM 3237 C CA . GLY B 1 23 ? -2.807 44.688 20.531 1 93.5 23 GLY B CA 1
ATOM 3238 C C . GLY B 1 23 ? -3.508 43.656 21.391 1 93.5 23 GLY B C 1
ATOM 3239 O O . GLY B 1 23 ? -4.68 43.344 21.156 1 93.5 23 GLY B O 1
ATOM 3240 N N . PRO B 1 24 ? -2.795 43.094 22.391 1 95.44 24 PRO B N 1
ATOM 3241 C CA . PRO B 1 24 ? -3.312 42 23.203 1 95.44 24 PRO B CA 1
ATOM 3242 C C . PRO B 1 24 ? -4.625 42.344 23.891 1 95.44 24 PRO B C 1
ATOM 3244 O O . PRO B 1 24 ? -5.484 41.469 24.078 1 95.44 24 PRO B O 1
ATOM 3247 N N . ASP B 1 25 ? -4.77 43.562 24.25 1 95.38 25 ASP B N 1
ATOM 3248 C CA . ASP B 1 25 ? -5.992 43.969 24.922 1 95.38 25 ASP B CA 1
ATOM 3249 C C . ASP B 1 25 ? -7.191 43.938 23.984 1 95.38 25 ASP B C 1
ATOM 3251 O O . ASP B 1 25 ? -8.336 43.906 24.438 1 95.38 25 ASP B O 1
ATOM 3255 N N . GLU B 1 26 ? -6.902 43.938 22.75 1 95.75 26 GLU B N 1
ATOM 3256 C CA . GLU B 1 26 ? -7.965 43.969 21.75 1 95.75 26 GLU B CA 1
ATOM 3257 C C . GLU B 1 26 ? -8.156 42.594 21.109 1 95.75 26 GLU B C 1
ATOM 3259 O O . GLU B 1 26 ? -9.062 42.406 20.297 1 95.75 26 GLU B O 1
ATOM 3264 N N . TRP B 1 27 ? -7.34 41.656 21.422 1 97.38 27 TRP B N 1
ATOM 3265 C CA . TRP B 1 27 ? -7.449 40.344 20.828 1 97.38 27 TRP B CA 1
ATOM 3266 C C . TRP B 1 27 ? -8.688 39.594 21.328 1 97.38 27 TRP B C 1
ATOM 3268 O O . TRP B 1 27 ? -9.102 39.781 22.484 1 97.38 27 TRP B O 1
ATOM 3278 N N . LEU B 1 28 ? -9.258 38.844 20.484 1 96.44 28 LEU B N 1
ATOM 3279 C CA . LEU B 1 28 ? -10.461 38.094 20.812 1 96.44 28 LEU B CA 1
ATOM 3280 C C . LEU B 1 28 ? -10.148 37 21.844 1 96.44 28 LEU B C 1
ATOM 3282 O O . LEU B 1 28 ? -9.102 36.344 21.75 1 96.44 28 LEU B O 1
ATOM 3286 N N . LYS B 1 29 ? -11.133 36.844 22.734 1 96.5 29 LYS B N 1
ATOM 3287 C CA . LYS B 1 29 ? -11.062 35.688 23.625 1 96.5 29 LYS B CA 1
ATOM 3288 C C . LYS B 1 29 ? -11.508 34.406 22.922 1 96.5 29 LYS B C 1
ATOM 3290 O O . LYS B 1 29 ? -12.594 34.375 22.344 1 96.5 29 LYS B O 1
ATOM 3295 N N . ALA B 1 30 ? -10.625 33.406 23 1 96.44 30 ALA B N 1
ATOM 3296 C CA . ALA B 1 30 ? -10.828 32.156 22.25 1 96.44 30 ALA B CA 1
ATOM 3297 C C . ALA B 1 30 ? -12.18 31.547 22.594 1 96.44 30 ALA B C 1
ATOM 3299 O O . ALA B 1 30 ? -12.914 31.125 21.688 1 96.44 30 ALA B O 1
ATOM 3300 N N . ASP B 1 31 ? -12.586 31.484 23.797 1 93.12 31 ASP B N 1
ATOM 3301 C CA . ASP B 1 31 ? -13.789 30.781 24.25 1 93.12 31 ASP B CA 1
ATOM 3302 C C . ASP B 1 31 ? -15.055 31.5 23.781 1 93.12 31 ASP B C 1
ATOM 3304 O O . ASP B 1 31 ? -16.141 30.922 23.797 1 93.12 31 ASP B O 1
ATOM 3308 N N . GLU B 1 32 ? -14.898 32.688 23.312 1 93.12 32 GLU B N 1
ATOM 3309 C CA . GLU B 1 32 ? -16.047 33.469 22.844 1 93.12 32 GLU B CA 1
ATOM 3310 C C . GLU B 1 32 ? -16.078 33.531 21.312 1 93.12 32 GLU B C 1
ATOM 3312 O O . GLU B 1 32 ? -17 34.094 20.734 1 93.12 32 GLU B O 1
ATOM 3317 N N . SER B 1 33 ? -15.133 32.938 20.797 1 94.94 33 SER B N 1
ATOM 3318 C CA . SER B 1 33 ? -14.961 33.094 19.344 1 94.94 33 SER B CA 1
ATOM 3319 C C . SER B 1 33 ? -15.586 31.953 18.578 1 94.94 33 SER B C 1
ATOM 3321 O O . SER B 1 33 ? -15.703 32 17.359 1 94.94 33 SER B O 1
ATOM 3323 N N . GLU B 1 34 ? -16.016 30.906 19.234 1 96 34 GLU B N 1
ATOM 3324 C CA . GLU B 1 34 ? -16.531 29.703 18.562 1 96 34 GLU B CA 1
ATOM 3325 C C . GLU B 1 34 ? -18.047 29.641 18.641 1 96 34 GLU B C 1
ATOM 3327 O O . GLU B 1 34 ? -18.656 30.188 19.562 1 96 34 GLU B O 1
ATOM 3332 N N . GLN B 1 35 ? -18.609 29 17.656 1 94.12 35 GLN B N 1
ATOM 3333 C CA . GLN B 1 35 ? -20.031 28.703 17.609 1 94.12 35 GLN B CA 1
ATOM 3334 C C . GLN B 1 35 ? -20.281 27.25 17.203 1 94.12 35 GLN B C 1
ATOM 3336 O O . GLN B 1 35 ? -20.031 26.859 16.062 1 94.12 35 GLN B O 1
ATOM 3341 N N . ARG B 1 36 ? -20.797 26.5 18.094 1 94.19 36 ARG B N 1
ATOM 3342 C CA . ARG B 1 36 ? -21.109 25.094 17.828 1 94.19 36 ARG B CA 1
ATOM 3343 C C . ARG B 1 36 ? -22.562 24.938 17.359 1 94.19 36 ARG B C 1
ATOM 3345 O O . ARG B 1 36 ? -23.453 25.594 17.891 1 94.19 36 ARG B O 1
ATOM 3352 N N . GLU B 1 37 ? -22.688 24.125 16.406 1 93.69 37 GLU B N 1
ATOM 3353 C CA . GLU B 1 37 ? -24.047 23.844 15.93 1 93.69 37 GLU B CA 1
ATOM 3354 C C . GLU B 1 37 ? -24.703 22.75 16.766 1 93.69 37 GLU B C 1
ATOM 3356 O O . GLU B 1 37 ? -24.016 21.922 17.359 1 93.69 37 GLU B O 1
ATOM 3361 N N . ASP B 1 38 ? -26.062 22.734 16.781 1 92 38 ASP B N 1
ATOM 3362 C CA . ASP B 1 38 ? -26.812 21.797 17.609 1 92 38 ASP B CA 1
ATOM 3363 C C . ASP B 1 38 ? -26.609 20.359 17.125 1 92 38 ASP B C 1
ATOM 3365 O O . ASP B 1 38 ? -26.531 19.438 17.938 1 92 38 ASP B O 1
ATOM 3369 N N . ASP B 1 39 ? -26.453 20.094 15.875 1 95.31 39 ASP B N 1
ATOM 3370 C CA . ASP B 1 39 ? -26.344 18.734 15.336 1 95.31 39 ASP B CA 1
ATOM 3371 C C . ASP B 1 39 ? -24.906 18.406 14.93 1 95.31 39 ASP B C 1
ATOM 3373 O O . ASP B 1 39 ? -24.672 17.531 14.102 1 95.31 39 ASP B O 1
ATOM 3377 N N . GLU B 1 40 ? -24.016 19.078 15.547 1 96.88 40 GLU B N 1
ATOM 3378 C CA . GLU B 1 40 ? -22.625 19 15.117 1 96.88 40 GLU B CA 1
ATOM 3379 C C . GLU B 1 40 ? -22.062 17.609 15.328 1 96.88 40 GLU B C 1
ATOM 3381 O O . GLU B 1 40 ? -21.297 17.109 14.5 1 96.88 40 GLU B O 1
ATOM 3386 N N . ASP B 1 41 ? -22.469 16.922 16.422 1 96.25 41 ASP B N 1
ATOM 3387 C CA . ASP B 1 41 ? -21.938 15.586 16.703 1 96.25 41 ASP B CA 1
ATOM 3388 C C . ASP B 1 41 ? -22.297 14.602 15.594 1 96.25 41 ASP B C 1
ATOM 3390 O O . ASP B 1 41 ? -21.469 13.82 15.156 1 96.25 41 ASP B O 1
ATOM 3394 N N . ALA B 1 42 ? -23.531 14.633 15.203 1 97.69 42 ALA B N 1
ATOM 3395 C CA . ALA B 1 42 ? -23.969 13.758 14.117 1 97.69 42 ALA B CA 1
ATOM 3396 C C . ALA B 1 42 ? -23.234 14.086 12.82 1 97.69 42 ALA B C 1
ATOM 3398 O O . ALA B 1 42 ? -22.891 13.18 12.055 1 97.69 42 ALA B O 1
ATOM 3399 N N . LYS B 1 43 ? -23.016 15.336 12.609 1 97.94 43 LYS B N 1
ATOM 3400 C CA . LYS B 1 43 ? -22.312 15.766 11.406 1 97.94 43 LYS B CA 1
ATOM 3401 C C . LYS B 1 43 ? -20.859 15.328 11.438 1 97.94 43 LYS B C 1
ATOM 3403 O O . LYS B 1 43 ? -20.297 14.922 10.414 1 97.94 43 LYS B O 1
ATOM 3408 N N . ILE B 1 44 ? -20.281 15.414 12.555 1 98 44 ILE B N 1
ATOM 3409 C CA . ILE B 1 44 ? -18.891 14.992 12.719 1 98 44 ILE B CA 1
ATOM 3410 C C . ILE B 1 44 ? -18.781 13.492 12.461 1 98 44 ILE B C 1
ATOM 3412 O O . ILE B 1 44 ? -17.844 13.039 11.789 1 98 44 ILE B O 1
ATOM 3416 N N . LEU B 1 45 ? -19.703 12.727 12.945 1 97.88 45 LEU B N 1
ATOM 3417 C CA . LEU B 1 45 ? -19.719 11.297 12.672 1 97.88 45 LEU B CA 1
ATOM 3418 C C . LEU B 1 45 ? -19.844 11.031 11.172 1 97.88 45 LEU B C 1
ATOM 3420 O O . LEU B 1 45 ? -19.172 10.133 10.648 1 97.88 45 LEU B O 1
ATOM 3424 N N . ARG B 1 46 ? -20.656 11.812 10.531 1 98.12 46 ARG B N 1
ATOM 3425 C CA . ARG B 1 46 ? -20.828 11.688 9.086 1 98.12 46 ARG B CA 1
ATOM 3426 C C . ARG B 1 46 ? -19.5 11.938 8.367 1 98.12 46 ARG B C 1
ATOM 3428 O O . ARG B 1 46 ? -19.172 11.227 7.414 1 98.12 46 ARG B O 1
ATOM 3435 N N . VAL B 1 47 ? -18.75 12.898 8.797 1 98.19 47 VAL B N 1
ATOM 3436 C CA . VAL B 1 47 ? -17.438 13.164 8.211 1 98.19 47 VAL B CA 1
ATOM 3437 C C . VAL B 1 47 ? -16.547 11.93 8.359 1 98.19 47 VAL B C 1
ATOM 3439 O O . VAL B 1 47 ? -15.883 11.516 7.406 1 98.19 47 VAL B O 1
ATOM 3442 N N . GLY B 1 48 ? -16.562 11.344 9.562 1 97.88 48 GLY B N 1
ATOM 3443 C CA . GLY B 1 48 ? -15.789 10.133 9.789 1 97.88 48 GLY B CA 1
ATOM 3444 C C . GLY B 1 48 ? -16.156 9.008 8.836 1 97.88 48 GLY B C 1
ATOM 3445 O O . GLY B 1 48 ? -15.281 8.305 8.336 1 97.88 48 GLY B O 1
ATOM 3446 N N . GLU B 1 49 ? -17.391 8.852 8.531 1 97.94 49 GLU B N 1
ATOM 3447 C CA . GLU B 1 49 ? -17.875 7.816 7.617 1 97.94 49 GLU B CA 1
ATOM 3448 C C . GLU B 1 49 ? -17.406 8.086 6.191 1 97.94 49 GLU B C 1
ATOM 3450 O O . GLU B 1 49 ? -17.031 7.164 5.469 1 97.94 49 GLU B O 1
ATOM 3455 N N . LEU B 1 50 ? -17.484 9.32 5.844 1 97.75 50 LEU B N 1
ATOM 3456 C CA . LEU B 1 50 ? -17.047 9.703 4.504 1 97.75 50 LEU B CA 1
ATOM 3457 C C . LEU B 1 50 ? -15.547 9.492 4.332 1 97.75 50 LEU B C 1
ATOM 3459 O O . LEU B 1 50 ? -15.102 9.031 3.281 1 97.75 50 LEU B O 1
ATOM 3463 N N . VAL B 1 51 ? -14.789 9.789 5.359 1 97.38 51 VAL B N 1
ATOM 3464 C CA . VAL B 1 51 ? -13.352 9.531 5.328 1 97.38 51 VAL B CA 1
ATOM 3465 C C . VAL B 1 51 ? -13.094 8.031 5.191 1 97.38 51 VAL B C 1
ATOM 3467 O O . VAL B 1 51 ? -12.242 7.609 4.406 1 97.38 51 VAL B O 1
ATOM 3470 N N . HIS B 1 52 ? -13.859 7.262 5.867 1 97.12 52 HIS B N 1
ATOM 3471 C CA . HIS B 1 52 ? -13.758 5.812 5.758 1 97.12 52 HIS B CA 1
ATOM 3472 C C . HIS B 1 52 ? -14.008 5.348 4.328 1 97.12 52 HIS B C 1
ATOM 3474 O O . HIS B 1 52 ? -13.305 4.469 3.824 1 97.12 52 HIS B O 1
ATOM 3480 N N . ASP B 1 53 ? -14.953 5.91 3.748 1 96.44 53 ASP B N 1
ATOM 3481 C CA . ASP B 1 53 ? -15.266 5.559 2.367 1 96.44 53 ASP B CA 1
ATOM 3482 C C . ASP B 1 53 ? -14.094 5.883 1.438 1 96.44 53 ASP B C 1
ATOM 3484 O O . ASP B 1 53 ? -13.758 5.094 0.555 1 96.44 53 ASP B O 1
ATOM 3488 N N . MET B 1 54 ? -13.508 6.988 1.618 1 95.12 54 MET B N 1
ATOM 3489 C CA . MET B 1 54 ? -12.359 7.371 0.807 1 95.12 54 MET B CA 1
ATOM 3490 C C . MET B 1 54 ? -11.18 6.434 1.061 1 95.12 54 MET B C 1
ATOM 3492 O O . MET B 1 54 ? -10.477 6.047 0.125 1 95.12 54 MET B O 1
ATOM 3496 N N . GLN B 1 55 ? -11 6.102 2.318 1 97.06 55 GLN B N 1
ATOM 3497 C CA . GLN B 1 55 ? -9.953 5.148 2.66 1 97.06 55 GLN B CA 1
ATOM 3498 C C . GLN B 1 55 ? -10.195 3.801 1.986 1 97.06 55 GLN B C 1
ATOM 3500 O O . GLN B 1 55 ? -9.25 3.148 1.533 1 97.06 55 GLN B O 1
ATOM 3505 N N . ARG B 1 56 ? -11.469 3.414 1.919 1 96.31 56 ARG B N 1
ATOM 3506 C CA . ARG B 1 56 ? -11.812 2.162 1.253 1 96.31 56 ARG B CA 1
ATOM 3507 C C . ARG B 1 56 ? -11.469 2.219 -0.232 1 96.31 56 ARG B C 1
ATOM 3509 O O . ARG B 1 56 ? -10.938 1.255 -0.788 1 96.31 56 ARG B O 1
ATOM 3516 N N . HIS B 1 57 ? -11.781 3.336 -0.831 1 95.06 57 HIS B N 1
ATOM 3517 C CA . HIS B 1 57 ? -11.438 3.51 -2.238 1 95.06 57 HIS B CA 1
ATOM 3518 C C . HIS B 1 57 ? -9.93 3.467 -2.451 1 95.06 57 HIS B C 1
ATOM 3520 O O . HIS B 1 57 ? -9.453 2.879 -3.424 1 95.06 57 HIS B O 1
ATOM 3526 N N . ASN B 1 58 ? -9.211 4.082 -1.583 1 95.62 58 ASN B N 1
ATOM 3527 C CA . ASN B 1 58 ? -7.758 4.043 -1.675 1 95.62 58 ASN B CA 1
ATOM 3528 C C . ASN B 1 58 ? -7.223 2.623 -1.519 1 95.62 58 ASN B C 1
ATOM 3530 O O . ASN B 1 58 ? -6.297 2.223 -2.227 1 95.62 58 ASN B O 1
ATOM 3534 N N . PHE B 1 59 ? -7.824 1.896 -0.601 1 97.06 59 PHE B N 1
ATOM 3535 C CA . PHE B 1 59 ? -7.418 0.504 -0.447 1 97.06 59 PHE B CA 1
ATOM 3536 C C . PHE B 1 59 ? -7.633 -0.268 -1.744 1 97.06 59 PHE B C 1
ATOM 3538 O O . PHE B 1 59 ? -6.77 -1.048 -2.156 1 97.06 59 PHE B O 1
ATOM 3545 N N . ASP B 1 60 ? -8.758 -0.049 -2.344 1 95.31 60 ASP B N 1
ATOM 3546 C CA . ASP B 1 60 ? -9.07 -0.737 -3.594 1 95.31 60 ASP B CA 1
ATOM 3547 C C . ASP B 1 60 ? -8.047 -0.396 -4.676 1 95.31 60 ASP B C 1
ATOM 3549 O O . ASP B 1 60 ? -7.68 -1.255 -5.48 1 95.31 60 ASP B O 1
ATOM 3553 N N . ALA B 1 61 ? -7.562 0.778 -4.637 1 93.88 61 ALA B N 1
ATOM 3554 C CA . ALA B 1 61 ? -6.676 1.257 -5.695 1 93.88 61 ALA B CA 1
ATOM 3555 C C . ALA B 1 61 ? -5.223 0.898 -5.395 1 93.88 61 ALA B C 1
ATOM 3557 O O . ALA B 1 61 ? -4.422 0.708 -6.312 1 93.88 61 ALA B O 1
ATOM 3558 N N . HIS B 1 62 ? -4.879 0.744 -4.105 1 95.94 62 HIS B N 1
ATOM 3559 C CA . HIS B 1 62 ? -3.459 0.696 -3.781 1 95.94 62 HIS B CA 1
ATOM 3560 C C . HIS B 1 62 ? -3.141 -0.49 -2.877 1 95.94 62 HIS B C 1
ATOM 3562 O O . HIS B 1 62 ? -1.974 -0.755 -2.582 1 95.94 62 HIS B O 1
ATOM 3568 N N . GLN B 1 63 ? -4.121 -1.169 -2.402 1 95.56 63 GLN B N 1
ATOM 3569 C CA . GLN B 1 63 ? -3.992 -2.428 -1.675 1 95.56 63 GLN B CA 1
ATOM 3570 C C . GLN B 1 63 ? -3.301 -2.217 -0.33 1 95.56 63 GLN B C 1
ATOM 3572 O O . GLN B 1 63 ? -2.576 -3.092 0.146 1 95.56 63 GLN B O 1
ATOM 3577 N N . HIS B 1 64 ? -3.385 -1.106 0.252 1 96.44 64 HIS B N 1
ATOM 3578 C CA . HIS B 1 64 ? -2.934 -0.734 1.588 1 96.44 64 HIS B CA 1
ATOM 3579 C C . HIS B 1 64 ? -3.883 0.271 2.23 1 96.44 64 HIS B C 1
ATOM 3581 O O . HIS B 1 64 ? -4.484 1.094 1.537 1 96.44 64 HIS B O 1
ATOM 3587 N N . LYS B 1 65 ? -4.09 0.134 3.561 1 96.94 65 LYS B N 1
ATOM 3588 C CA . LYS B 1 65 ? -4.969 1.063 4.262 1 96.94 65 LYS B CA 1
ATOM 3589 C C . LYS B 1 65 ? -4.207 2.309 4.715 1 96.94 65 LYS B C 1
ATOM 3591 O O . LYS B 1 65 ? -3.303 2.221 5.547 1 96.94 65 LYS B O 1
ATOM 3596 N N . PHE B 1 66 ? -4.621 3.434 4.195 1 96.81 66 PHE B N 1
ATOM 3597 C CA . PHE B 1 66 ? -3.938 4.699 4.43 1 96.81 66 PHE B CA 1
ATOM 3598 C C . PHE B 1 66 ? -4.77 5.605 5.328 1 96.81 66 PHE B C 1
ATOM 3600 O O . PHE B 1 66 ? -5.922 5.293 5.641 1 96.81 66 PHE B O 1
ATOM 3607 N N . ARG B 1 67 ? -4.141 6.703 5.715 1 96.5 67 ARG B N 1
ATOM 3608 C CA . ARG B 1 67 ? -4.828 7.824 6.344 1 96.5 67 ARG B CA 1
ATOM 3609 C C . ARG B 1 67 ? -5.809 8.477 5.375 1 96.5 67 ARG B C 1
ATOM 3611 O O . ARG B 1 67 ? -5.746 8.234 4.164 1 96.5 67 ARG B O 1
ATOM 3618 N N . GLY B 1 68 ? -6.684 9.219 5.977 1 94.38 68 GLY B N 1
ATOM 3619 C CA . GLY B 1 68 ? -7.676 9.883 5.148 1 94.38 68 GLY B CA 1
ATOM 3620 C C . GLY B 1 68 ? -7.078 10.914 4.207 1 94.38 68 GLY B C 1
ATOM 3621 O O . GLY B 1 68 ? -7.551 11.078 3.08 1 94.38 68 GLY B O 1
ATOM 3622 N N . THR B 1 69 ? -6.137 11.648 4.688 1 94.38 69 THR B N 1
ATOM 3623 C CA . THR B 1 69 ? -5.367 12.617 3.912 1 94.38 69 THR B CA 1
ATOM 3624 C C . THR B 1 69 ? -3.877 12.477 4.203 1 94.38 69 THR B C 1
ATOM 3626 O O . THR B 1 69 ? -3.471 11.633 5.008 1 94.38 69 THR B O 1
ATOM 3629 N N . HIS B 1 70 ? -3.076 13.219 3.414 1 96.81 70 HIS B N 1
ATOM 3630 C CA . HIS B 1 70 ? -1.627 13.156 3.566 1 96.81 70 HIS B CA 1
ATOM 3631 C C . HIS B 1 70 ? -1.113 11.734 3.385 1 96.81 70 HIS B C 1
ATOM 3633 O O . HIS B 1 70 ? -0.288 11.258 4.172 1 96.81 70 HIS B O 1
ATOM 3639 N N . VAL B 1 71 ? -1.631 11.109 2.383 1 95.38 71 VAL B N 1
ATOM 3640 C CA . VAL B 1 71 ? -1.393 9.688 2.18 1 95.38 71 VAL B CA 1
ATOM 3641 C C . VAL B 1 71 ? 0.045 9.461 1.717 1 95.38 71 VAL B C 1
ATOM 3643 O O . VAL B 1 71 ? 0.647 8.43 2.016 1 95.38 71 VAL B O 1
ATOM 3646 N N . LYS B 1 72 ? 0.6 10.398 0.992 1 97.38 72 LYS B N 1
ATOM 3647 C CA . LYS B 1 72 ? 1.948 10.242 0.454 1 97.38 72 LYS B CA 1
ATOM 3648 C C . LYS B 1 72 ? 2.965 11.016 1.289 1 97.38 72 LYS B C 1
ATOM 3650 O O . LYS B 1 72 ? 2.906 12.242 1.371 1 97.38 72 LYS B O 1
ATOM 3655 N N . SER B 1 73 ? 3.902 10.297 1.873 1 98.06 73 SER B N 1
ATOM 3656 C CA . SER B 1 73 ? 4.969 10.898 2.664 1 98.06 73 SER B CA 1
ATOM 3657 C C . SER B 1 73 ? 6.109 11.383 1.773 1 98.06 73 SER B C 1
ATOM 3659 O O . SER B 1 73 ? 6.422 10.758 0.759 1 98.06 73 SER B O 1
ATOM 3661 N N . LEU B 1 74 ? 6.73 12.445 2.217 1 98.62 74 LEU B N 1
ATOM 3662 C CA . LEU B 1 74 ? 7.848 13.008 1.461 1 98.62 74 LEU B CA 1
ATOM 3663 C C . LEU B 1 74 ? 9.141 12.93 2.264 1 98.62 74 LEU B C 1
ATOM 3665 O O . LEU B 1 74 ? 10.234 12.906 1.69 1 98.62 74 LEU B O 1
ATOM 3669 N N . GLY B 1 75 ? 9.062 12.969 3.559 1 98.69 75 GLY B N 1
ATOM 3670 C CA . GLY B 1 75 ? 10.219 12.898 4.438 1 98.69 75 GLY B CA 1
ATOM 3671 C C . GLY B 1 75 ? 9.859 12.969 5.906 1 98.69 75 GLY B C 1
ATOM 3672 O O . GLY B 1 75 ? 8.852 13.578 6.277 1 98.69 75 GLY B O 1
ATOM 3673 N N . PHE B 1 76 ? 10.703 12.391 6.742 1 98.81 76 PHE B N 1
ATOM 3674 C CA . PHE B 1 76 ? 10.555 12.32 8.195 1 98.81 76 PHE B CA 1
ATOM 3675 C C . PHE B 1 76 ? 11.789 12.867 8.898 1 98.81 76 PHE B C 1
ATOM 3677 O O . PHE B 1 76 ? 12.914 12.484 8.578 1 98.81 76 PHE B O 1
ATOM 3684 N N . VAL B 1 77 ? 11.555 13.719 9.883 1 98.81 77 VAL B N 1
ATOM 3685 C CA . VAL B 1 77 ? 12.727 14.383 10.445 1 98.81 77 VAL B CA 1
ATOM 3686 C C . VAL B 1 77 ? 12.625 14.391 11.977 1 98.81 77 VAL B C 1
ATOM 3688 O O . VAL B 1 77 ? 11.523 14.43 12.531 1 98.81 77 VAL B O 1
ATOM 3691 N N . LYS B 1 78 ? 13.766 14.367 12.602 1 98.38 78 LYS B N 1
ATOM 3692 C CA . LYS B 1 78 ? 13.961 14.57 14.031 1 98.38 78 LYS B CA 1
ATOM 3693 C C . LYS B 1 78 ? 14.711 15.875 14.305 1 98.38 78 LYS B C 1
ATOM 3695 O O . LYS B 1 78 ? 15.633 16.234 13.57 1 98.38 78 LYS B O 1
ATOM 3700 N N . GLY B 1 79 ? 14.273 16.516 15.352 1 98.38 79 GLY B N 1
ATOM 3701 C CA . GLY B 1 79 ? 14.953 17.75 15.711 1 98.38 79 GLY B CA 1
ATOM 3702 C C . GLY B 1 79 ? 14.547 18.281 17.062 1 98.38 79 GLY B C 1
ATOM 3703 O O . GLY B 1 79 ? 14.312 17.516 18 1 98.38 79 GLY B O 1
ATOM 3704 N N . SER B 1 80 ? 14.617 19.578 17.156 1 98.5 80 SER B N 1
ATOM 3705 C CA . SER B 1 80 ? 14.297 20.234 18.422 1 98.5 80 SER B CA 1
ATOM 3706 C C . SER B 1 80 ? 13.609 21.578 18.172 1 98.5 80 SER B C 1
ATOM 3708 O O . SER B 1 80 ? 13.672 22.125 17.078 1 98.5 80 SER B O 1
ATOM 3710 N N . ILE B 1 81 ? 12.938 21.984 19.156 1 98.25 81 ILE B N 1
ATOM 3711 C CA . ILE B 1 81 ? 12.336 23.312 19.172 1 98.25 81 ILE B CA 1
ATOM 3712 C C . ILE B 1 81 ? 12.773 24.062 20.422 1 98.25 81 ILE B C 1
ATOM 3714 O O . ILE B 1 81 ? 12.711 23.531 21.531 1 98.25 81 ILE B O 1
ATOM 3718 N N . THR B 1 82 ? 13.219 25.234 20.266 1 97.56 82 THR B N 1
ATOM 3719 C CA . THR B 1 82 ? 13.609 26.109 21.375 1 97.56 82 THR B CA 1
ATOM 3720 C C . THR B 1 82 ? 12.68 27.312 21.469 1 97.56 82 THR B C 1
ATOM 3722 O O . THR B 1 82 ? 12.562 28.094 20.516 1 97.56 82 THR B O 1
ATOM 3725 N N . ILE B 1 83 ? 12.086 27.469 22.625 1 97.38 83 ILE B N 1
ATOM 3726 C CA . ILE B 1 83 ? 11.195 28.594 22.875 1 97.38 83 ILE B CA 1
ATOM 3727 C C . ILE B 1 83 ? 12.008 29.875 23 1 97.38 83 ILE B C 1
ATOM 3729 O O . ILE B 1 83 ? 13.062 29.891 23.656 1 97.38 83 ILE B O 1
ATOM 3733 N N . ASN B 1 84 ? 11.547 30.938 22.312 1 95.62 84 ASN B N 1
ATOM 3734 C CA . ASN B 1 84 ? 12.234 32.219 22.469 1 95.62 84 ASN B CA 1
ATOM 3735 C C . ASN B 1 84 ? 12.289 32.656 23.938 1 95.62 84 ASN B C 1
ATOM 3737 O O . ASN B 1 84 ? 11.297 32.562 24.656 1 95.62 84 ASN B O 1
ATOM 3741 N N . PRO B 1 85 ? 13.445 33.125 24.297 1 92 85 PRO B N 1
ATOM 3742 C CA . PRO B 1 85 ? 13.516 33.625 25.672 1 92 85 PRO B CA 1
ATOM 3743 C C . PRO B 1 85 ? 12.789 34.969 25.844 1 92 85 PRO B C 1
ATOM 3745 O O . PRO B 1 85 ? 12.625 35.719 24.875 1 92 85 PRO B O 1
ATOM 3748 N N . ASP B 1 86 ? 12.328 35.25 26.953 1 87.62 86 ASP B N 1
ATOM 3749 C CA . ASP B 1 86 ? 11.797 36.531 27.391 1 87.62 86 ASP B CA 1
ATOM 3750 C C . ASP B 1 86 ? 10.57 36.938 26.578 1 87.62 86 ASP B C 1
ATOM 3752 O O . ASP B 1 86 ? 10.422 38.094 26.172 1 87.62 86 ASP B O 1
ATOM 3756 N N . LEU B 1 87 ? 9.828 35.938 26.172 1 94.31 87 LEU B N 1
ATOM 3757 C CA . LEU B 1 87 ? 8.547 36.281 25.562 1 94.31 87 LEU B CA 1
ATOM 3758 C C . LEU B 1 87 ? 7.703 37.156 26.484 1 94.31 87 LEU B C 1
ATOM 3760 O O . LEU B 1 87 ? 7.648 36.906 27.703 1 94.31 87 LEU B O 1
ATOM 3764 N N . PRO B 1 88 ? 7.172 38.219 25.938 1 93.75 88 PRO B N 1
ATOM 3765 C CA . PRO B 1 88 ? 6.258 39 26.781 1 93.75 88 PRO B CA 1
ATOM 3766 C C . PRO B 1 88 ? 5.141 38.125 27.375 1 93.75 88 PRO B C 1
ATOM 3768 O O . PRO B 1 88 ? 4.777 37.094 26.797 1 93.75 88 PRO B O 1
ATOM 3771 N N . PRO B 1 89 ? 4.551 38.531 28.5 1 94 89 PRO B N 1
ATOM 3772 C CA . PRO B 1 89 ? 3.562 37.719 29.203 1 94 89 PRO B CA 1
ATOM 3773 C C . PRO B 1 89 ? 2.389 37.312 28.312 1 94 89 PRO B C 1
ATOM 3775 O O . PRO B 1 89 ? 1.869 36.219 28.438 1 94 89 PRO B O 1
ATOM 3778 N N . TYR B 1 90 ? 1.983 38.188 27.359 1 95.44 90 TYR B N 1
ATOM 3779 C CA . TYR B 1 90 ? 0.816 37.906 26.531 1 95.44 90 TYR B CA 1
ATOM 3780 C C . TYR B 1 90 ? 1.136 36.844 25.484 1 95.44 90 TYR B C 1
ATOM 3782 O O . TYR B 1 90 ? 0.231 36.281 24.859 1 95.44 90 TYR B O 1
ATOM 3790 N N . LEU B 1 91 ? 2.404 36.469 25.344 1 97.19 91 LEU B N 1
ATOM 3791 C CA . LEU B 1 91 ? 2.807 35.406 24.422 1 97.19 91 LEU B CA 1
ATOM 3792 C C . LEU B 1 91 ? 3.311 34.188 25.188 1 97.19 91 LEU B C 1
ATOM 3794 O O . LEU B 1 91 ? 3.699 33.188 24.578 1 97.19 91 LEU B O 1
ATOM 3798 N N . ALA B 1 92 ? 3.338 34.25 26.469 1 95.5 92 ALA B N 1
ATOM 3799 C CA . ALA B 1 92 ? 3.887 33.188 27.312 1 95.5 92 ALA B CA 1
ATOM 3800 C C . ALA B 1 92 ? 2.775 32.312 27.875 1 95.5 92 ALA B C 1
ATOM 3802 O O . ALA B 1 92 ? 2.527 32.312 29.078 1 95.5 92 ALA B O 1
ATOM 3803 N N . HIS B 1 93 ? 2.18 31.562 27.016 1 95.75 93 HIS B N 1
ATOM 3804 C CA . HIS B 1 93 ? 1.101 30.656 27.422 1 95.75 93 HIS B CA 1
ATOM 3805 C C . HIS B 1 93 ? 1.393 29.234 26.984 1 95.75 93 HIS B C 1
ATOM 3807 O O . HIS B 1 93 ? 1.927 29 25.891 1 95.75 93 HIS B O 1
ATOM 3813 N N . GLY B 1 94 ? 1.06 28.203 27.828 1 95.5 94 GLY B N 1
ATOM 3814 C CA . GLY B 1 94 ? 1.217 26.797 27.5 1 95.5 94 GLY B CA 1
ATOM 3815 C C . GLY B 1 94 ? 2.65 26.422 27.172 1 95.5 94 GLY B C 1
ATOM 3816 O O . GLY B 1 94 ? 3.559 26.688 27.969 1 95.5 94 GLY B O 1
ATOM 3817 N N . LEU B 1 95 ? 2.816 25.891 26 1 96.31 95 LEU B N 1
ATOM 3818 C CA . LEU B 1 95 ? 4.129 25.484 25.516 1 96.31 95 LEU B CA 1
ATOM 3819 C C . LEU B 1 95 ? 5.121 26.641 25.609 1 96.31 95 LEU B C 1
ATOM 3821 O O . LEU B 1 95 ? 6.312 26.438 25.844 1 96.31 95 LEU B O 1
ATOM 3825 N N . PHE B 1 96 ? 4.641 27.859 25.516 1 96.56 96 PHE B N 1
ATOM 3826 C CA . PHE B 1 96 ? 5.496 29.016 25.359 1 96.56 96 PHE B CA 1
ATOM 3827 C C . PHE B 1 96 ? 5.68 29.734 26.688 1 96.56 96 PHE B C 1
ATOM 3829 O O . PHE B 1 96 ? 6.277 30.812 26.75 1 96.56 96 PHE B O 1
ATOM 3836 N N . ALA B 1 97 ? 5.109 29.219 27.734 1 91.19 97 ALA B N 1
ATOM 3837 C CA . ALA B 1 97 ? 5.277 29.781 29.062 1 91.19 97 ALA B CA 1
ATOM 3838 C C . ALA B 1 97 ? 6.676 29.5 29.609 1 91.19 97 ALA B C 1
ATOM 3840 O O . ALA B 1 97 ? 7.109 30.141 30.562 1 91.19 97 ALA B O 1
ATOM 3841 N N . ASN B 1 98 ? 7.316 28.656 29.031 1 72.62 98 ASN B N 1
ATOM 3842 C CA . ASN B 1 98 ? 8.586 28.188 29.594 1 72.62 98 ASN B CA 1
ATOM 3843 C C . ASN B 1 98 ? 9.773 28.844 28.891 1 72.62 98 ASN B C 1
ATOM 3845 O O . ASN B 1 98 ? 10.805 28.203 28.688 1 72.62 98 ASN B O 1
ATOM 3849 N N . GLY B 1 99 ? 9.633 29.969 28.297 1 66.56 99 GLY B N 1
ATOM 3850 C CA . GLY B 1 99 ? 10.734 30.656 27.641 1 66.56 99 GLY B CA 1
ATOM 3851 C C . GLY B 1 99 ? 11.852 31.031 28.609 1 66.56 99 GLY B C 1
ATOM 3852 O O . GLY B 1 99 ? 13.008 31.188 28.188 1 66.56 99 GLY B O 1
ATOM 3853 N N . GLY B 1 100 ? 11.633 30.781 29.906 1 61.25 100 GLY B N 1
ATOM 3854 C CA . GLY B 1 100 ? 12.602 31.078 30.969 1 61.25 100 GLY B CA 1
ATOM 3855 C C . GLY B 1 100 ? 13.281 32.406 30.797 1 61.25 100 GLY B C 1
ATOM 3856 O O . GLY B 1 100 ? 13.07 33.094 29.797 1 61.25 100 GLY B O 1
ATOM 3857 N N . GLU B 1 101 ? 13.875 32.812 31.844 1 62 101 GLU B N 1
ATOM 3858 C CA . GLU B 1 101 ? 14.625 34.062 31.828 1 62 101 GLU B CA 1
ATOM 3859 C C . GLU B 1 101 ? 15.977 33.875 31.125 1 62 101 GLU B C 1
ATOM 3861 O O . GLU B 1 101 ? 16.891 33.281 31.688 1 62 101 GLU B O 1
ATOM 3866 N N . GLY B 1 102 ? 16.094 34.312 29.938 1 62.94 102 GLY B N 1
ATOM 3867 C CA . GLY B 1 102 ? 17.359 34.375 29.203 1 62.94 102 GLY B CA 1
ATOM 3868 C C . GLY B 1 102 ? 17.609 33.125 28.375 1 62.94 102 GLY B C 1
ATOM 3869 O O . GLY B 1 102 ? 18.406 33.156 27.422 1 62.94 102 GLY B O 1
ATOM 3870 N N . GLN B 1 103 ? 17.047 32.094 28.859 1 72.88 103 GLN B N 1
ATOM 3871 C CA . GLN B 1 103 ? 17.219 30.875 28.078 1 72.88 103 GLN B CA 1
ATOM 3872 C C . GLN B 1 103 ? 15.891 30.125 27.906 1 72.88 103 GLN B C 1
ATOM 3874 O O . GLN B 1 103 ? 15.273 29.719 28.891 1 72.88 103 GLN B O 1
ATOM 3879 N N . GLY B 1 104 ? 15.5 30.062 26.703 1 86.56 104 GLY B N 1
ATOM 3880 C CA . GLY B 1 104 ? 14.258 29.344 26.438 1 86.56 104 GLY B CA 1
ATOM 3881 C C . GLY B 1 104 ? 14.391 27.844 26.562 1 86.56 104 GLY B C 1
ATOM 3882 O O . GLY B 1 104 ? 15.469 27.281 26.359 1 86.56 104 GLY B O 1
ATOM 3883 N N . LYS B 1 105 ? 13.445 27.203 26.938 1 93.62 105 LYS B N 1
ATOM 3884 C CA . LYS B 1 105 ? 13.422 25.75 27.062 1 93.62 105 LYS B CA 1
ATOM 3885 C C . LYS B 1 105 ? 13.43 25.078 25.688 1 93.62 105 LYS B C 1
ATOM 3887 O O . LYS B 1 105 ? 12.773 25.562 24.766 1 93.62 105 LYS B O 1
ATOM 3892 N N . THR B 1 106 ? 14.227 24.016 25.625 1 96.62 106 THR B N 1
ATOM 3893 C CA . THR B 1 106 ? 14.32 23.25 24.391 1 96.62 106 THR B CA 1
ATOM 3894 C C . THR B 1 106 ? 13.625 21.891 24.547 1 96.62 106 THR B C 1
ATOM 3896 O O . THR B 1 106 ? 13.773 21.234 25.562 1 96.62 106 THR B O 1
ATOM 3899 N N . TYR B 1 107 ? 12.82 21.5 23.578 1 97.44 107 TYR B N 1
ATOM 3900 C CA . TYR B 1 107 ? 12.133 20.219 23.547 1 97.44 107 TYR B CA 1
ATOM 3901 C C . TYR B 1 107 ? 12.531 19.422 22.297 1 97.44 107 TYR B C 1
ATOM 3903 O O . TYR B 1 107 ? 12.812 20.016 21.25 1 97.44 107 TYR B O 1
ATOM 3911 N N . ASP B 1 108 ? 12.57 18.078 22.422 1 98.31 108 ASP B N 1
ATOM 3912 C CA . ASP B 1 108 ? 12.688 17.219 21.25 1 98.31 108 ASP B CA 1
ATOM 3913 C C . ASP B 1 108 ? 11.406 17.234 20.422 1 98.31 108 ASP B C 1
ATOM 3915 O O . ASP B 1 108 ? 10.312 17.391 20.969 1 98.31 108 ASP B O 1
ATOM 3919 N N . CYS B 1 109 ? 11.562 17.078 19.156 1 98.75 109 CYS B N 1
ATOM 3920 C CA . CYS B 1 109 ? 10.383 17.016 18.312 1 98.75 109 CYS B CA 1
ATOM 3921 C C . CYS B 1 109 ? 10.641 16.156 17.078 1 98.75 109 CYS B C 1
ATOM 3923 O O . CYS B 1 109 ? 11.789 15.82 16.781 1 98.75 109 CYS B O 1
ATOM 3925 N N . ILE B 1 110 ? 9.57 15.695 16.406 1 98.81 110 ILE B N 1
ATOM 3926 C CA . ILE B 1 110 ? 9.609 15.008 15.125 1 98.81 110 ILE B CA 1
ATOM 3927 C C . ILE B 1 110 ? 8.656 15.68 14.141 1 98.81 110 ILE B C 1
ATOM 3929 O O . ILE B 1 110 ? 7.75 16.406 14.555 1 98.81 110 ILE B O 1
ATOM 3933 N N . GLY B 1 111 ? 8.938 15.508 12.859 1 98.75 111 GLY B N 1
ATOM 3934 C CA . GLY B 1 111 ? 8.094 16.078 11.82 1 98.75 111 GLY B CA 1
ATOM 3935 C C . GLY B 1 111 ? 7.98 15.203 10.586 1 98.75 111 GLY B C 1
ATOM 3936 O O . GLY B 1 111 ? 8.82 14.328 10.367 1 98.75 111 GLY B O 1
ATOM 3937 N N . ARG B 1 112 ? 6.949 15.43 9.812 1 98.88 112 ARG B N 1
ATOM 3938 C CA . ARG B 1 112 ? 6.73 14.758 8.531 1 98.88 112 ARG B CA 1
ATOM 3939 C C . ARG B 1 112 ? 6.285 15.75 7.461 1 98.88 112 ARG B C 1
ATOM 3941 O O . ARG B 1 112 ? 5.336 16.5 7.664 1 98.88 112 ARG B O 1
ATOM 3948 N N . TYR B 1 113 ? 7.02 15.734 6.336 1 98.88 113 TYR B N 1
ATOM 3949 C CA . TYR B 1 113 ? 6.543 16.344 5.098 1 98.88 113 TYR B CA 1
ATOM 3950 C C . TYR B 1 113 ? 5.66 15.375 4.32 1 98.88 113 TYR B C 1
ATOM 3952 O O . TYR B 1 113 ? 5.984 14.195 4.191 1 98.88 113 TYR B O 1
ATOM 3960 N N . ALA B 1 114 ? 4.516 15.906 3.783 1 98.5 114 ALA B N 1
ATOM 3961 C CA . ALA B 1 114 ? 3.607 15.016 3.074 1 98.5 114 ALA B CA 1
ATOM 3962 C C . ALA B 1 114 ? 2.811 15.766 2.012 1 98.5 114 ALA B C 1
ATOM 3964 O O . ALA B 1 114 ? 2.725 17 2.047 1 98.5 114 ALA B O 1
ATOM 3965 N N . ASN B 1 115 ? 2.301 14.992 1.051 1 97.44 115 ASN B N 1
ATOM 3966 C CA . ASN B 1 115 ? 1.255 15.5 0.17 1 97.44 115 ASN B CA 1
ATOM 3967 C C . ASN B 1 115 ? -0.11 15.484 0.854 1 97.44 115 ASN B C 1
ATOM 3969 O O . ASN B 1 115 ? -0.52 14.469 1.41 1 97.44 115 ASN B O 1
ATOM 3973 N N . GLU B 1 116 ? -0.843 16.5 0.809 1 96.75 116 GLU B N 1
ATOM 3974 C CA . GLU B 1 116 ? -2.08 16.672 1.565 1 96.75 116 GLU B CA 1
ATOM 3975 C C . GLU B 1 116 ? -3.205 15.82 0.982 1 96.75 116 GLU B C 1
ATOM 3977 O O . GLU B 1 116 ? -4.012 15.25 1.724 1 96.75 116 GLU B O 1
ATOM 3982 N N . PRO B 1 117 ? -3.398 15.648 -0.315 1 92.06 117 PRO B N 1
ATOM 3983 C CA . PRO B 1 117 ? -4.582 15 -0.885 1 92.06 117 PRO B CA 1
ATOM 3984 C C . PRO B 1 117 ? -4.758 13.562 -0.41 1 92.06 117 PRO B C 1
ATOM 3986 O O . PRO B 1 117 ? -3.789 12.93 0.023 1 92.06 117 PRO B O 1
ATOM 3989 N N . SER B 1 118 ? -5.965 13.164 -0.556 1 91.12 118 SER B N 1
ATOM 3990 C CA . SER B 1 118 ? -6.324 11.789 -0.245 1 91.12 118 SER B CA 1
ATOM 3991 C C . SER B 1 118 ? -5.879 10.836 -1.353 1 91.12 118 SER B C 1
ATOM 3993 O O . SER B 1 118 ? -5.965 9.617 -1.201 1 91.12 118 SER B O 1
ATOM 3995 N N . PHE B 1 119 ? -5.375 11.375 -2.412 1 90.88 119 PHE B N 1
ATOM 3996 C CA . PHE B 1 119 ? -4.898 10.602 -3.553 1 90.88 119 PHE B CA 1
ATOM 3997 C C . PHE B 1 119 ? -3.375 10.539 -3.566 1 90.88 119 PHE B C 1
ATOM 3999 O O . PHE B 1 119 ? -2.703 11.508 -3.201 1 90.88 119 PHE B O 1
ATOM 4006 N N . ILE B 1 120 ? -2.875 9.406 -3.953 1 94.06 120 ILE B N 1
ATOM 4007 C CA . ILE B 1 120 ? -1.442 9.328 -4.219 1 94.06 120 ILE B CA 1
ATOM 4008 C C . ILE B 1 120 ? -1.136 9.93 -5.586 1 94.06 120 ILE B C 1
ATOM 4010 O O . ILE B 1 120 ? -1.362 9.297 -6.617 1 94.06 120 ILE B O 1
ATOM 4014 N N . LEU B 1 121 ? -0.628 11.133 -5.551 1 93.06 121 LEU B N 1
ATOM 4015 C CA . LEU B 1 121 ? -0.372 11.891 -6.773 1 93.06 121 LEU B CA 1
ATOM 4016 C C . LEU B 1 121 ? 1.125 12.008 -7.035 1 93.06 121 LEU B C 1
ATOM 4018 O O . LEU B 1 121 ? 1.922 12.055 -6.094 1 93.06 121 LEU B O 1
ATOM 4022 N N . PRO B 1 122 ? 1.474 12.047 -8.359 1 94.5 122 PRO B N 1
ATOM 4023 C CA . PRO B 1 122 ? 2.871 12.398 -8.633 1 94.5 122 PRO B CA 1
ATOM 4024 C C . PRO B 1 122 ? 3.254 13.773 -8.094 1 94.5 122 PRO B C 1
ATOM 4026 O O . PRO B 1 122 ? 2.422 14.68 -8.07 1 94.5 122 PRO B O 1
ATOM 4029 N N . ASP B 1 123 ? 4.488 13.93 -7.719 1 96.31 123 ASP B N 1
ATOM 4030 C CA . ASP B 1 123 ? 4.949 15.164 -7.094 1 96.31 123 ASP B CA 1
ATOM 4031 C C . ASP B 1 123 ? 4.871 16.328 -8.07 1 96.31 123 ASP B C 1
ATOM 4033 O O . ASP B 1 123 ? 4.941 17.5 -7.66 1 96.31 123 ASP B O 1
ATOM 4037 N N . THR B 1 124 ? 4.699 16.062 -9.336 1 95.06 124 THR B N 1
ATOM 4038 C CA . THR B 1 124 ? 4.602 17.109 -10.344 1 95.06 124 THR B CA 1
ATOM 4039 C C . THR B 1 124 ? 3.209 17.734 -10.344 1 95.06 124 THR B C 1
ATOM 4041 O O . THR B 1 124 ? 2.996 18.781 -10.953 1 95.06 124 THR B O 1
ATOM 4044 N N . THR B 1 125 ? 2.297 17.078 -9.695 1 94.19 125 THR B N 1
ATOM 4045 C CA . THR B 1 125 ? 0.955 17.641 -9.586 1 94.19 125 THR B CA 1
ATOM 4046 C C . THR B 1 125 ? 0.906 18.703 -8.508 1 94.19 125 THR B C 1
ATOM 4048 O O . THR B 1 125 ? 1.333 18.484 -7.371 1 94.19 125 THR B O 1
ATOM 4051 N N . SER B 1 126 ? 0.363 19.875 -8.906 1 94.69 126 SER B N 1
ATOM 4052 C CA . SER B 1 126 ? 0.18 20.938 -7.922 1 94.69 126 SER B CA 1
ATOM 4053 C C . SER B 1 126 ? -0.853 20.547 -6.871 1 94.69 126 SER B C 1
ATOM 4055 O O . SER B 1 126 ? -1.97 20.141 -7.207 1 94.69 126 SER B O 1
ATOM 4057 N N . ALA B 1 127 ? -0.432 20.656 -5.688 1 95.25 127 ALA B N 1
ATOM 4058 C CA . ALA B 1 127 ? -1.268 20.328 -4.535 1 95.25 127 ALA B CA 1
ATOM 4059 C C . ALA B 1 127 ? -0.659 20.859 -3.244 1 95.25 127 ALA B C 1
ATOM 4061 O O . ALA B 1 127 ? 0.535 21.156 -3.191 1 95.25 127 ALA B O 1
ATOM 4062 N N . PRO B 1 128 ? -1.507 21 -2.264 1 97.31 128 PRO B N 1
ATOM 4063 C CA . PRO B 1 128 ? -0.939 21.406 -0.976 1 97.31 128 PRO B CA 1
ATOM 4064 C C . PRO B 1 128 ? 0.003 20.359 -0.391 1 97.31 128 PRO B C 1
ATOM 4066 O O . PRO B 1 128 ? -0.195 19.156 -0.604 1 97.31 128 PRO B O 1
ATOM 4069 N N . ARG B 1 129 ? 1.034 20.891 0.254 1 98.19 129 ARG B N 1
ATOM 4070 C CA . ARG B 1 129 ? 1.995 20.078 0.996 1 98.19 129 ARG B CA 1
ATOM 4071 C C . ARG B 1 129 ? 1.886 20.344 2.494 1 98.19 129 ARG B C 1
ATOM 4073 O O . ARG B 1 129 ? 1.759 21.484 2.928 1 98.19 129 ARG B O 1
ATOM 4080 N N . GLY B 1 130 ? 1.925 19.25 3.225 1 98.19 130 GLY B N 1
ATOM 4081 C CA . GLY B 1 130 ? 1.762 19.375 4.664 1 98.19 130 GLY B CA 1
ATOM 4082 C C . GLY B 1 130 ? 3.057 19.172 5.43 1 98.19 130 GLY B C 1
ATOM 4083 O O . GLY B 1 130 ? 4.012 18.594 4.906 1 98.19 130 GLY B O 1
ATOM 4084 N N . PHE B 1 131 ? 3.037 19.672 6.621 1 98.81 131 PHE B N 1
ATOM 4085 C CA . PHE B 1 131 ? 4.062 19.406 7.621 1 98.81 131 PHE B CA 1
ATOM 4086 C C . PHE B 1 131 ? 3.436 19.172 8.992 1 98.81 131 PHE B C 1
ATOM 4088 O O . PHE B 1 131 ? 2.779 20.062 9.531 1 98.81 131 PHE B O 1
ATOM 4095 N N . SER B 1 132 ? 3.623 17.984 9.531 1 98.75 132 SER B N 1
ATOM 4096 C CA . SER B 1 132 ? 3.166 17.656 10.875 1 98.75 132 SER B CA 1
ATOM 4097 C C . SER B 1 132 ? 4.312 17.734 11.883 1 98.75 132 SER B C 1
ATOM 4099 O O . SER B 1 132 ? 5.434 17.312 11.578 1 98.75 132 SER B O 1
ATOM 4101 N N . LEU B 1 133 ? 4.012 18.266 13.031 1 98.88 133 LEU B N 1
ATOM 4102 C CA . LEU B 1 133 ? 5.004 18.469 14.086 1 98.88 133 LEU B CA 1
ATOM 4103 C C . LEU B 1 133 ? 4.504 17.922 15.414 1 98.88 133 LEU B C 1
ATOM 4105 O O . LEU B 1 133 ? 3.389 18.234 15.844 1 98.88 133 LEU B O 1
ATOM 4109 N N . LYS B 1 134 ? 5.242 17.031 15.984 1 98.81 134 LYS B N 1
ATOM 4110 C CA . LYS B 1 134 ? 4.996 16.562 17.344 1 98.81 134 LYS B CA 1
ATOM 4111 C C . LYS B 1 134 ? 6.137 16.953 18.281 1 98.81 134 LYS B C 1
ATOM 4113 O O . LYS B 1 134 ? 7.297 16.625 18.016 1 98.81 134 LYS B O 1
ATOM 4118 N N . ILE B 1 135 ? 5.824 17.672 19.297 1 98.69 135 ILE B N 1
ATOM 4119 C CA . ILE B 1 135 ? 6.777 18.125 20.312 1 98.69 135 ILE B CA 1
ATOM 4120 C C . ILE B 1 135 ? 6.625 17.281 21.578 1 98.69 135 ILE B C 1
ATOM 4122 O O . ILE B 1 135 ? 5.508 17.062 22.047 1 98.69 135 ILE B O 1
ATOM 4126 N N . PHE B 1 136 ? 7.738 16.875 22.188 1 98.19 136 PHE B N 1
ATOM 4127 C CA . PHE B 1 136 ? 7.699 15.938 23.312 1 98.19 136 PHE B CA 1
ATOM 4128 C C . PHE B 1 136 ? 8.062 16.641 24.609 1 98.19 136 PHE B C 1
ATOM 4130 O O . PHE B 1 136 ? 8.727 17.672 24.609 1 98.19 136 PHE B O 1
ATOM 4137 N N . GLY B 1 137 ? 7.578 16.062 25.688 1 95.88 137 GLY B N 1
ATOM 4138 C CA . GLY B 1 137 ? 7.984 16.484 27.016 1 95.88 137 GLY B CA 1
ATOM 4139 C C . GLY B 1 137 ? 7.379 17.812 27.422 1 95.88 137 GLY B C 1
ATOM 4140 O O . GLY B 1 137 ? 7.953 18.531 28.25 1 95.88 137 GLY B O 1
ATOM 4141 N N . VAL B 1 138 ? 6.312 18.172 26.875 1 95.31 138 VAL B N 1
ATOM 4142 C CA . VAL B 1 138 ? 5.707 19.469 27.172 1 95.31 138 VAL B CA 1
ATOM 4143 C C . VAL B 1 138 ? 4.941 19.375 28.484 1 95.31 138 VAL B C 1
ATOM 4145 O O . VAL B 1 138 ? 4.344 18.344 28.812 1 95.31 138 VAL B O 1
ATOM 4148 N N . GLN B 1 139 ? 4.953 20.453 29.234 1 93.94 139 GLN B N 1
ATOM 4149 C CA . GLN B 1 139 ? 4.289 20.531 30.531 1 93.94 139 GLN B CA 1
ATOM 4150 C C . GLN B 1 139 ? 3.105 21.484 30.5 1 93.94 139 GLN B C 1
ATOM 4152 O O . GLN B 1 139 ? 3.17 22.531 29.844 1 93.94 139 GLN B O 1
ATOM 4157 N N . GLY B 1 140 ? 2.041 21.141 31.172 1 95.5 140 GLY B N 1
ATOM 4158 C CA . GLY B 1 140 ? 0.821 21.922 31.266 1 95.5 140 GLY B CA 1
ATOM 4159 C C . GLY B 1 140 ? -0.437 21.078 31.266 1 95.5 140 GLY B C 1
ATOM 4160 O O . GLY B 1 140 ? -0.385 19.875 30.984 1 95.5 140 GLY B O 1
ATOM 4161 N N . GLU B 1 141 ? -1.562 21.719 31.672 1 97.38 141 GLU B N 1
ATOM 4162 C CA . GLU B 1 141 ? -2.836 21.016 31.656 1 97.38 141 GLU B CA 1
ATOM 4163 C C . GLU B 1 141 ? -3.176 20.531 30.234 1 97.38 141 GLU B C 1
ATOM 4165 O O . GLU B 1 141 ? -3.143 21.328 29.297 1 97.38 141 GLU B O 1
ATOM 4170 N N . ARG B 1 142 ? -3.471 19.266 30.125 1 98.06 142 ARG B N 1
ATOM 4171 C CA . ARG B 1 142 ? -3.695 18.688 28.812 1 98.06 142 ARG B CA 1
ATOM 4172 C C . ARG B 1 142 ? -5.176 18.688 28.453 1 98.06 142 ARG B C 1
ATOM 4174 O O . ARG B 1 142 ? -6.035 18.766 29.328 1 98.06 142 ARG B O 1
ATOM 4181 N N . LEU B 1 143 ? -5.477 18.641 27.188 1 97.94 143 LEU B N 1
ATOM 4182 C CA . LEU B 1 143 ? -6.836 18.516 26.656 1 97.94 143 LEU B CA 1
ATOM 4183 C C . LEU B 1 143 ? -7.441 17.172 27.016 1 97.94 143 LEU B C 1
ATOM 4185 O O . LEU B 1 143 ? -8.656 17.062 27.219 1 97.94 143 LEU B O 1
ATOM 4189 N N . SER B 1 144 ? -6.664 16.172 26.891 1 96.19 144 SER B N 1
ATOM 4190 C CA . SER B 1 144 ? -6.957 14.789 27.297 1 96.19 144 SER B CA 1
ATOM 4191 C C . SER B 1 144 ? -5.723 14.109 27.875 1 96.19 144 SER B C 1
ATOM 4193 O O . SER B 1 144 ? -4.594 14.5 27.578 1 96.19 144 SER B O 1
ATOM 4195 N N . PRO B 1 145 ? -5.945 13.133 28.75 1 96.75 145 PRO B N 1
ATOM 4196 C CA . PRO B 1 145 ? -4.762 12.461 29.281 1 96.75 145 PRO B CA 1
ATOM 4197 C C . PRO B 1 145 ? -3.857 11.891 28.188 1 96.75 145 PRO B C 1
ATOM 4199 O O . PRO B 1 145 ? -4.348 11.398 27.172 1 96.75 145 PRO B O 1
ATOM 4202 N N . SER B 1 146 ? -2.584 12.008 28.484 1 95.62 146 SER B N 1
ATOM 4203 C CA . SER B 1 146 ? -1.625 11.344 27.609 1 95.62 146 SER B CA 1
ATOM 4204 C C . SER B 1 146 ? -1.784 9.828 27.672 1 95.62 146 SER B C 1
ATOM 4206 O O . SER B 1 146 ? -2.4 9.297 28.594 1 95.62 146 SER B O 1
ATOM 4208 N N . PRO B 1 147 ? -1.28 9.188 26.656 1 93.31 147 PRO B N 1
ATOM 4209 C CA . PRO B 1 147 ? -1.412 7.73 26.641 1 93.31 147 PRO B CA 1
ATOM 4210 C C . PRO B 1 147 ? -0.919 7.074 27.938 1 93.31 147 PRO B C 1
ATOM 4212 O O . PRO B 1 147 ? -1.406 6.004 28.312 1 93.31 147 PRO B O 1
ATOM 4215 N N . ASP B 1 148 ? -0.035 7.676 28.609 1 95.25 148 ASP B N 1
ATOM 4216 C CA . ASP B 1 148 ? 0.489 7.113 29.859 1 95.25 148 ASP B CA 1
ATOM 4217 C C . ASP B 1 148 ? -0.348 7.555 31.047 1 95.25 148 ASP B C 1
ATOM 4219 O O . ASP B 1 148 ? 0.025 7.309 32.188 1 95.25 148 ASP B O 1
ATOM 4223 N N . GLY B 1 149 ? -1.36 8.297 30.828 1 96.44 149 GLY B N 1
ATOM 4224 C CA . GLY B 1 149 ? -2.318 8.664 31.859 1 96.44 149 GLY B CA 1
ATOM 4225 C C . GLY B 1 149 ? -2.09 10.055 32.406 1 96.44 149 GLY B C 1
ATOM 4226 O O . GLY B 1 149 ? -2.906 10.555 33.188 1 96.44 149 GLY B O 1
ATOM 4227 N N . SER B 1 150 ? -1.033 10.719 32.031 1 97.19 150 SER B N 1
ATOM 4228 C CA . SER B 1 150 ? -0.71 12.031 32.594 1 97.19 150 SER B CA 1
ATOM 4229 C C . SER B 1 150 ? -1.708 13.086 32.125 1 97.19 150 SER B C 1
ATOM 4231 O O . SER B 1 150 ? -2.107 13.094 30.953 1 97.19 150 SER B O 1
ATOM 4233 N N . THR B 1 151 ? -2.025 13.961 33.062 1 97.75 151 THR B N 1
ATOM 4234 C CA . THR B 1 151 ? -2.947 15.047 32.75 1 97.75 151 THR B CA 1
ATOM 4235 C C . THR B 1 151 ? -2.205 16.375 32.625 1 97.75 151 THR B C 1
ATOM 4237 O O . THR B 1 151 ? -2.801 17.406 32.312 1 97.75 151 THR B O 1
ATOM 4240 N N . ASP B 1 152 ? -0.887 16.406 32.906 1 96.5 152 ASP B N 1
ATOM 4241 C CA . ASP B 1 152 ? -0.183 17.688 32.969 1 96.5 152 ASP B CA 1
ATOM 4242 C C . ASP B 1 152 ? 1.163 17.594 32.25 1 96.5 152 ASP B C 1
ATOM 4244 O O . ASP B 1 152 ? 1.967 18.531 32.312 1 96.5 152 ASP B O 1
ATOM 4248 N N . GLN B 1 153 ? 1.479 16.453 31.703 1 94 153 GLN B N 1
ATOM 4249 C CA . GLN B 1 153 ? 2.678 16.266 30.891 1 94 153 GLN B CA 1
ATOM 4250 C C . GLN B 1 153 ? 2.383 15.398 29.672 1 94 153 GLN B C 1
ATOM 4252 O O . GLN B 1 153 ? 1.567 14.477 29.734 1 94 153 GLN B O 1
ATOM 4257 N N . GLY B 1 154 ? 3.016 15.688 28.562 1 95.94 154 GLY B N 1
ATOM 4258 C CA . GLY B 1 154 ? 2.844 14.891 27.359 1 95.94 154 GLY B CA 1
ATOM 4259 C C . GLY B 1 154 ? 3.434 15.539 26.125 1 95.94 154 GLY B C 1
ATOM 4260 O O . GLY B 1 154 ? 4.617 15.883 26.094 1 95.94 154 GLY B O 1
ATOM 4261 N N . THR B 1 155 ? 2.574 15.617 25.094 1 97.94 155 THR B N 1
ATOM 4262 C CA . THR B 1 155 ? 3.033 16.125 23.797 1 97.94 155 THR B CA 1
ATOM 4263 C C . THR B 1 155 ? 2.15 17.281 23.328 1 97.94 155 THR B C 1
ATOM 4265 O O . THR B 1 155 ? 1.112 17.562 23.938 1 97.94 155 THR B O 1
ATOM 4268 N N . GLN B 1 156 ? 2.627 18.016 22.359 1 98.31 156 GLN B N 1
ATOM 4269 C CA . GLN B 1 156 ? 1.854 18.984 21.609 1 98.31 156 GLN B CA 1
ATOM 4270 C C . GLN B 1 156 ? 1.999 18.766 20.109 1 98.31 156 GLN B C 1
ATOM 4272 O O . GLN B 1 156 ? 3.109 18.781 19.578 1 98.31 156 GLN B O 1
ATOM 4277 N N . ASP B 1 157 ? 0.905 18.5 19.453 1 98.62 157 ASP B N 1
ATOM 4278 C CA . ASP B 1 157 ? 0.907 18.312 18.016 1 98.62 157 ASP B CA 1
ATOM 4279 C C . ASP B 1 157 ? 0.44 19.562 17.281 1 98.62 157 ASP B C 1
ATOM 4281 O O . ASP B 1 157 ? -0.54 20.188 17.688 1 98.62 157 ASP B O 1
ATOM 4285 N N . PHE B 1 158 ? 1.154 19.953 16.266 1 98.69 158 PHE B N 1
ATOM 4286 C CA . PHE B 1 158 ? 0.747 20.969 15.312 1 98.69 158 PHE B CA 1
ATOM 4287 C C . PHE B 1 158 ? 0.739 20.422 13.891 1 98.69 158 PHE B C 1
ATOM 4289 O O . PHE B 1 158 ? 1.67 19.719 13.492 1 98.69 158 PHE B O 1
ATOM 4296 N N . LEU B 1 159 ? -0.25 20.703 13.172 1 98.44 159 LEU B N 1
ATOM 4297 C CA . LEU B 1 159 ? -0.367 20.297 11.781 1 98.44 159 LEU B CA 1
ATOM 4298 C C . LEU B 1 159 ? -0.411 21.5 10.852 1 98.44 159 LEU B C 1
ATOM 4300 O O . LEU B 1 159 ? -1.233 22.406 11.039 1 98.44 159 LEU B O 1
ATOM 4304 N N . PHE B 1 160 ? 0.453 21.484 9.867 1 98.75 160 PHE B N 1
ATOM 4305 C CA . PHE B 1 160 ? 0.609 22.641 9 1 98.75 160 PHE B CA 1
ATOM 4306 C C . PHE B 1 160 ? 0.414 22.25 7.535 1 98.75 160 PHE B C 1
ATOM 4308 O O . PHE B 1 160 ? 0.437 21.078 7.195 1 98.75 160 PHE B O 1
ATOM 4315 N N . ASN B 1 161 ? 0.207 23.234 6.773 1 98.5 161 ASN B N 1
ATOM 4316 C CA . ASN B 1 161 ? 0.081 23.156 5.324 1 98.5 161 ASN B CA 1
ATOM 4317 C C . ASN B 1 161 ? 0.701 24.359 4.629 1 98.5 161 ASN B C 1
ATOM 4319 O O . ASN B 1 161 ? 0.721 25.453 5.188 1 98.5 161 ASN B O 1
ATOM 4323 N N . ASN B 1 162 ? 1.179 24.125 3.414 1 98.06 162 ASN B N 1
ATOM 4324 C CA . ASN B 1 162 ? 1.745 25.281 2.707 1 98.06 162 ASN B CA 1
ATOM 4325 C C . ASN B 1 162 ? 0.658 26.125 2.064 1 98.06 162 ASN B C 1
ATOM 4327 O O . ASN B 1 162 ? 0.939 27.219 1.544 1 98.06 162 ASN B O 1
ATOM 4331 N N . ALA B 1 163 ? -0.565 25.719 2.037 1 97.19 163 ALA B N 1
ATOM 4332 C CA . ALA B 1 163 ? -1.711 26.578 1.757 1 97.19 163 ALA B CA 1
ATOM 4333 C C . ALA B 1 163 ? -2.135 27.344 3.002 1 97.19 163 ALA B C 1
ATOM 4335 O O . ALA B 1 163 ? -2.258 26.781 4.086 1 97.19 163 ALA B O 1
ATOM 4336 N N . PRO B 1 164 ? -2.467 28.578 2.857 1 95.5 164 PRO B N 1
ATOM 4337 C CA . PRO B 1 164 ? -2.766 29.391 4.047 1 95.5 164 PRO B CA 1
ATOM 4338 C C . PRO B 1 164 ? -4.188 29.172 4.555 1 95.5 164 PRO B C 1
ATOM 4340 O O . PRO B 1 164 ? -4.52 29.594 5.668 1 95.5 164 PRO B O 1
ATOM 4343 N N . ILE B 1 165 ? -5.012 28.531 3.748 1 95.88 165 ILE B N 1
ATOM 4344 C CA . ILE B 1 165 ? -6.402 28.344 4.141 1 95.88 165 ILE B CA 1
ATOM 4345 C C . ILE B 1 165 ? -6.832 26.922 3.848 1 95.88 165 ILE B C 1
ATOM 4347 O O . ILE B 1 165 ? -6.145 26.188 3.131 1 95.88 165 ILE B O 1
ATOM 4351 N N . VAL B 1 166 ? -7.93 26.547 4.43 1 96.44 166 VAL B N 1
ATOM 4352 C CA . VAL B 1 166 ? -8.594 25.281 4.113 1 96.44 166 VAL B CA 1
ATOM 4353 C C . VAL B 1 166 ? -9.797 25.547 3.207 1 96.44 166 VAL B C 1
ATOM 4355 O O . VAL B 1 166 ? -10.742 26.234 3.6 1 96.44 166 VAL B O 1
ATOM 4358 N N . GLU B 1 167 ? -9.781 25.031 2.07 1 95.62 167 GLU B N 1
ATOM 4359 C CA . GLU B 1 167 ? -10.852 25.266 1.1 1 95.62 167 GLU B CA 1
ATOM 4360 C C . GLU B 1 167 ? -12.172 24.672 1.576 1 95.62 167 GLU B C 1
ATOM 4362 O O . GLU B 1 167 ? -13.242 25.062 1.104 1 95.62 167 GLU B O 1
ATOM 4367 N N . LEU B 1 168 ? -12.117 23.797 2.535 1 96.75 168 LEU B N 1
ATOM 4368 C CA . LEU B 1 168 ? -13.305 23.125 3.049 1 96.75 168 LEU B CA 1
ATOM 4369 C C . LEU B 1 168 ? -14.109 24.062 3.949 1 96.75 168 LEU B C 1
ATOM 4371 O O . LEU B 1 168 ? -15.258 23.766 4.285 1 96.75 168 LEU B O 1
ATOM 4375 N N . THR B 1 169 ? -13.609 25.141 4.453 1 97.25 169 THR B N 1
ATOM 4376 C CA . THR B 1 169 ? -14.289 26.266 5.07 1 97.25 169 THR B CA 1
ATOM 4377 C C . THR B 1 169 ? -14.75 25.922 6.484 1 97.25 169 THR B C 1
ATOM 4379 O O . THR B 1 169 ? -14.211 26.453 7.461 1 97.25 169 THR B O 1
ATOM 4382 N N . ASP B 1 170 ? -15.766 24.984 6.555 1 97.81 170 ASP B N 1
ATOM 4383 C CA . ASP B 1 170 ? -16.422 24.594 7.797 1 97.81 170 ASP B CA 1
ATOM 4384 C C . ASP B 1 170 ? -16.984 23.172 7.699 1 97.81 170 ASP B C 1
ATOM 4386 O O . ASP B 1 170 ? -16.781 22.5 6.691 1 97.81 170 ASP B O 1
ATOM 4390 N N . LEU B 1 171 ? -17.594 22.766 8.766 1 98.06 171 LEU B N 1
ATOM 4391 C CA . LEU B 1 171 ? -18.094 21.406 8.883 1 98.06 171 LEU B CA 1
ATOM 4392 C C . LEU B 1 171 ? -19.094 21.094 7.766 1 98.06 171 LEU B C 1
ATOM 4394 O O . LEU B 1 171 ? -18.984 20.062 7.098 1 98.06 171 LEU B O 1
ATOM 4398 N N . ASN B 1 172 ? -20.031 21.953 7.527 1 97.88 172 ASN B N 1
ATOM 4399 C CA . ASN B 1 172 ? -21.062 21.703 6.527 1 97.88 172 ASN B CA 1
ATOM 4400 C C . ASN B 1 172 ? -20.469 21.609 5.125 1 97.88 172 ASN B C 1
ATOM 4402 O O . ASN B 1 172 ? -20.797 20.688 4.371 1 97.88 172 ASN B O 1
ATOM 4406 N N . THR B 1 173 ? -19.656 22.531 4.797 1 98.06 173 THR B N 1
ATOM 4407 C CA . THR B 1 173 ? -19 22.516 3.492 1 98.06 173 THR B CA 1
ATOM 4408 C C . THR B 1 173 ? -18.141 21.266 3.346 1 98.06 173 THR B C 1
ATOM 4410 O O . THR B 1 173 ? -18.094 20.656 2.273 1 98.06 173 THR B O 1
ATOM 4413 N N . THR B 1 174 ? -17.484 20.859 4.395 1 98.06 174 THR B N 1
ATOM 4414 C CA . THR B 1 174 ? -16.672 19.641 4.375 1 98.06 174 THR B CA 1
ATOM 4415 C C . THR B 1 174 ? -17.531 18.438 3.994 1 98.06 174 THR B C 1
ATOM 4417 O O . THR B 1 174 ? -17.141 17.641 3.131 1 98.06 174 THR B O 1
ATOM 4420 N N . ILE B 1 175 ? -18.672 18.297 4.605 1 98.25 175 ILE B N 1
ATOM 4421 C CA . ILE B 1 175 ? -19.547 17.172 4.328 1 98.25 175 ILE B CA 1
ATOM 4422 C C . ILE B 1 175 ? -19.938 17.188 2.852 1 98.25 175 ILE B C 1
ATOM 4424 O O . ILE B 1 175 ? -19.875 16.156 2.178 1 98.25 175 ILE B O 1
ATOM 4428 N N . GLU B 1 176 ? -20.281 18.344 2.385 1 98.19 176 GLU B N 1
ATOM 4429 C CA . GLU B 1 176 ? -20.703 18.453 0.99 1 98.19 176 GLU B CA 1
ATOM 4430 C C . GLU B 1 176 ? -19.578 18.016 0.046 1 98.19 176 GLU B C 1
ATOM 4432 O O . GLU B 1 176 ? -19.812 17.266 -0.895 1 98.19 176 GLU B O 1
ATOM 4437 N N . ILE B 1 177 ? -18.422 18.516 0.268 1 97.38 177 ILE B N 1
ATOM 4438 C CA . ILE B 1 177 ? -17.297 18.25 -0.612 1 97.38 177 ILE B CA 1
ATOM 4439 C C . ILE B 1 177 ? -16.891 16.781 -0.493 1 97.38 177 ILE B C 1
ATOM 4441 O O . ILE B 1 177 ? -16.609 16.125 -1.499 1 97.38 177 ILE B O 1
ATOM 4445 N N . PHE B 1 178 ? -16.812 16.266 0.766 1 97.31 178 PHE B N 1
ATOM 4446 C CA . PHE B 1 178 ? -16.422 14.867 0.96 1 97.31 178 PHE B CA 1
ATOM 4447 C C . PHE B 1 178 ? -17.453 13.93 0.324 1 97.31 178 PHE B C 1
ATOM 4449 O O . PHE B 1 178 ? -17.078 12.859 -0.18 1 97.31 178 PHE B O 1
ATOM 4456 N N . GLU B 1 179 ? -18.688 14.273 0.318 1 98 179 GLU B N 1
ATOM 4457 C CA . GLU B 1 179 ? -19.703 13.477 -0.37 1 98 179 GLU B CA 1
ATOM 4458 C C . GLU B 1 179 ? -19.422 13.406 -1.868 1 98 179 GLU B C 1
ATOM 4460 O O . GLU B 1 179 ? -19.547 12.344 -2.479 1 98 179 GLU B O 1
ATOM 4465 N N . LEU B 1 180 ? -19.047 14.523 -2.439 1 97.19 180 LEU B N 1
ATOM 4466 C CA . LEU B 1 180 ? -18.688 14.539 -3.854 1 97.19 180 LEU B CA 1
ATOM 4467 C C . LEU B 1 180 ? -17.438 13.711 -4.109 1 97.19 180 LEU B C 1
ATOM 4469 O O . LEU B 1 180 ? -17.406 12.922 -5.055 1 97.19 180 LEU B O 1
ATOM 4473 N N . ARG B 1 181 ? -16.453 13.852 -3.279 1 94.62 181 ARG B N 1
ATOM 4474 C CA . ARG B 1 181 ? -15.195 13.133 -3.439 1 94.62 181 ARG B CA 1
ATOM 4475 C C . ARG B 1 181 ? -15.406 11.625 -3.324 1 94.62 181 ARG B C 1
ATOM 4477 O O . ARG B 1 181 ? -14.812 10.852 -4.074 1 94.62 181 ARG B O 1
ATOM 4484 N N . THR B 1 182 ? -16.25 11.266 -2.379 1 95 182 THR B N 1
ATOM 4485 C CA . THR B 1 182 ? -16.531 9.844 -2.193 1 95 182 THR B CA 1
ATOM 4486 C C . THR B 1 182 ? -17.328 9.297 -3.377 1 95 182 THR B C 1
ATOM 4488 O O . THR B 1 182 ? -16.984 8.234 -3.912 1 95 182 THR B O 1
ATOM 4491 N N . ARG B 1 183 ? -18.297 10.023 -3.793 1 94.56 183 ARG B N 1
ATOM 4492 C CA . ARG B 1 183 ? -19.188 9.594 -4.871 1 94.56 183 ARG B CA 1
ATOM 4493 C C . ARG B 1 183 ? -18.422 9.445 -6.184 1 94.56 183 ARG B C 1
ATOM 4495 O O . ARG B 1 183 ? -18.656 8.508 -6.945 1 94.56 183 ARG B O 1
ATOM 4502 N N . TYR B 1 184 ? -17.469 10.305 -6.406 1 94.81 184 TYR B N 1
ATOM 4503 C CA . TYR B 1 184 ? -16.781 10.344 -7.691 1 94.81 184 TYR B CA 1
ATOM 4504 C C . TYR B 1 184 ? -15.297 10.031 -7.527 1 94.81 184 TYR B C 1
ATOM 4506 O O . TYR B 1 184 ? -14.469 10.523 -8.297 1 94.81 184 TYR B O 1
ATOM 4514 N N . PHE B 1 185 ? -14.953 9.305 -6.539 1 91.06 185 PHE B N 1
ATOM 4515 C CA . PHE B 1 185 ? -13.57 8.992 -6.215 1 91.06 185 PHE B CA 1
ATOM 4516 C C . PHE B 1 185 ? -12.852 8.406 -7.426 1 91.06 185 PHE B C 1
ATOM 4518 O O . PHE B 1 185 ? -11.695 8.75 -7.691 1 91.06 185 PHE B O 1
ATOM 4525 N N . ASP B 1 186 ? -13.492 7.605 -8.211 1 88.19 186 ASP B N 1
ATOM 4526 C CA . ASP B 1 186 ? -12.867 6.867 -9.305 1 88.19 186 ASP B CA 1
ATOM 4527 C C . ASP B 1 186 ? -13.078 7.574 -10.641 1 88.19 186 ASP B C 1
ATOM 4529 O O . ASP B 1 186 ? -12.797 7.008 -11.695 1 88.19 186 ASP B O 1
ATOM 4533 N N . ASN B 1 187 ? -13.648 8.766 -10.594 1 91.81 187 ASN B N 1
ATOM 4534 C CA . ASN B 1 187 ? -13.891 9.57 -11.781 1 91.81 187 ASN B CA 1
ATOM 4535 C C . ASN B 1 187 ? -13.508 11.031 -11.555 1 91.81 187 ASN B C 1
ATOM 4537 O O . ASN B 1 187 ? -14.383 11.891 -11.391 1 91.81 187 ASN B O 1
ATOM 4541 N N . PRO B 1 188 ? -12.258 11.297 -11.672 1 89.94 188 PRO B N 1
ATOM 4542 C CA . PRO B 1 188 ? -11.773 12.648 -11.398 1 89.94 188 PRO B CA 1
ATOM 4543 C C . PRO B 1 188 ? -12.383 13.695 -12.328 1 89.94 188 PRO B C 1
ATOM 4545 O O . PRO B 1 188 ? -12.609 14.836 -11.914 1 89.94 188 PRO B O 1
ATOM 4548 N N . THR B 1 189 ? -12.656 13.328 -13.539 1 94.19 189 THR B N 1
ATOM 4549 C CA . THR B 1 189 ? -13.273 14.258 -14.484 1 94.19 189 THR B CA 1
ATOM 4550 C C . THR B 1 189 ? -14.656 14.68 -14 1 94.19 189 THR B C 1
ATOM 4552 O O . THR B 1 189 ? -14.984 15.867 -13.984 1 94.19 189 THR B O 1
ATOM 4555 N N . ARG B 1 190 ? -15.438 13.719 -13.578 1 95.81 190 ARG B N 1
ATOM 4556 C CA . ARG B 1 190 ? -16.781 14.023 -13.086 1 95.81 190 ARG B CA 1
ATOM 4557 C C . ARG B 1 190 ? -16.703 14.805 -11.773 1 95.81 190 ARG B C 1
ATOM 4559 O O . ARG B 1 190 ? -17.5 15.719 -11.547 1 95.81 190 ARG B O 1
ATOM 4566 N N . LEU B 1 191 ? -15.844 14.484 -10.922 1 95.5 191 LEU B N 1
ATOM 4567 C CA . LEU B 1 191 ? -15.648 15.227 -9.68 1 95.5 191 LEU B CA 1
ATOM 4568 C C . LEU B 1 191 ? -15.398 16.703 -9.969 1 95.5 191 LEU B C 1
ATOM 4570 O O . LEU B 1 191 ? -16.031 17.578 -9.383 1 95.5 191 LEU B O 1
ATOM 4574 N N . ASN B 1 192 ? -14.523 16.969 -10.914 1 95.44 192 ASN B N 1
ATOM 4575 C CA . ASN B 1 192 ? -14.18 18.344 -11.25 1 95.44 192 ASN B CA 1
ATOM 4576 C C . ASN B 1 192 ? -15.375 19.109 -11.82 1 95.44 192 ASN B C 1
ATOM 4578 O O . ASN B 1 192 ? -15.57 20.281 -11.523 1 95.44 192 ASN B O 1
ATOM 4582 N N . LEU B 1 193 ? -16.125 18.391 -12.594 1 97.31 193 LEU B N 1
ATOM 4583 C CA . LEU B 1 193 ? -17.328 19 -13.164 1 97.31 193 LEU B CA 1
ATOM 4584 C C . LEU B 1 193 ? -18.312 19.391 -12.062 1 97.31 193 LEU B C 1
ATOM 4586 O O . LEU B 1 193 ? -18.891 20.469 -12.102 1 97.31 193 LEU B O 1
ATOM 4590 N N . GLU B 1 194 ? -18.516 18.516 -11.117 1 97.94 194 GLU B N 1
ATOM 4591 C CA . GLU B 1 194 ? -19.453 18.797 -10.031 1 97.94 194 GLU B CA 1
ATOM 4592 C C . GLU B 1 194 ? -18.938 19.922 -9.141 1 97.94 194 GLU B C 1
ATOM 4594 O O . GLU B 1 194 ? -19.703 20.766 -8.68 1 97.94 194 GLU B O 1
ATOM 4599 N N . LEU B 1 195 ? -17.688 19.938 -8.906 1 97.19 195 LEU B N 1
ATOM 4600 C CA . LEU B 1 195 ? -17.094 21.016 -8.109 1 97.19 195 LEU B CA 1
ATOM 4601 C C . LEU B 1 195 ? -17.219 22.359 -8.82 1 97.19 195 LEU B C 1
ATOM 4603 O O . LEU B 1 195 ? -17.438 23.391 -8.172 1 97.19 195 LEU B O 1
ATOM 4607 N N . ALA B 1 196 ? -17.109 22.375 -10.102 1 97.12 196 ALA B N 1
ATOM 4608 C CA . ALA B 1 196 ? -17.172 23.594 -10.906 1 97.12 196 ALA B CA 1
ATOM 4609 C C . ALA B 1 196 ? -18.562 24.219 -10.828 1 97.12 196 ALA B C 1
ATOM 4611 O O . ALA B 1 196 ? -18.734 25.422 -11.07 1 97.12 196 ALA B O 1
ATOM 4612 N N . LYS B 1 197 ? -19.594 23.484 -10.477 1 97.94 197 LYS B N 1
ATOM 4613 C CA . LYS B 1 197 ? -20.969 23.969 -10.398 1 97.94 197 LYS B CA 1
ATOM 4614 C C . LYS B 1 197 ? -21.203 24.719 -9.094 1 97.94 197 LYS B C 1
ATOM 4616 O O . LYS B 1 197 ? -22.219 25.422 -8.953 1 97.94 197 LYS B O 1
ATOM 4621 N N . ARG B 1 198 ? -20.328 24.562 -8.211 1 97.75 198 ARG B N 1
ATOM 4622 C CA . ARG B 1 198 ? -20.547 25.141 -6.895 1 97.75 198 ARG B CA 1
ATOM 4623 C C . ARG B 1 198 ? -20.328 26.656 -6.926 1 97.75 198 ARG B C 1
ATOM 4625 O O . ARG B 1 198 ? -19.531 27.156 -7.711 1 97.75 198 ARG B O 1
ATOM 4632 N N . SER B 1 199 ? -20.953 27.312 -5.938 1 96.94 199 SER B N 1
ATOM 4633 C CA . SER B 1 199 ? -20.797 28.75 -5.801 1 96.94 199 SER B CA 1
ATOM 4634 C C . SER B 1 199 ? -19.406 29.109 -5.273 1 96.94 199 SER B C 1
ATOM 4636 O O . SER B 1 199 ? -18.906 30.203 -5.5 1 96.94 199 SER B O 1
ATOM 4638 N N . ASP B 1 200 ? -18.766 28.172 -4.609 1 96.75 200 ASP B N 1
ATOM 4639 C CA . ASP B 1 200 ? -17.438 28.422 -4.059 1 96.75 200 ASP B CA 1
ATOM 4640 C C . ASP B 1 200 ? -16.375 27.688 -4.867 1 96.75 200 ASP B C 1
ATOM 4642 O O . ASP B 1 200 ? -15.344 27.266 -4.32 1 96.75 200 ASP B O 1
ATOM 4646 N N . ARG B 1 201 ? -16.594 27.5 -6.129 1 95.19 201 ARG B N 1
ATOM 4647 C CA . ARG B 1 201 ? -15.719 26.734 -7.008 1 95.19 201 ARG B CA 1
ATOM 4648 C C . ARG B 1 201 ? -14.297 27.281 -6.98 1 95.19 201 ARG B C 1
ATOM 4650 O O . ARG B 1 201 ? -13.336 26.516 -7.043 1 95.19 201 ARG B O 1
ATOM 4657 N N . LEU B 1 202 ? -14.125 28.578 -6.926 1 93.88 202 LEU B N 1
ATOM 4658 C CA . LEU B 1 202 ? -12.789 29.141 -6.91 1 93.88 202 LEU B CA 1
ATOM 4659 C C . LEU B 1 202 ? -12.008 28.672 -5.688 1 93.88 202 LEU B C 1
ATOM 4661 O O . LEU B 1 202 ? -10.82 28.344 -5.793 1 93.88 202 LEU B O 1
ATOM 4665 N N . LYS B 1 203 ? -12.703 28.609 -4.566 1 94.62 203 LYS B N 1
ATOM 4666 C CA . LYS B 1 203 ? -12.094 28.078 -3.35 1 94.62 203 LYS B CA 1
ATOM 4667 C C . LYS B 1 203 ? -11.75 26.594 -3.504 1 94.62 203 LYS B C 1
ATOM 4669 O O . LYS B 1 203 ? -10.672 26.156 -3.094 1 94.62 203 LYS B O 1
ATOM 4674 N N . GLN B 1 204 ? -12.625 25.906 -4.125 1 94.5 204 GLN B N 1
ATOM 4675 C CA . GLN B 1 204 ? -12.461 24.469 -4.234 1 94.5 204 GLN B CA 1
ATOM 4676 C C . GLN B 1 204 ? -11.328 24.109 -5.195 1 94.5 204 GLN B C 1
ATOM 4678 O O . GLN B 1 204 ? -10.695 23.062 -5.059 1 94.5 204 GLN B O 1
ATOM 4683 N N . PHE B 1 205 ? -10.992 25 -6.074 1 94.06 205 PHE B N 1
ATOM 4684 C CA . PHE B 1 205 ? -9.93 24.719 -7.031 1 94.06 205 PHE B CA 1
ATOM 4685 C C . PHE B 1 205 ? -8.625 25.375 -6.598 1 94.06 205 PHE B C 1
ATOM 4687 O O . PHE B 1 205 ? -7.582 25.172 -7.215 1 94.06 205 PHE B O 1
ATOM 4694 N N . ALA B 1 206 ? -8.633 26.109 -5.5 1 92.75 206 ALA B N 1
ATOM 4695 C CA . ALA B 1 206 ? -7.461 26.828 -5.008 1 92.75 206 ALA B CA 1
ATOM 4696 C C . ALA B 1 206 ? -6.305 25.875 -4.746 1 92.75 206 ALA B C 1
ATOM 4698 O O . ALA B 1 206 ? -5.164 26.156 -5.125 1 92.75 206 ALA B O 1
ATOM 4699 N N . PRO B 1 207 ? -6.504 24.703 -4.18 1 91.5 207 PRO B N 1
ATOM 4700 C CA . PRO B 1 207 ? -5.402 23.766 -3.928 1 91.5 207 PRO B CA 1
ATOM 4701 C C . PRO B 1 207 ? -4.66 23.375 -5.203 1 91.5 207 PRO B C 1
ATOM 4703 O O . PRO B 1 207 ? -3.439 23.203 -5.184 1 91.5 207 PRO B O 1
ATOM 4706 N N . THR B 1 208 ? -5.391 23.281 -6.297 1 90.81 208 THR B N 1
ATOM 4707 C CA . THR B 1 208 ? -4.777 22.844 -7.543 1 90.81 208 THR B CA 1
ATOM 4708 C C . THR B 1 208 ? -4.031 23.984 -8.219 1 90.81 208 THR B C 1
ATOM 4710 O O . THR B 1 208 ? -3.262 23.766 -9.156 1 90.81 208 THR B O 1
ATOM 4713 N N . MET B 1 209 ? -4.215 25.188 -7.668 1 91.31 209 MET B N 1
ATOM 4714 C CA . MET B 1 209 ? -3.6 26.375 -8.266 1 91.31 209 MET B CA 1
ATOM 4715 C C . MET B 1 209 ? -2.367 26.812 -7.48 1 91.31 209 MET B C 1
ATOM 4717 O O . MET B 1 209 ? -1.68 27.75 -7.863 1 91.31 209 MET B O 1
ATOM 4721 N N . LEU B 1 210 ? -2.098 26.109 -6.434 1 94.69 210 LEU B N 1
ATOM 4722 C CA . LEU B 1 210 ? -0.905 26.422 -5.652 1 94.69 210 LEU B CA 1
ATOM 4723 C C . LEU B 1 210 ? 0.36 26.172 -6.469 1 94.69 210 LEU B C 1
ATOM 4725 O O . LEU B 1 210 ? 0.462 25.156 -7.164 1 94.69 210 LEU B O 1
ATOM 4729 N N . PRO B 1 211 ? 1.317 27.141 -6.402 1 95.38 211 PRO B N 1
ATOM 4730 C CA . PRO B 1 211 ? 2.594 26.828 -7.051 1 95.38 211 PRO B CA 1
ATOM 4731 C C . PRO B 1 211 ? 3.262 25.594 -6.469 1 95.38 211 PRO B C 1
ATOM 4733 O O . PRO B 1 211 ? 3.219 25.375 -5.254 1 95.38 211 PRO B O 1
ATOM 4736 N N . ASN B 1 212 ? 3.773 24.766 -7.367 1 97.5 212 ASN B N 1
ATOM 4737 C CA . ASN B 1 212 ? 4.461 23.562 -6.922 1 97.5 212 ASN B CA 1
ATOM 4738 C C . ASN B 1 212 ? 5.887 23.859 -6.477 1 97.5 212 ASN B C 1
ATOM 4740 O O . ASN B 1 212 ? 6.844 23.547 -7.184 1 97.5 212 ASN B O 1
ATOM 4744 N N . GLU B 1 213 ? 6.059 24.359 -5.328 1 97.38 213 GLU B N 1
ATOM 4745 C CA . GLU B 1 213 ? 7.32 24.875 -4.805 1 97.38 213 GLU B CA 1
ATOM 4746 C C . GLU B 1 213 ? 8.148 23.766 -4.164 1 97.38 213 GLU B C 1
ATOM 4748 O O . GLU B 1 213 ? 7.613 22.703 -3.822 1 97.38 213 GLU B O 1
ATOM 4753 N N . TYR B 1 214 ? 9.484 24.062 -4.113 1 98.44 214 TYR B N 1
ATOM 4754 C CA . TYR B 1 214 ? 10.32 23.234 -3.25 1 98.44 214 TYR B CA 1
ATOM 4755 C C . TYR B 1 214 ? 9.797 23.25 -1.817 1 98.44 214 TYR B C 1
ATOM 4757 O O . TYR B 1 214 ? 9.688 24.297 -1.194 1 98.44 214 TYR B O 1
ATOM 4765 N N . VAL B 1 215 ? 9.609 22.078 -1.284 1 98.56 215 VAL B N 1
ATOM 4766 C CA . VAL B 1 215 ? 8.891 21.938 -0.023 1 98.56 215 VAL B CA 1
ATOM 4767 C C . VAL B 1 215 ? 9.711 22.547 1.112 1 98.56 215 VAL B C 1
ATOM 4769 O O . VAL B 1 215 ? 9.172 23.234 1.979 1 98.56 215 VAL B O 1
ATOM 4772 N N . VAL B 1 216 ? 11.023 22.422 1.128 1 98.44 216 VAL B N 1
ATOM 4773 C CA . VAL B 1 216 ? 11.883 22.875 2.221 1 98.44 216 VAL B CA 1
ATOM 4774 C C . VAL B 1 216 ? 11.891 24.406 2.279 1 98.44 216 VAL B C 1
ATOM 4776 O O . VAL B 1 216 ? 12.258 24.984 3.299 1 98.44 216 VAL B O 1
ATOM 4779 N N . GLY B 1 217 ? 11.523 25.016 1.211 1 98.19 217 GLY B N 1
ATOM 4780 C CA . GLY B 1 217 ? 11.5 26.469 1.16 1 98.19 217 GLY B CA 1
ATOM 4781 C C . GLY B 1 217 ? 10.133 27.062 1.451 1 98.19 217 GLY B C 1
ATOM 4782 O O . GLY B 1 217 ? 9.969 28.281 1.462 1 98.19 217 GLY B O 1
ATOM 4783 N N . SER B 1 218 ? 9.188 26.281 1.746 1 98.06 218 SER B N 1
ATOM 4784 C CA . SER B 1 218 ? 7.805 26.719 1.889 1 98.06 218 SER B CA 1
ATOM 4785 C C . SER B 1 218 ? 7.535 27.25 3.293 1 98.06 218 SER B C 1
ATOM 4787 O O . SER B 1 218 ? 8.086 26.75 4.27 1 98.06 218 SER B O 1
ATOM 4789 N N . THR B 1 219 ? 6.699 28.297 3.346 1 98.38 219 THR B N 1
ATOM 4790 C CA . THR B 1 219 ? 6.051 28.656 4.602 1 98.38 219 THR B CA 1
ATOM 4791 C C . THR B 1 219 ? 4.836 27.766 4.852 1 98.38 219 THR B C 1
ATOM 4793 O O . THR B 1 219 ? 4.082 27.453 3.926 1 98.38 219 THR B O 1
ATOM 4796 N N . PHE B 1 220 ? 4.676 27.391 6.078 1 98.75 220 PHE B N 1
ATOM 4797 C CA . PHE B 1 220 ? 3.545 26.531 6.434 1 98.75 220 PHE B CA 1
ATOM 4798 C C . PHE B 1 220 ? 2.605 27.266 7.391 1 98.75 220 PHE B C 1
ATOM 4800 O O . PHE B 1 220 ? 3.033 28.125 8.148 1 98.75 220 PHE B O 1
ATOM 4807 N N . TYR B 1 221 ? 1.319 26.812 7.387 1 98.75 221 TYR B N 1
ATOM 4808 C CA . TYR B 1 221 ? 0.273 27.453 8.172 1 98.75 221 TYR B CA 1
ATOM 4809 C C . TYR B 1 221 ? -0.621 26.422 8.844 1 98.75 221 TYR B C 1
ATOM 4811 O O . TYR B 1 221 ? -0.892 25.359 8.273 1 98.75 221 TYR B O 1
ATOM 4819 N N . SER B 1 222 ? -1.063 26.75 10.039 1 98.69 222 SER B N 1
ATOM 4820 C CA . SER B 1 222 ? -2.029 25.875 10.688 1 98.69 222 SER B CA 1
ATOM 4821 C C . SER B 1 222 ? -3.379 25.906 9.984 1 98.69 222 SER B C 1
ATOM 4823 O O . SER B 1 222 ? -4.219 25.031 10.18 1 98.69 222 SER B O 1
ATOM 4825 N N . GLN B 1 223 ? -3.607 26.922 9.156 1 97.88 223 GLN B N 1
ATOM 4826 C CA . GLN B 1 223 ? -4.824 27.172 8.391 1 97.88 223 GLN B CA 1
ATOM 4827 C C . GLN B 1 223 ? -6.004 27.453 9.32 1 97.88 223 GLN B C 1
ATOM 4829 O O . GLN B 1 223 ? -6.594 28.531 9.281 1 97.88 223 GLN B O 1
ATOM 4834 N N . SER B 1 224 ? -6.32 26.547 10.234 1 98.06 224 SER B N 1
ATOM 4835 C CA . SER B 1 224 ? -7.359 26.734 11.242 1 98.06 224 SER B CA 1
ATOM 4836 C C . SER B 1 224 ? -6.801 27.422 12.484 1 98.06 224 SER B C 1
ATOM 4838 O O . SER B 1 224 ? -5.586 27.531 12.641 1 98.06 224 SER B O 1
ATOM 4840 N N . ALA B 1 225 ? -7.754 27.859 13.305 1 98.56 225 ALA B N 1
ATOM 4841 C CA . ALA B 1 225 ? -7.383 28.641 14.484 1 98.56 225 ALA B CA 1
ATOM 4842 C C . ALA B 1 225 ? -7.172 27.734 15.695 1 98.56 225 ALA B C 1
ATOM 4844 O O . ALA B 1 225 ? -7.652 26.609 15.719 1 98.56 225 ALA B O 1
ATOM 4845 N N . PHE B 1 226 ? -6.496 28.281 16.656 1 98.81 226 PHE B N 1
ATOM 4846 C CA . PHE B 1 226 ? -6.199 27.641 17.938 1 98.81 226 PHE B CA 1
ATOM 4847 C C . PHE B 1 226 ? -6.328 28.641 19.078 1 98.81 226 PHE B C 1
ATOM 4849 O O . PHE B 1 226 ? -6.266 29.859 18.875 1 98.81 226 PHE B O 1
ATOM 4856 N N . LYS B 1 227 ? -6.52 28.016 20.203 1 98.69 227 LYS B N 1
ATOM 4857 C CA . LYS B 1 227 ? -6.387 28.797 21.438 1 98.69 227 LYS B CA 1
ATOM 4858 C C . LYS B 1 227 ? -4.922 29.094 21.75 1 98.69 227 LYS B C 1
ATOM 4860 O O . LYS B 1 227 ? -4.055 28.234 21.516 1 98.69 227 LYS B O 1
ATOM 4865 N N . PHE B 1 228 ? -4.645 30.234 22.219 1 98.62 228 PHE B N 1
ATOM 4866 C CA . PHE B 1 228 ? -3.369 30.688 22.766 1 98.62 228 PHE B CA 1
ATOM 4867 C C . PHE B 1 228 ? -3.572 31.391 24.094 1 98.62 228 PHE B C 1
ATOM 4869 O O . PHE B 1 228 ? -3.727 32.625 24.141 1 98.62 228 PHE B O 1
ATOM 4876 N N . GLY B 1 229 ? -3.484 30.516 25.172 1 97.5 229 GLY B N 1
ATOM 4877 C CA . GLY B 1 229 ? -4 31.062 26.422 1 97.5 229 GLY B CA 1
ATOM 4878 C C . GLY B 1 229 ? -5.426 31.562 26.297 1 97.5 229 GLY B C 1
ATOM 4879 O O . GLY B 1 229 ? -6.336 30.797 25.969 1 97.5 229 GLY B O 1
ATOM 4880 N N . PRO B 1 230 ? -5.672 32.812 26.531 1 97.81 230 PRO B N 1
ATOM 4881 C CA . PRO B 1 230 ? -7.043 33.344 26.422 1 97.81 230 PRO B CA 1
ATOM 4882 C C . PRO B 1 230 ? -7.398 33.75 24.984 1 97.81 230 PRO B C 1
ATOM 4884 O O . PRO B 1 230 ? -8.562 34.031 24.703 1 97.81 230 PRO B O 1
ATOM 4887 N N . TYR B 1 231 ? -6.441 33.719 24.078 1 98.44 231 TYR B N 1
ATOM 4888 C CA . TYR B 1 231 ? -6.637 34.375 22.797 1 98.44 231 TYR B CA 1
ATOM 4889 C C . TYR B 1 231 ? -6.879 33.312 21.703 1 98.44 231 TYR B C 1
ATOM 4891 O O . TYR B 1 231 ? -6.641 32.125 21.906 1 98.44 231 TYR B O 1
ATOM 4899 N N . ALA B 1 232 ? -7.43 33.812 20.578 1 98.62 232 ALA B N 1
ATOM 4900 C CA . ALA B 1 232 ? -7.52 33 19.344 1 98.62 232 ALA B CA 1
ATOM 4901 C C . ALA B 1 232 ? -6.391 33.375 18.391 1 98.62 232 ALA B C 1
ATOM 4903 O O . ALA B 1 232 ? -6.121 34.531 18.141 1 98.62 232 ALA B O 1
ATOM 4904 N N . CYS B 1 233 ? -5.738 32.375 17.828 1 98.62 233 CYS B N 1
ATOM 4905 C CA . CYS B 1 233 ? -4.602 32.625 16.953 1 98.62 233 CYS B CA 1
ATOM 4906 C C . CYS B 1 233 ? -4.523 31.594 15.844 1 98.62 233 CYS B C 1
ATOM 4908 O O . CYS B 1 233 ? -5.285 30.625 15.836 1 98.62 233 CYS B O 1
ATOM 4910 N N . LYS B 1 234 ? -3.719 31.844 14.852 1 98.69 234 LYS B N 1
ATOM 4911 C CA . LYS B 1 234 ? -3.186 30.875 13.898 1 98.69 234 LYS B CA 1
ATOM 4912 C C . LYS B 1 234 ? -1.667 30.766 14.016 1 98.69 234 LYS B C 1
ATOM 4914 O O . LYS B 1 234 ? -1.01 31.703 14.5 1 98.69 234 LYS B O 1
ATOM 4919 N N . PHE B 1 235 ? -1.12 29.656 13.633 1 98.88 235 PHE B N 1
ATOM 4920 C CA . PHE B 1 235 ? 0.321 29.438 13.672 1 98.88 235 PHE B CA 1
ATOM 4921 C C . PHE B 1 235 ? 0.899 29.375 12.266 1 98.88 235 PHE B C 1
ATOM 4923 O O . PHE B 1 235 ? 0.171 29.125 11.305 1 98.88 235 PHE B O 1
ATOM 4930 N N . SER B 1 236 ? 2.189 29.594 12.172 1 98.81 236 SER B N 1
ATOM 4931 C CA . SER B 1 236 ? 2.928 29.453 10.922 1 98.81 236 SER B CA 1
ATOM 4932 C C . SER B 1 236 ? 4.375 29.031 11.172 1 98.81 236 SER B C 1
ATOM 4934 O O . SER B 1 236 ? 4.898 29.234 12.273 1 98.81 236 SER B O 1
ATOM 4936 N N . LEU B 1 237 ? 4.949 28.375 10.203 1 98.88 237 LEU B N 1
ATOM 4937 C CA . LEU B 1 237 ? 6.371 28.047 10.164 1 98.88 237 LEU B CA 1
ATOM 4938 C C . LEU B 1 237 ? 7.059 28.766 9.008 1 98.88 237 LEU B C 1
ATOM 4940 O O . LEU B 1 237 ? 6.734 28.531 7.844 1 98.88 237 LEU B O 1
ATOM 4944 N N . LEU B 1 238 ? 7.988 29.609 9.352 1 98.81 238 LEU B N 1
ATOM 4945 C CA . LEU B 1 238 ? 8.75 30.359 8.352 1 98.81 238 LEU B CA 1
ATOM 4946 C C . LEU B 1 238 ? 10.156 29.781 8.203 1 98.81 238 LEU B C 1
ATOM 4948 O O . LEU B 1 238 ? 10.922 29.75 9.164 1 98.81 238 LEU B O 1
ATOM 4952 N N . PRO B 1 239 ? 10.5 29.297 6.973 1 98.75 239 PRO B N 1
ATOM 4953 C CA . PRO B 1 239 ? 11.875 28.812 6.797 1 98.75 239 PRO B CA 1
ATOM 4954 C C . PRO B 1 239 ? 12.906 29.938 6.941 1 98.75 239 PRO B C 1
ATOM 4956 O O . PRO B 1 239 ? 12.766 31 6.328 1 98.75 239 PRO B O 1
ATOM 4959 N N . ILE B 1 240 ? 14.07 29.641 7.688 1 98.44 240 ILE B N 1
ATOM 4960 C CA . ILE B 1 240 ? 14.953 30.766 7.988 1 98.44 240 ILE B CA 1
ATOM 4961 C C . ILE B 1 240 ? 16.406 30.359 7.777 1 98.44 240 ILE B C 1
ATOM 4963 O O . ILE B 1 240 ? 17.312 31.188 7.922 1 98.44 240 ILE B O 1
ATOM 4967 N N . SER B 1 241 ? 16.672 29.125 7.52 1 97.62 241 SER B N 1
ATOM 4968 C CA . SER B 1 241 ? 18.047 28.703 7.305 1 97.62 241 SER B CA 1
ATOM 4969 C C . SER B 1 241 ? 18.625 29.312 6.027 1 97.62 241 SER B C 1
ATOM 4971 O O . SER B 1 241 ? 17.922 29.453 5.027 1 97.62 241 SER B O 1
ATOM 4973 N N . LYS B 1 242 ? 19.938 29.609 6.074 1 98.19 242 LYS B N 1
ATOM 4974 C CA . LYS B 1 242 ? 20.609 30.109 4.875 1 98.19 242 LYS B CA 1
ATOM 4975 C C . LYS B 1 242 ? 20.547 29.078 3.746 1 98.19 242 LYS B C 1
ATOM 4977 O O . LYS B 1 242 ? 20.5 29.438 2.568 1 98.19 242 LYS B O 1
ATOM 4982 N N . PHE B 1 243 ? 20.516 27.828 4.074 1 98.25 243 PHE B N 1
ATOM 4983 C CA . PHE B 1 243 ? 20.516 26.75 3.094 1 98.25 243 PHE B CA 1
ATOM 4984 C C . PHE B 1 243 ? 19.156 26.625 2.426 1 98.25 243 PHE B C 1
ATOM 4986 O O . PHE B 1 243 ? 19.031 26.016 1.358 1 98.25 243 PHE B O 1
ATOM 4993 N N . GLN B 1 244 ? 18.094 27.172 3.025 1 98.56 244 GLN B N 1
ATOM 4994 C CA . GLN B 1 244 ? 16.75 27.125 2.484 1 98.56 244 GLN B CA 1
ATOM 4995 C C . GLN B 1 244 ? 16.5 28.281 1.524 1 98.56 244 GLN B C 1
ATOM 4997 O O . GLN B 1 244 ? 15.531 28.25 0.751 1 98.56 244 GLN B O 1
ATOM 5002 N N . GLU B 1 245 ? 17.297 29.297 1.54 1 98.12 245 GLU B N 1
ATOM 5003 C CA . GLU B 1 245 ? 17.047 30.562 0.843 1 98.12 245 GLU B CA 1
ATOM 5004 C C . GLU B 1 245 ? 16.906 30.344 -0.66 1 98.12 245 GLU B C 1
ATOM 5006 O O . GLU B 1 245 ? 16.031 30.922 -1.296 1 98.12 245 GLU B O 1
ATOM 5011 N N . GLU B 1 246 ? 17.703 29.516 -1.197 1 97.25 246 GLU B N 1
ATOM 5012 C CA . GLU B 1 246 ? 17.719 29.312 -2.645 1 97.25 246 GLU B CA 1
ATOM 5013 C C . GLU B 1 246 ? 16.438 28.641 -3.121 1 97.25 246 GLU B C 1
ATOM 5015 O O . GLU B 1 246 ? 16.109 28.688 -4.309 1 97.25 246 GLU B O 1
ATOM 5020 N N . PHE B 1 247 ? 15.734 28.062 -2.201 1 98.19 247 PHE B N 1
ATOM 5021 C CA . PHE B 1 247 ? 14.547 27.297 -2.584 1 98.19 247 PHE B CA 1
ATOM 5022 C C . PHE B 1 247 ? 13.281 28.125 -2.344 1 98.19 247 PHE B C 1
ATOM 5024 O O . PHE B 1 247 ? 12.211 27.766 -2.834 1 98.19 247 PHE B O 1
ATOM 5031 N N . LYS B 1 248 ? 13.328 29.188 -1.604 1 97.44 248 LYS B N 1
ATOM 5032 C CA . LYS B 1 248 ? 12.164 30.016 -1.298 1 97.44 248 LYS B CA 1
ATOM 5033 C C . LYS B 1 248 ? 11.57 30.609 -2.566 1 97.44 248 LYS B C 1
ATOM 5035 O O . LYS B 1 248 ? 12.273 31.25 -3.354 1 97.44 248 LYS B O 1
ATOM 5040 N N . GLY B 1 249 ? 10.305 30.281 -2.732 1 95.12 249 GLY B N 1
ATOM 5041 C CA . GLY B 1 249 ? 9.578 30.844 -3.859 1 95.12 249 GLY B CA 1
ATOM 5042 C C . GLY B 1 249 ? 9.93 30.188 -5.184 1 95.12 249 GLY B C 1
ATOM 5043 O O . GLY B 1 249 ? 9.523 30.672 -6.242 1 95.12 249 GLY B O 1
ATOM 5044 N N . GLN B 1 250 ? 10.688 29.094 -5.113 1 97.19 250 GLN B N 1
ATOM 5045 C CA . GLN B 1 250 ? 11.07 28.391 -6.332 1 97.19 250 GLN B CA 1
ATOM 5046 C C . GLN B 1 250 ? 10.164 27.188 -6.578 1 97.19 250 GLN B C 1
ATOM 5048 O O . GLN B 1 250 ? 9.828 26.453 -5.641 1 97.19 250 GLN B O 1
ATOM 5053 N N . THR B 1 251 ? 9.773 27 -7.855 1 97.75 251 THR B N 1
ATOM 5054 C CA . THR B 1 251 ? 8.961 25.859 -8.234 1 97.75 251 THR B CA 1
ATOM 5055 C C . THR B 1 251 ? 9.828 24.75 -8.82 1 97.75 251 THR B C 1
ATOM 5057 O O . THR B 1 251 ? 10.93 25.016 -9.32 1 97.75 251 THR B O 1
ATOM 5060 N N . ILE B 1 252 ? 9.375 23.547 -8.797 1 97.56 252 ILE B N 1
ATOM 5061 C CA . ILE B 1 252 ? 10.133 22.406 -9.312 1 97.56 252 ILE B CA 1
ATOM 5062 C C . ILE B 1 252 ? 9.984 22.328 -10.828 1 97.56 252 ILE B C 1
ATOM 5064 O O . ILE B 1 252 ? 9.062 22.922 -11.398 1 97.56 252 ILE B O 1
ATOM 5068 N N . PRO B 1 253 ? 10.883 21.562 -11.484 1 96.12 253 PRO B N 1
ATOM 5069 C CA . PRO B 1 253 ? 10.75 21.406 -12.93 1 96.12 253 PRO B CA 1
ATOM 5070 C C . PRO B 1 253 ? 9.469 20.672 -13.328 1 96.12 253 PRO B C 1
ATOM 5072 O O . PRO B 1 253 ? 9.047 19.734 -12.625 1 96.12 253 PRO B O 1
ATOM 5075 N N . LYS B 1 254 ? 8.914 21.047 -14.414 1 92.12 254 LYS B N 1
ATOM 5076 C CA . LYS B 1 254 ? 7.672 20.438 -14.891 1 92.12 254 LYS B CA 1
ATOM 5077 C C . LYS B 1 254 ? 7.879 18.984 -15.281 1 92.12 254 LYS B C 1
ATOM 5079 O O . LYS B 1 254 ? 6.945 18.188 -15.203 1 92.12 254 LYS B O 1
ATOM 5084 N N . ASP B 1 255 ? 9.016 18.641 -15.648 1 93.06 255 ASP B N 1
ATOM 5085 C CA . ASP B 1 255 ? 9.305 17.281 -16.094 1 93.06 255 ASP B CA 1
ATOM 5086 C C . ASP B 1 255 ? 10.023 16.469 -15.016 1 93.06 255 ASP B C 1
ATOM 5088 O O . ASP B 1 255 ? 10.75 15.523 -15.32 1 93.06 255 ASP B O 1
ATOM 5092 N N . ALA B 1 256 ? 9.828 16.938 -13.828 1 95.56 256 ALA B N 1
ATOM 5093 C CA . ALA B 1 256 ? 10.453 16.25 -12.703 1 95.56 256 ALA B CA 1
ATOM 5094 C C . ALA B 1 256 ? 9.883 14.852 -12.531 1 95.56 256 ALA B C 1
ATOM 5096 O O . ALA B 1 256 ? 8.859 14.516 -13.133 1 95.56 256 ALA B O 1
ATOM 5097 N N . SER B 1 257 ? 10.617 14.047 -11.758 1 94.62 257 SER B N 1
ATOM 5098 C CA . SER B 1 257 ? 10.156 12.703 -11.414 1 94.62 257 SER B CA 1
ATOM 5099 C C . SER B 1 257 ? 8.898 12.75 -10.555 1 94.62 257 SER B C 1
ATOM 5101 O O . SER B 1 257 ? 8.68 13.711 -9.82 1 94.62 257 SER B O 1
ATOM 5103 N N . PRO B 1 258 ? 8.102 11.688 -10.617 1 95 258 PRO B N 1
ATOM 5104 C CA . PRO B 1 258 ? 6.902 11.617 -9.773 1 95 258 PRO B CA 1
ATOM 5105 C C . PRO B 1 258 ? 7.234 11.602 -8.281 1 95 258 PRO B C 1
ATOM 5107 O O . PRO B 1 258 ? 6.344 11.773 -7.445 1 95 258 PRO B O 1
ATOM 5110 N N . THR B 1 259 ? 8.508 11.383 -7.926 1 97.38 259 THR B N 1
ATOM 5111 C CA . THR B 1 259 ? 8.914 11.352 -6.523 1 97.38 259 THR B CA 1
ATOM 5112 C C . THR B 1 259 ? 9.875 12.492 -6.215 1 97.38 259 THR B C 1
ATOM 5114 O O . THR B 1 259 ? 10.695 12.391 -5.301 1 97.38 259 THR B O 1
ATOM 5117 N N . PHE B 1 260 ? 9.812 13.555 -6.961 1 98.19 260 PHE B N 1
ATOM 5118 C CA . PHE B 1 260 ? 10.781 14.641 -6.914 1 98.19 260 PHE B CA 1
ATOM 5119 C C . PHE B 1 260 ? 10.914 15.188 -5.496 1 98.19 260 PHE B C 1
ATOM 5121 O O . PHE B 1 260 ? 12.023 15.336 -4.984 1 98.19 260 PHE B O 1
ATOM 5128 N N . HIS B 1 261 ? 9.805 15.516 -4.828 1 98.62 261 HIS B N 1
ATOM 5129 C CA . HIS B 1 261 ? 9.859 16.156 -3.518 1 98.62 261 HIS B CA 1
ATOM 5130 C C . HIS B 1 261 ? 10.516 15.234 -2.49 1 98.62 261 HIS B C 1
ATOM 5132 O O . HIS B 1 261 ? 11.352 15.688 -1.699 1 98.62 261 HIS B O 1
ATOM 5138 N N . ARG B 1 262 ? 10.172 13.977 -2.488 1 98.38 262 ARG B N 1
ATOM 5139 C CA . ARG B 1 262 ? 10.805 13 -1.604 1 98.38 262 ARG B CA 1
ATOM 5140 C C . ARG B 1 262 ? 12.312 12.977 -1.817 1 98.38 262 ARG B C 1
ATOM 5142 O O . ARG B 1 262 ? 13.086 13.07 -0.859 1 98.38 262 ARG B O 1
ATOM 5149 N N . ASP B 1 263 ? 12.711 12.867 -3.072 1 98.25 263 ASP B N 1
ATOM 5150 C CA . ASP B 1 263 ? 14.117 12.727 -3.422 1 98.25 263 ASP B CA 1
ATOM 5151 C C . ASP B 1 263 ? 14.891 14.008 -3.098 1 98.25 263 ASP B C 1
ATOM 5153 O O . ASP B 1 263 ? 16.016 13.945 -2.611 1 98.25 263 ASP B O 1
ATOM 5157 N N . HIS B 1 264 ? 14.242 15.094 -3.375 1 98.69 264 HIS B N 1
ATOM 5158 C CA . HIS B 1 264 ? 14.898 16.359 -3.084 1 98.69 264 HIS B CA 1
ATOM 5159 C C . HIS B 1 264 ? 15.086 16.547 -1.583 1 98.69 264 HIS B C 1
ATOM 5161 O O . HIS B 1 264 ? 16.156 16.953 -1.136 1 98.69 264 HIS B O 1
ATOM 5167 N N . ILE B 1 265 ? 14.086 16.297 -0.806 1 98.81 265 ILE B N 1
ATOM 5168 C CA . ILE B 1 265 ? 14.18 16.438 0.643 1 98.81 265 ILE B CA 1
ATOM 5169 C C . ILE B 1 265 ? 15.297 15.547 1.176 1 98.81 265 ILE B C 1
ATOM 5171 O O . ILE B 1 265 ? 16.109 15.984 1.984 1 98.81 265 ILE B O 1
ATOM 5175 N N . ARG B 1 266 ? 15.305 14.352 0.732 1 98.5 266 ARG B N 1
ATOM 5176 C CA . ARG B 1 266 ? 16.328 13.422 1.179 1 98.5 266 ARG B CA 1
ATOM 5177 C C . ARG B 1 266 ? 17.719 13.93 0.825 1 98.5 266 ARG B C 1
ATOM 5179 O O . ARG B 1 266 ? 18.625 13.906 1.663 1 98.5 266 ARG B O 1
ATOM 5186 N N . SER B 1 267 ? 17.875 14.328 -0.421 1 98.5 267 SER B N 1
ATOM 5187 C CA . SER B 1 267 ? 19.156 14.867 -0.865 1 98.5 267 SER B CA 1
ATOM 5188 C C . SER B 1 267 ? 19.531 16.109 -0.071 1 98.5 267 SER B C 1
ATOM 5190 O O . SER B 1 267 ? 20.672 16.234 0.382 1 98.5 267 SER B O 1
ATOM 5192 N N . TYR B 1 268 ? 18.609 17.031 0.088 1 98.75 268 TYR B N 1
ATOM 5193 C CA . TYR B 1 268 ? 18.844 18.266 0.834 1 98.75 268 TYR B CA 1
ATOM 5194 C C . TYR B 1 268 ? 19.297 17.969 2.258 1 98.75 268 TYR B C 1
ATOM 5196 O O . TYR B 1 268 ? 20.312 18.5 2.711 1 98.75 268 TYR B O 1
ATOM 5204 N N . TYR B 1 269 ? 18.672 17.062 2.951 1 98.75 269 TYR B N 1
ATOM 5205 C CA . TYR B 1 269 ? 18.922 16.766 4.359 1 98.75 269 TYR B CA 1
ATOM 5206 C C . TYR B 1 269 ? 20.188 15.938 4.52 1 98.75 269 TYR B C 1
ATOM 5208 O O . TYR B 1 269 ? 20.688 15.766 5.637 1 98.75 269 TYR B O 1
ATOM 5216 N N . SER B 1 270 ? 20.672 15.383 3.463 1 98.38 270 SER B N 1
ATOM 5217 C CA . SER B 1 270 ? 21.906 14.617 3.57 1 98.38 270 SER B CA 1
ATOM 5218 C C . SER B 1 270 ? 23.062 15.508 4.012 1 98.38 270 SER B C 1
ATOM 5220 O O . SER B 1 270 ? 24.047 15.031 4.594 1 98.38 270 SER B O 1
ATOM 5222 N N . THR B 1 271 ? 22.922 16.828 3.809 1 98.06 271 THR B N 1
ATOM 5223 C CA . THR B 1 271 ? 24.062 17.688 4.129 1 98.06 271 THR B CA 1
ATOM 5224 C C . THR B 1 271 ? 23.594 18.953 4.832 1 98.06 271 THR B C 1
ATOM 5226 O O . THR B 1 271 ? 24.406 19.656 5.449 1 98.06 271 THR B O 1
ATOM 5229 N N . ASN B 1 272 ? 22.344 19.281 4.691 1 98.62 272 ASN B N 1
ATOM 5230 C CA . ASN B 1 272 ? 21.906 20.594 5.16 1 98.62 272 ASN B CA 1
ATOM 5231 C C . ASN B 1 272 ? 20.906 20.484 6.301 1 98.62 272 ASN B C 1
ATOM 5233 O O . ASN B 1 272 ? 20.062 19.594 6.301 1 98.62 272 ASN B O 1
ATOM 5237 N N . PRO B 1 273 ? 21 21.375 7.25 1 98.44 273 PRO B N 1
ATOM 5238 C CA . PRO B 1 273 ? 19.922 21.5 8.242 1 98.44 273 PRO B CA 1
ATOM 5239 C C . PRO B 1 273 ? 18.75 22.344 7.75 1 98.44 273 PRO B C 1
ATOM 5241 O O . PRO B 1 273 ? 18.891 23.078 6.766 1 98.44 273 PRO B O 1
ATOM 5244 N N . THR B 1 274 ? 17.656 22.188 8.367 1 98.69 274 THR B N 1
ATOM 5245 C CA . THR B 1 274 ? 16.484 23.047 8.172 1 98.69 274 THR B CA 1
ATOM 5246 C C . THR B 1 274 ? 16.125 23.766 9.469 1 98.69 274 THR B C 1
ATOM 5248 O O . THR B 1 274 ? 16.203 23.172 10.555 1 98.69 274 THR B O 1
ATOM 5251 N N . GLU B 1 275 ? 15.742 25.016 9.328 1 98.88 275 GLU B N 1
ATOM 5252 C CA . GLU B 1 275 ? 15.273 25.797 10.461 1 98.88 275 GLU B CA 1
ATOM 5253 C C . GLU B 1 275 ? 13.984 26.547 10.125 1 98.88 275 GLU B C 1
ATOM 5255 O O . GLU B 1 275 ? 13.836 27.078 9.023 1 98.88 275 GLU B O 1
ATOM 5260 N N . TYR B 1 276 ? 13.078 26.531 11.039 1 98.88 276 TYR B N 1
ATOM 5261 C CA . TYR B 1 276 ? 11.836 27.281 10.93 1 98.88 276 TYR B CA 1
ATOM 5262 C C . TYR B 1 276 ? 11.617 28.172 12.148 1 98.88 276 TYR B C 1
ATOM 5264 O O . TYR B 1 276 ? 11.938 27.766 13.273 1 98.88 276 TYR B O 1
ATOM 5272 N N . LYS B 1 277 ? 11.078 29.312 11.938 1 98.75 277 LYS B N 1
ATOM 5273 C CA . LYS B 1 277 ? 10.484 30.094 13.016 1 98.75 277 LYS B CA 1
ATOM 5274 C C . LYS B 1 277 ? 9.008 29.734 13.203 1 98.75 277 LYS B C 1
ATOM 5276 O O . LYS B 1 277 ? 8.219 29.812 12.258 1 98.75 277 LYS B O 1
ATOM 5281 N N . LEU B 1 278 ? 8.719 29.25 14.375 1 98.88 278 LEU B N 1
ATOM 5282 C CA . LEU B 1 278 ? 7.305 29.109 14.719 1 98.88 278 LEU B CA 1
ATOM 5283 C C . LEU B 1 278 ? 6.715 30.453 15.164 1 98.88 278 LEU B C 1
ATOM 5285 O O . LEU B 1 278 ? 7.227 31.078 16.094 1 98.88 278 LEU B O 1
ATOM 5289 N N . ARG B 1 279 ? 5.559 30.797 14.531 1 98.75 279 ARG B N 1
ATOM 5290 C CA . ARG B 1 279 ? 4.961 32.125 14.742 1 98.75 279 ARG B CA 1
ATOM 5291 C C . ARG B 1 279 ? 3.459 32 14.984 1 98.75 279 ARG B C 1
ATOM 5293 O O . ARG B 1 279 ? 2.852 30.969 14.672 1 98.75 279 ARG B O 1
ATOM 5300 N N . ALA B 1 280 ? 2.924 33.062 15.562 1 98.75 280 ALA B N 1
ATOM 5301 C CA . ALA B 1 280 ? 1.476 33.156 15.727 1 98.75 280 ALA B CA 1
ATOM 5302 C C . ALA B 1 280 ? 0.955 34.531 15.289 1 98.75 280 ALA B C 1
ATOM 5304 O O . ALA B 1 280 ? 1.66 35.531 15.398 1 98.75 280 ALA B O 1
ATOM 5305 N N . GLN B 1 281 ? -0.202 34.562 14.75 1 98.44 281 GLN B N 1
ATOM 5306 C CA . GLN B 1 281 ? -0.977 35.781 14.57 1 98.44 281 GLN B CA 1
ATOM 5307 C C . GLN B 1 281 ? -2.314 35.688 15.305 1 98.44 281 GLN B C 1
ATOM 5309 O O . GLN B 1 281 ? -2.854 34.594 15.492 1 98.44 281 GLN B O 1
ATOM 5314 N N . PHE B 1 282 ? -2.855 36.844 15.703 1 98.5 282 PHE B N 1
ATOM 5315 C CA . PHE B 1 282 ? -3.98 36.844 16.625 1 98.5 282 PHE B CA 1
ATOM 5316 C C . PHE B 1 282 ? -5.188 37.531 16.016 1 98.5 282 PHE B C 1
ATOM 5318 O O . PHE B 1 282 ? -5.039 38.5 15.258 1 98.5 282 PHE B O 1
ATOM 5325 N N . ALA B 1 283 ? -6.336 37.094 16.391 1 97.75 283 ALA B N 1
ATOM 5326 C CA . ALA B 1 283 ? -7.586 37.656 15.883 1 97.75 283 ALA B CA 1
ATOM 5327 C C . ALA B 1 283 ? -8.07 38.781 16.781 1 97.75 283 ALA B C 1
ATOM 5329 O O . ALA B 1 283 ? -7.957 38.719 18 1 97.75 283 ALA B O 1
ATOM 5330 N N . SER B 1 284 ? -8.664 39.75 16.109 1 96.88 284 SER B N 1
ATOM 5331 C CA . SER B 1 284 ? -9.242 40.875 16.844 1 96.88 284 SER B CA 1
ATOM 5332 C C . SER B 1 284 ? -10.641 41.188 16.344 1 96.88 284 SER B C 1
ATOM 5334 O O . SER B 1 284 ? -11.383 41.938 16.984 1 96.88 284 SER B O 1
ATOM 5336 N N . ASP B 1 285 ? -10.953 40.625 15.219 1 95.5 285 ASP B N 1
ATOM 5337 C CA . ASP B 1 285 ? -12.234 40.875 14.57 1 95.5 285 ASP B CA 1
ATOM 5338 C C . ASP B 1 285 ? -12.75 39.656 13.844 1 95.5 285 ASP B C 1
ATOM 5340 O O . ASP B 1 285 ? -12.242 39.281 12.781 1 95.5 285 ASP B O 1
ATOM 5344 N N . LEU B 1 286 ? -13.852 39.156 14.273 1 96.06 286 LEU B N 1
ATOM 5345 C CA . LEU B 1 286 ? -14.359 37.875 13.734 1 96.06 286 LEU B CA 1
ATOM 5346 C C . LEU B 1 286 ? -14.859 38.062 12.305 1 96.06 286 LEU B C 1
ATOM 5348 O O . LEU B 1 286 ? -14.969 37.094 11.555 1 96.06 286 LEU B O 1
ATOM 5352 N N . SER B 1 287 ? -15.219 39.25 11.953 1 95.56 287 SER B N 1
ATOM 5353 C CA . SER B 1 287 ? -15.695 39.469 10.594 1 95.56 287 SER B CA 1
ATOM 5354 C C . SER B 1 287 ? -14.555 39.375 9.586 1 95.56 287 SER B C 1
ATOM 5356 O O . SER B 1 287 ? -14.781 39 8.43 1 95.56 287 SER B O 1
ATOM 5358 N N . LYS B 1 288 ? -13.328 39.656 10.023 1 95.56 288 LYS B N 1
ATOM 5359 C CA . LYS B 1 288 ? -12.156 39.594 9.156 1 95.56 288 LYS B CA 1
ATOM 5360 C C . LYS B 1 288 ? -11.312 38.344 9.43 1 95.56 288 LYS B C 1
ATOM 5362 O O . LYS B 1 288 ? -10.609 37.875 8.547 1 95.56 288 LYS B O 1
ATOM 5367 N N . GLN B 1 289 ? -11.406 37.906 10.586 1 97.06 289 GLN B N 1
ATOM 5368 C CA . GLN B 1 289 ? -10.617 36.781 11.055 1 97.06 289 GLN B CA 1
ATOM 5369 C C . GLN B 1 289 ? -11.5 35.719 11.695 1 97.06 289 GLN B C 1
ATOM 5371 O O . GLN B 1 289 ? -11.336 35.406 12.875 1 97.06 289 GLN B O 1
ATOM 5376 N N . PRO B 1 290 ? -12.344 35.156 10.891 1 97.5 290 PRO B N 1
ATOM 5377 C CA . PRO B 1 290 ? -13.297 34.188 11.453 1 97.5 290 PRO B CA 1
ATOM 5378 C C . PRO B 1 290 ? -12.617 32.906 11.945 1 97.5 290 PRO B C 1
ATOM 5380 O O . PRO B 1 290 ? -11.68 32.438 11.312 1 97.5 290 PRO B O 1
ATOM 5383 N N . VAL B 1 291 ? -13.117 32.344 13.031 1 97.94 291 VAL B N 1
ATOM 5384 C CA . VAL B 1 291 ? -12.625 31.109 13.625 1 97.94 291 VAL B CA 1
ATOM 5385 C C . VAL B 1 291 ? -13.367 29.922 13.023 1 97.94 291 VAL B C 1
ATOM 5387 O O . VAL B 1 291 ? -12.781 28.875 12.773 1 97.94 291 VAL B O 1
ATOM 5390 N N . GLU B 1 292 ? -14.664 30.125 12.656 1 98 292 GLU B N 1
ATOM 5391 C CA . GLU B 1 292 ? -15.508 29.047 12.156 1 98 292 GLU B CA 1
ATOM 5392 C C . GLU B 1 292 ? -15.305 28.844 10.656 1 98 292 GLU B C 1
ATOM 5394 O O . GLU B 1 292 ? -15.672 27.797 10.117 1 98 292 GLU B O 1
ATOM 5399 N N . ASP B 1 293 ? -14.805 29.797 9.984 1 97.94 293 ASP B N 1
ATOM 5400 C CA . ASP B 1 293 ? -14.516 29.719 8.555 1 97.94 293 ASP B CA 1
ATOM 5401 C C . ASP B 1 293 ? -13.008 29.688 8.305 1 97.94 293 ASP B C 1
ATOM 5403 O O . ASP B 1 293 ? -12.344 30.719 8.328 1 97.94 293 ASP B O 1
ATOM 5407 N N . ALA B 1 294 ? -12.484 28.562 8.023 1 97.69 294 ALA B N 1
ATOM 5408 C CA . ALA B 1 294 ? -11.039 28.375 7.867 1 97.69 294 ALA B CA 1
ATOM 5409 C C . ALA B 1 294 ? -10.586 28.734 6.457 1 97.69 294 ALA B C 1
ATOM 5411 O O . ALA B 1 294 ? -9.406 28.609 6.129 1 97.69 294 ALA B O 1
ATOM 5412 N N . SER B 1 295 ? -11.508 29.156 5.582 1 97.69 295 SER B N 1
ATOM 5413 C CA . SER B 1 295 ? -11.148 29.469 4.203 1 97.69 295 SER B CA 1
ATOM 5414 C C . SER B 1 295 ? -10.758 30.938 4.062 1 97.69 295 SER B C 1
ATOM 5416 O O . SER B 1 295 ? -10.562 31.438 2.949 1 97.69 295 SER B O 1
ATOM 5418 N N . VAL B 1 296 ? -10.664 31.672 5.152 1 97 296 V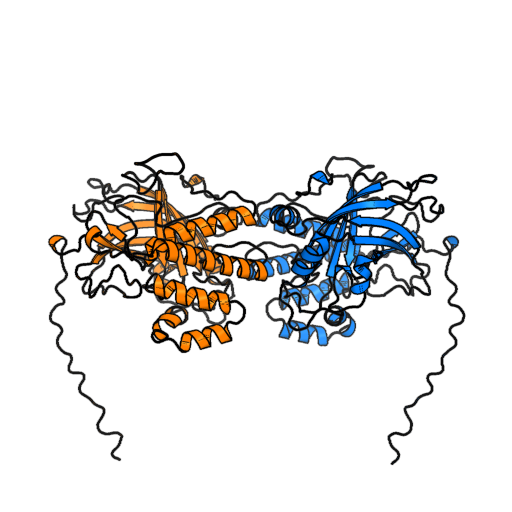AL B N 1
ATOM 5419 C CA . VAL B 1 296 ? -10.281 33.062 5.137 1 97 296 VAL B CA 1
ATOM 5420 C C . VAL B 1 296 ? -8.859 33.219 5.68 1 97 296 VAL B C 1
ATOM 5422 O O . VAL B 1 296 ? -8.578 32.844 6.816 1 97 296 VAL B O 1
ATOM 5425 N N . GLU B 1 297 ? -8.031 33.75 4.848 1 96.94 297 GLU B N 1
ATOM 5426 C CA . GLU B 1 297 ? -6.688 34.094 5.297 1 96.94 297 GLU B CA 1
ATOM 5427 C C . GLU B 1 297 ? -6.715 35.312 6.195 1 96.94 297 GLU B C 1
ATOM 5429 O O . GLU B 1 297 ? -7.418 36.312 5.906 1 96.94 297 GLU B O 1
ATOM 5434 N N . TRP B 1 298 ? -6.004 35.25 7.301 1 97.38 298 TRP B N 1
ATOM 5435 C CA . TRP B 1 298 ? -5.863 36.438 8.148 1 97.38 298 TRP B CA 1
ATOM 5436 C C . TRP B 1 298 ? -4.754 37.344 7.637 1 97.38 298 TRP B C 1
ATOM 5438 O O . TRP B 1 298 ? -3.574 36.969 7.684 1 97.38 298 TRP B O 1
ATOM 5448 N N . ASN B 1 299 ? -5.141 38.469 7.254 1 95.69 299 ASN B N 1
ATOM 5449 C CA . ASN B 1 299 ? -4.195 39.406 6.637 1 95.69 299 ASN B CA 1
ATOM 5450 C C . ASN B 1 299 ? -3.117 39.844 7.625 1 95.69 299 ASN B C 1
ATOM 5452 O O . ASN B 1 299 ? -3.424 40.281 8.727 1 95.69 299 ASN B O 1
ATOM 5456 N N . GLU B 1 300 ? -1.919 39.75 7.199 1 94.75 300 GLU B N 1
ATOM 5457 C CA . GLU B 1 300 ? -0.778 40.062 8.062 1 94.75 300 GLU B CA 1
ATOM 5458 C C . GLU B 1 300 ? -0.727 41.531 8.406 1 94.75 300 GLU B C 1
ATOM 5460 O O . GLU B 1 300 ? -0.171 41.938 9.438 1 94.75 300 GLU B O 1
ATOM 5465 N N . SER B 1 301 ? -1.272 42.344 7.582 1 91.62 301 SER B N 1
ATOM 5466 C CA . SER B 1 301 ? -1.271 43.781 7.859 1 91.62 301 SER B CA 1
ATOM 5467 C C . SER B 1 301 ? -2.154 44.125 9.062 1 91.62 301 SER B C 1
ATOM 5469 O O . SER B 1 301 ? -1.909 45.094 9.766 1 91.62 301 SER B O 1
ATOM 5471 N N . TYR B 1 302 ? -3.205 43.281 9.281 1 88.88 302 TYR B N 1
ATOM 5472 C CA . TYR B 1 302 ? -4.129 43.469 10.398 1 88.88 302 TYR B CA 1
ATOM 5473 C C . TYR B 1 302 ? -3.738 42.562 11.57 1 88.88 302 TYR B C 1
ATOM 5475 O O . TYR B 1 302 ? -4.027 42.875 12.727 1 88.88 302 TYR B O 1
ATOM 5483 N N . ALA B 1 303 ? -3.141 41.531 11.242 1 95.69 303 ALA B N 1
ATOM 5484 C CA . ALA B 1 303 ? -2.723 40.531 12.227 1 95.69 303 ALA B CA 1
ATOM 5485 C C . ALA B 1 303 ? -1.292 40.062 11.961 1 95.69 303 ALA B C 1
ATOM 5487 O O . ALA B 1 303 ? -1.073 38.969 11.422 1 95.69 303 ALA B O 1
ATOM 5488 N N . PRO B 1 304 ? -0.326 40.844 12.43 1 97.19 304 PRO B N 1
ATOM 5489 C CA . PRO B 1 304 ? 1.066 40.469 12.164 1 97.19 304 PRO B CA 1
ATOM 5490 C C . PRO B 1 304 ? 1.479 39.188 12.891 1 97.19 304 PRO B C 1
ATOM 5492 O O . PRO B 1 304 ? 0.849 38.781 13.875 1 97.19 304 PRO B O 1
ATOM 5495 N N . TRP B 1 305 ? 2.553 38.594 12.391 1 98.19 305 TRP B N 1
ATOM 5496 C CA . TRP B 1 305 ? 3.107 37.375 12.992 1 98.19 305 TRP B CA 1
ATOM 5497 C C . TRP B 1 305 ? 4.066 37.719 14.125 1 98.19 305 TRP B C 1
ATOM 5499 O O . TRP B 1 305 ? 4.871 38.656 14.008 1 98.19 305 TRP B O 1
ATOM 5509 N N . TYR B 1 306 ? 3.969 37 15.195 1 97.88 306 TYR B N 1
ATOM 5510 C CA . TYR B 1 306 ? 4.891 37.094 16.312 1 97.88 306 TYR B CA 1
ATOM 5511 C C . TYR B 1 306 ? 5.758 35.844 16.422 1 97.88 306 TYR B C 1
ATOM 5513 O O . TYR B 1 306 ? 5.246 34.719 16.438 1 97.88 306 TYR B O 1
ATOM 5521 N N . ASP B 1 307 ? 7.066 36 16.547 1 97.62 307 ASP B N 1
ATOM 5522 C CA . ASP B 1 307 ? 7.988 34.875 16.672 1 97.62 307 ASP B CA 1
ATOM 5523 C C . ASP B 1 307 ? 7.895 34.25 18.047 1 97.62 307 ASP B C 1
ATOM 5525 O O . ASP B 1 307 ? 7.969 34.938 19.078 1 97.62 307 ASP B O 1
ATOM 5529 N N . LEU B 1 308 ? 7.805 32.938 18.062 1 97.94 308 LEU B N 1
ATOM 5530 C CA . LEU B 1 308 ? 7.602 32.25 19.344 1 97.94 308 LEU B CA 1
ATOM 5531 C C . LEU B 1 308 ? 8.766 31.328 19.656 1 97.94 308 LEU B C 1
ATOM 5533 O O . LEU B 1 308 ? 9.117 31.141 20.812 1 97.94 308 LEU B O 1
ATOM 5537 N N . ALA B 1 309 ? 9.258 30.688 18.656 1 98.19 309 ALA B N 1
ATOM 5538 C CA . ALA B 1 309 ? 10.242 29.625 18.844 1 98.19 309 ALA B CA 1
ATOM 5539 C C . ALA B 1 309 ? 11 29.328 17.547 1 98.19 309 ALA B C 1
ATOM 5541 O O . ALA B 1 309 ? 10.609 29.797 16.484 1 98.19 309 ALA B O 1
ATOM 5542 N N . THR B 1 310 ? 12.047 28.594 17.703 1 98.25 310 THR B N 1
ATOM 5543 C CA . THR B 1 310 ? 12.836 28.156 16.562 1 98.25 310 THR B CA 1
ATOM 5544 C C . THR B 1 310 ? 12.938 26.625 16.516 1 98.25 310 THR B C 1
ATOM 5546 O O . THR B 1 310 ? 13.305 26 17.516 1 98.25 310 THR B O 1
ATOM 5549 N N . LEU B 1 311 ? 12.578 26.078 15.383 1 98.75 311 LEU B N 1
ATOM 5550 C CA . LEU B 1 311 ? 12.773 24.672 15.094 1 98.75 311 LEU B CA 1
ATOM 5551 C C . LEU B 1 311 ? 14.094 24.438 14.375 1 98.75 311 LEU B C 1
ATOM 5553 O O . LEU B 1 311 ? 14.469 25.203 13.484 1 98.75 311 LEU B O 1
ATOM 5557 N N . LYS B 1 312 ? 14.734 23.406 14.773 1 98.81 312 LYS B N 1
ATOM 5558 C CA . LYS B 1 312 ? 15.953 22.984 14.094 1 98.81 312 LYS B CA 1
ATOM 5559 C C . LYS B 1 312 ? 15.945 21.484 13.805 1 98.81 312 LYS B C 1
ATOM 5561 O O . LYS B 1 312 ? 15.781 20.672 14.711 1 98.81 312 LYS B O 1
ATOM 5566 N N . PHE B 1 313 ? 16.141 21.172 12.555 1 98.81 313 PHE B N 1
ATOM 5567 C CA . PHE B 1 313 ? 16.328 19.797 12.094 1 98.81 313 PHE B CA 1
ATOM 5568 C C . PHE B 1 313 ? 17.688 19.609 11.445 1 98.81 313 PHE B C 1
ATOM 5570 O O . PHE B 1 313 ? 17.953 20.156 10.375 1 98.81 313 PHE B O 1
ATOM 5577 N N . PRO B 1 314 ? 18.578 18.875 12.086 1 98.62 314 PRO B N 1
ATOM 5578 C CA . PRO B 1 314 ? 19.906 18.672 11.508 1 98.62 314 PRO B CA 1
ATOM 5579 C C . PRO B 1 314 ? 19.891 17.797 10.258 1 98.62 314 PRO B C 1
ATOM 5581 O O . PRO B 1 314 ? 18.844 17.234 9.922 1 98.62 314 PRO B O 1
ATOM 5584 N N . ALA B 1 315 ? 21.047 17.781 9.547 1 98.69 315 ALA B N 1
ATOM 5585 C CA . ALA B 1 315 ? 21.219 16.812 8.477 1 98.69 315 ALA B CA 1
ATOM 5586 C C . ALA B 1 315 ? 20.953 15.391 8.977 1 98.69 315 ALA B C 1
ATOM 5588 O O . ALA B 1 315 ? 21.391 15.023 10.062 1 98.69 315 ALA B O 1
ATOM 5589 N N . GLN B 1 316 ? 20.203 14.609 8.18 1 98.5 316 GLN B N 1
ATOM 5590 C CA . GLN B 1 316 ? 19.812 13.273 8.602 1 98.5 316 GLN B CA 1
ATOM 5591 C C . GLN B 1 316 ? 19.203 12.492 7.441 1 98.5 316 GLN B C 1
ATOM 5593 O O . GLN B 1 316 ? 18.875 13.062 6.402 1 98.5 316 GLN B O 1
ATOM 5598 N N . GLU B 1 317 ? 19.078 11.156 7.602 1 98.25 317 GLU B N 1
ATOM 5599 C CA . GLU B 1 317 ? 18.266 10.336 6.703 1 98.25 317 GLU B CA 1
ATOM 5600 C C . GLU B 1 317 ? 16.781 10.578 6.918 1 98.25 317 GLU B C 1
ATOM 5602 O O . GLU B 1 317 ? 16.312 10.578 8.055 1 98.25 317 GLU B O 1
ATOM 5607 N N . THR B 1 318 ? 16.047 10.867 5.844 1 98.62 318 THR B N 1
ATOM 5608 C CA . THR B 1 318 ? 14.68 11.336 6.055 1 98.62 318 THR B CA 1
ATOM 5609 C C . THR B 1 318 ? 13.672 10.336 5.516 1 98.62 318 THR B C 1
ATOM 5611 O O . THR B 1 318 ? 12.461 10.547 5.625 1 98.62 318 THR B O 1
ATOM 5614 N N . PHE B 1 319 ? 14.117 9.227 4.906 1 98.25 319 PHE B N 1
ATOM 5615 C CA . PHE B 1 319 ? 13.141 8.367 4.262 1 98.25 319 PHE B CA 1
ATOM 5616 C C . PHE B 1 319 ? 13.594 6.91 4.301 1 98.25 319 PHE B C 1
ATOM 5618 O O . PHE B 1 319 ? 13.484 6.195 3.303 1 98.25 319 PHE B O 1
ATOM 5625 N N . SER B 1 320 ? 14.219 6.523 5.441 1 97.56 320 SER B N 1
ATOM 5626 C CA . SER B 1 320 ? 14.508 5.105 5.617 1 97.56 320 SER B CA 1
ATOM 5627 C C . SER B 1 320 ? 13.227 4.285 5.703 1 97.56 320 SER B C 1
ATOM 5629 O O . SER B 1 320 ? 12.18 4.793 6.109 1 97.56 320 SER B O 1
ATOM 5631 N N . ASP B 1 321 ? 13.281 3.045 5.359 1 97.06 321 ASP B N 1
ATOM 5632 C CA . ASP B 1 321 ? 12.133 2.152 5.434 1 97.06 321 ASP B CA 1
ATOM 5633 C C . ASP B 1 321 ? 11.602 2.062 6.863 1 97.06 321 ASP B C 1
ATOM 5635 O O . ASP B 1 321 ? 10.383 2.07 7.078 1 97.06 321 ASP B O 1
ATOM 5639 N N . GLU B 1 322 ? 12.461 1.995 7.816 1 97.25 322 GLU B N 1
ATOM 5640 C CA . GLU B 1 322 ? 12.055 1.878 9.211 1 97.25 322 GLU B CA 1
ATOM 5641 C C . GLU B 1 322 ? 11.273 3.107 9.664 1 97.25 322 GLU B C 1
ATOM 5643 O O . GLU B 1 322 ? 10.227 2.984 10.305 1 97.25 322 GLU B O 1
ATOM 5648 N N . ARG B 1 323 ? 11.703 4.301 9.281 1 97.31 323 ARG B N 1
ATOM 5649 C CA . ARG B 1 323 ? 11.016 5.535 9.641 1 97.31 323 ARG B CA 1
ATOM 5650 C C . ARG B 1 323 ? 9.664 5.633 8.945 1 97.31 323 ARG B C 1
ATOM 5652 O O . ARG B 1 323 ? 8.672 6.031 9.562 1 97.31 323 ARG B O 1
ATOM 5659 N N . ARG B 1 324 ? 9.727 5.301 7.715 1 97.5 324 ARG B N 1
ATOM 5660 C CA . ARG B 1 324 ? 8.516 5.391 6.91 1 97.5 324 ARG B CA 1
ATOM 5661 C C . ARG B 1 324 ? 7.418 4.492 7.469 1 97.5 324 ARG B C 1
ATOM 5663 O O . ARG B 1 324 ? 6.312 4.961 7.754 1 97.5 324 ARG B O 1
ATOM 5670 N N . VAL B 1 325 ? 7.727 3.24 7.703 1 97.19 325 VAL B N 1
ATOM 5671 C CA . VAL B 1 325 ? 6.742 2.275 8.18 1 97.19 325 VAL B CA 1
ATOM 5672 C C . VAL B 1 325 ? 6.281 2.652 9.586 1 97.19 325 VAL B C 1
ATOM 5674 O O . VAL B 1 325 ? 5.094 2.564 9.898 1 97.19 325 VAL B O 1
ATOM 5677 N N . TRP B 1 326 ? 7.199 3.072 10.398 1 97.88 326 TRP B N 1
ATOM 5678 C CA . TRP B 1 326 ? 6.855 3.49 11.758 1 97.88 326 TRP B CA 1
ATOM 5679 C C . TRP B 1 326 ? 5.855 4.645 11.734 1 97.88 326 TRP B C 1
ATOM 5681 O O . TRP B 1 326 ? 4.828 4.594 12.414 1 97.88 326 TRP B O 1
ATOM 5691 N N . TRP B 1 327 ? 6.137 5.656 10.922 1 98.12 327 TRP B N 1
ATOM 5692 C CA . TRP B 1 327 ? 5.266 6.828 10.906 1 98.12 327 TRP B CA 1
ATOM 5693 C C . TRP B 1 327 ? 3.932 6.504 10.242 1 98.12 327 TRP B C 1
ATOM 5695 O O . TRP B 1 327 ? 2.873 6.875 10.758 1 98.12 327 TRP B O 1
ATOM 5705 N N . GLU B 1 328 ? 4.012 5.832 9.133 1 97.06 328 GLU B N 1
ATOM 5706 C CA . GLU B 1 328 ? 2.82 5.641 8.312 1 97.06 328 GLU B CA 1
ATOM 5707 C C . GLU B 1 328 ? 1.872 4.625 8.938 1 97.06 328 GLU B C 1
ATOM 5709 O O . GLU B 1 328 ? 0.651 4.777 8.867 1 97.06 328 GLU B O 1
ATOM 5714 N N . ASP B 1 329 ? 2.447 3.617 9.656 1 96.31 329 ASP B N 1
ATOM 5715 C CA . ASP B 1 329 ? 1.593 2.5 10.047 1 96.31 329 ASP B CA 1
ATOM 5716 C C . ASP B 1 329 ? 1.49 2.396 11.562 1 96.31 329 ASP B C 1
ATOM 5718 O O . ASP B 1 329 ? 0.604 1.718 12.086 1 96.31 329 ASP B O 1
ATOM 5722 N N . ARG B 1 330 ? 2.32 3.094 12.344 1 96.88 330 ARG B N 1
ATOM 5723 C CA . ARG B 1 330 ? 2.396 2.717 13.758 1 96.88 330 ARG B CA 1
ATOM 5724 C C . ARG B 1 330 ? 2.053 3.896 14.656 1 96.88 330 ARG B C 1
ATOM 5726 O O . ARG B 1 330 ? 1.846 3.723 15.859 1 96.88 330 ARG B O 1
ATOM 5733 N N . ILE B 1 331 ? 1.989 5.07 14.031 1 97.69 331 ILE B N 1
ATOM 5734 C CA . ILE B 1 331 ? 1.726 6.176 14.945 1 97.69 331 ILE B CA 1
ATOM 5735 C C . ILE B 1 331 ? 0.611 7.055 14.383 1 97.69 331 ILE B C 1
ATOM 5737 O O . ILE B 1 331 ? 0.227 6.91 13.219 1 97.69 331 ILE B O 1
ATOM 5741 N N . GLY B 1 332 ? 0.074 7.852 15.227 1 95.88 332 GLY B N 1
ATOM 5742 C CA . GLY B 1 332 ? -0.866 8.898 14.875 1 95.88 332 GLY B CA 1
ATOM 5743 C C . GLY B 1 332 ? -0.516 10.25 15.477 1 95.88 332 GLY B C 1
ATOM 5744 O O . GLY B 1 332 ? 0.277 10.32 16.422 1 95.88 332 GLY B O 1
ATOM 5745 N N . LEU B 1 333 ? -0.966 11.258 14.844 1 96.69 333 LEU B N 1
ATOM 5746 C CA . LEU B 1 333 ? -0.952 12.617 15.375 1 96.69 333 LEU B CA 1
ATOM 5747 C C . LEU B 1 333 ? -2.354 13.219 15.359 1 96.69 333 LEU B C 1
ATOM 5749 O O . LEU B 1 333 ? -3.227 12.758 14.625 1 96.69 333 LEU B O 1
ATOM 5753 N N . SER B 1 334 ? -2.518 14.164 16.219 1 96.75 334 SER B N 1
ATOM 5754 C CA . SER B 1 334 ? -3.783 14.891 16.281 1 96.75 334 SER B CA 1
ATOM 5755 C C . SER B 1 334 ? -3.584 16.297 16.844 1 96.75 334 SER B C 1
ATOM 5757 O O . SER B 1 334 ? -2.863 16.484 17.828 1 96.75 334 SER B O 1
ATOM 5759 N N . PRO B 1 335 ? -4.254 17.219 16.219 1 97 335 PRO B N 1
ATOM 5760 C CA . PRO B 1 335 ? -4.18 18.547 16.844 1 97 335 PRO B CA 1
ATOM 5761 C C . PRO B 1 335 ? -4.805 18.594 18.234 1 97 335 PRO B C 1
ATOM 5763 O O . PRO B 1 335 ? -4.586 19.547 19 1 97 335 PRO B O 1
ATOM 5766 N N . TRP B 1 336 ? -5.512 17.578 18.609 1 97.75 336 TRP B N 1
ATOM 5767 C CA . TRP B 1 336 ? -6.172 17.5 19.906 1 97.75 336 TRP B CA 1
ATOM 5768 C C . TRP B 1 336 ? -5.277 16.812 20.938 1 97.75 336 TRP B C 1
ATOM 5770 O O . TRP B 1 336 ? -5.652 16.672 22.094 1 97.75 336 TRP B O 1
ATOM 5780 N N . ASP B 1 337 ? -4.156 16.375 20.484 1 97.56 337 ASP B N 1
ATOM 5781 C CA . ASP B 1 337 ? -3.139 15.883 21.406 1 97.56 337 ASP B CA 1
ATOM 5782 C C . ASP B 1 337 ? -2.186 17 21.828 1 97.56 337 ASP B C 1
ATOM 5784 O O . ASP B 1 337 ? -1.132 17.188 21.219 1 97.56 337 ASP B O 1
ATOM 5788 N N . GLY B 1 338 ? -2.57 17.688 22.875 1 97.94 338 GLY B N 1
ATOM 5789 C CA . GLY B 1 338 ? -1.82 18.859 23.297 1 97.94 338 GLY B CA 1
ATOM 5790 C C . GLY B 1 338 ? -2.365 19.484 24.562 1 97.94 338 GLY B C 1
ATOM 5791 O O . GLY B 1 338 ? -3.127 18.859 25.297 1 97.94 338 GLY B O 1
ATOM 5792 N N . LEU B 1 339 ? -1.927 20.688 24.797 1 97.88 339 LEU B N 1
ATOM 5793 C CA . LEU B 1 339 ? -2.268 21.422 26.016 1 97.88 339 LEU B CA 1
ATOM 5794 C C . LEU B 1 339 ? -3.586 22.172 25.844 1 97.88 339 LEU B C 1
ATOM 5796 O O . LEU B 1 339 ? -3.914 22.625 24.734 1 97.88 339 LEU B O 1
ATOM 5800 N N . LYS B 1 340 ? -4.297 22.359 26.969 1 98.06 340 LYS B N 1
ATOM 5801 C CA . LYS B 1 340 ? -5.543 23.125 26.969 1 98.06 340 LYS B CA 1
ATOM 5802 C C . LYS B 1 340 ? -5.328 24.531 26.453 1 98.06 340 LYS B C 1
ATOM 5804 O O . LYS B 1 340 ? -6.207 25.109 25.797 1 98.06 340 LYS B O 1
ATOM 5809 N N . ASP B 1 341 ? -4.184 25.078 26.688 1 98 341 ASP B N 1
ATOM 5810 C CA . ASP B 1 341 ? -3.863 26.438 26.281 1 98 341 ASP B CA 1
ATOM 5811 C C . ASP B 1 341 ? -3.752 26.547 24.766 1 98 341 ASP B C 1
ATOM 5813 O O . ASP B 1 341 ? -3.705 27.656 24.219 1 98 341 ASP B O 1
ATOM 5817 N N . HIS B 1 342 ? -3.652 25.484 24.078 1 98.5 342 HIS B N 1
ATOM 5818 C CA . HIS B 1 342 ? -3.531 25.453 22.625 1 98.5 342 HIS B CA 1
ATOM 5819 C C . HIS B 1 342 ? -4.625 24.594 22 1 98.5 342 HIS B C 1
ATOM 5821 O O . HIS B 1 342 ? -4.387 23.906 21 1 98.5 342 HIS B O 1
ATOM 5827 N N . ARG B 1 343 ? -5.812 24.562 22.578 1 98.56 343 ARG B N 1
ATOM 5828 C CA . ARG B 1 343 ? -6.961 23.828 22.078 1 98.56 343 ARG B CA 1
ATOM 5829 C C . ARG B 1 343 ? -7.293 24.234 20.641 1 98.56 343 ARG B C 1
ATOM 5831 O O . ARG B 1 343 ? -7.363 25.422 20.328 1 98.56 343 ARG B O 1
ATOM 5838 N N . PRO B 1 344 ? -7.523 23.281 19.719 1 98.44 344 PRO B N 1
ATOM 5839 C CA . PRO B 1 344 ? -7.98 23.625 18.375 1 98.44 344 PRO B CA 1
ATOM 5840 C C . PRO B 1 344 ? -9.359 24.281 18.359 1 98.44 344 PRO B C 1
ATOM 5842 O O . PRO B 1 344 ? -10.242 23.875 19.125 1 98.44 344 PRO B O 1
ATOM 5845 N N . LEU B 1 345 ? -9.508 25.312 17.531 1 98.44 345 LEU B N 1
ATOM 5846 C CA . LEU B 1 345 ? -10.758 26.062 17.484 1 98.44 345 LEU B CA 1
ATOM 5847 C C . LEU B 1 345 ? -11.438 25.906 16.125 1 98.44 345 LEU B C 1
ATOM 5849 O O . LEU B 1 345 ? -10.766 25.703 15.117 1 98.44 345 LEU B O 1
ATOM 5853 N N . GLY B 1 346 ? -12.758 26.047 16.156 1 97.88 346 GLY B N 1
ATOM 5854 C CA . GLY B 1 346 ? -13.523 26.031 14.93 1 97.88 346 GLY B CA 1
ATOM 5855 C C . GLY B 1 346 ? -14 24.641 14.547 1 97.88 346 GLY B C 1
ATOM 5856 O O . GLY B 1 346 ? -13.43 23.641 14.984 1 97.88 346 GLY B O 1
ATOM 5857 N N . SER B 1 347 ? -14.977 24.641 13.68 1 97.75 347 SER B N 1
ATOM 5858 C CA . SER B 1 347 ? -15.617 23.375 13.328 1 97.75 347 SER B CA 1
ATOM 5859 C C . SER B 1 347 ? -14.664 22.469 12.555 1 97.75 347 SER B C 1
ATOM 5861 O O . SER B 1 347 ? -14.742 21.25 12.664 1 97.75 347 SER B O 1
ATOM 5863 N N . ILE B 1 348 ? -13.773 23.047 11.812 1 97.56 348 ILE B N 1
ATOM 5864 C CA . ILE B 1 348 ? -12.789 22.266 11.078 1 97.56 348 ILE B CA 1
ATOM 5865 C C . ILE B 1 348 ? -11.93 21.469 12.055 1 97.56 348 ILE B C 1
ATOM 5867 O O . ILE B 1 348 ? -11.57 20.328 11.789 1 97.56 348 ILE B O 1
ATOM 5871 N N . ASN B 1 349 ? -11.602 22.062 13.156 1 98.06 349 ASN B N 1
ATOM 5872 C CA . ASN B 1 349 ? -10.797 21.359 14.148 1 98.06 349 ASN B CA 1
ATOM 5873 C C . ASN B 1 349 ? -11.648 20.391 14.969 1 98.06 349 ASN B C 1
ATOM 5875 O O . ASN B 1 349 ? -11.195 19.297 15.32 1 98.06 349 ASN B O 1
ATOM 5879 N N . ARG B 1 350 ? -12.875 20.828 15.289 1 97.75 350 ARG B N 1
ATOM 5880 C CA . ARG B 1 350 ? -13.734 19.938 16.062 1 97.75 350 ARG B CA 1
ATOM 5881 C C . ARG B 1 350 ? -14.039 18.656 15.289 1 97.75 350 ARG B C 1
ATOM 5883 O O . ARG B 1 350 ? -14.07 17.578 15.867 1 97.75 350 ARG B O 1
ATOM 5890 N N . LEU B 1 351 ? -14.18 18.734 14.008 1 97.75 351 LEU B N 1
ATOM 5891 C CA . LEU B 1 351 ? -14.438 17.516 13.242 1 97.75 351 LEU B CA 1
ATOM 5892 C C . LEU B 1 351 ? -13.211 16.609 13.234 1 97.75 351 LEU B C 1
ATOM 5894 O O . LEU B 1 351 ? -13.336 15.391 13.109 1 97.75 351 LEU B O 1
ATOM 5898 N N . ARG B 1 352 ? -12 17.125 13.32 1 97.06 352 ARG B N 1
ATOM 5899 C CA . ARG B 1 352 ? -10.758 16.359 13.234 1 97.06 352 ARG B CA 1
ATOM 5900 C C . ARG B 1 352 ? -10.609 15.43 14.438 1 97.06 352 ARG B C 1
ATOM 5902 O O . ARG B 1 352 ? -9.961 14.391 14.336 1 97.06 352 ARG B O 1
ATOM 5909 N N . HIS B 1 353 ? -11.227 15.852 15.555 1 95.5 353 HIS B N 1
ATOM 5910 C CA . HIS B 1 353 ? -11.109 15.031 16.75 1 95.5 353 HIS B CA 1
ATOM 5911 C C . HIS B 1 353 ? -11.617 13.617 16.5 1 95.5 353 HIS B C 1
ATOM 5913 O O . HIS B 1 353 ? -10.844 12.656 16.516 1 95.5 353 HIS B O 1
ATOM 5919 N N . LYS B 1 354 ? -12.828 13.484 16.109 1 94.94 354 LYS B N 1
ATOM 5920 C CA . LYS B 1 354 ? -13.453 12.18 15.891 1 94.94 354 LYS B CA 1
ATOM 5921 C C . LYS B 1 354 ? -12.992 11.57 14.562 1 94.94 354 LYS B C 1
ATOM 5923 O O . LYS B 1 354 ? -12.742 10.367 14.484 1 94.94 354 LYS B O 1
ATOM 5928 N N . ALA B 1 355 ? -12.844 12.398 13.539 1 95.25 355 ALA B N 1
ATOM 5929 C CA . ALA B 1 355 ? -12.461 11.891 12.227 1 95.25 355 ALA B CA 1
ATOM 5930 C C . ALA B 1 355 ? -11.086 11.227 12.273 1 95.25 355 ALA B C 1
ATOM 5932 O O . ALA B 1 355 ? -10.875 10.18 11.656 1 95.25 355 ALA B O 1
ATOM 5933 N N . TYR B 1 356 ? -10.172 11.836 12.961 1 96.69 356 TYR B N 1
ATOM 5934 C CA . TYR B 1 356 ? -8.828 11.273 13.062 1 96.69 356 TYR B CA 1
ATOM 5935 C C . TYR B 1 356 ? -8.836 9.961 13.836 1 96.69 356 TYR B C 1
ATOM 5937 O O . TYR B 1 356 ? -8.133 9.016 13.477 1 96.69 356 TYR B O 1
ATOM 5945 N N . GLU B 1 357 ? -9.633 9.945 14.883 1 95.56 357 GLU B N 1
ATOM 5946 C CA . GLU B 1 357 ? -9.773 8.719 15.656 1 95.56 357 GLU B CA 1
ATOM 5947 C C . GLU B 1 357 ? -10.305 7.582 14.789 1 95.56 357 GLU B C 1
ATOM 5949 O O . GLU B 1 357 ? -9.766 6.473 14.812 1 95.56 357 GLU B O 1
ATOM 5954 N N . MET B 1 358 ? -11.305 7.871 14.055 1 96.5 358 MET B N 1
ATOM 5955 C CA . MET B 1 358 ? -11.922 6.867 13.188 1 96.5 358 MET B CA 1
ATOM 5956 C C . MET B 1 358 ? -10.961 6.441 12.086 1 96.5 358 MET B C 1
ATOM 5958 O O . MET B 1 358 ? -10.852 5.254 11.766 1 96.5 358 MET B O 1
ATOM 5962 N N . SER B 1 359 ? -10.281 7.395 11.508 1 96.69 359 SER B N 1
ATOM 5963 C CA . SER B 1 359 ? -9.289 7.109 10.484 1 96.69 359 SER B CA 1
ATOM 5964 C C . SER B 1 359 ? -8.195 6.188 11.008 1 96.69 359 SER B C 1
ATOM 5966 O O . SER B 1 359 ? -7.816 5.219 10.352 1 96.69 359 SER B O 1
ATOM 5968 N N . ARG B 1 360 ? -7.707 6.473 12.18 1 96.31 360 ARG B N 1
ATOM 5969 C CA . ARG B 1 360 ? -6.656 5.672 12.797 1 96.31 360 ARG B CA 1
ATOM 5970 C C . ARG B 1 360 ? -7.133 4.246 13.062 1 96.31 360 ARG B C 1
ATOM 5972 O O . ARG B 1 360 ? -6.395 3.287 12.844 1 96.31 360 ARG B O 1
ATOM 5979 N N . ALA B 1 361 ? -8.312 4.125 13.5 1 96.69 361 ALA B N 1
ATOM 5980 C CA . ALA B 1 361 ? -8.867 2.809 13.805 1 96.69 361 ALA B CA 1
ATOM 5981 C C . ALA B 1 361 ? -8.969 1.953 12.547 1 96.69 361 ALA B C 1
ATOM 5983 O O . ALA B 1 361 ? -8.703 0.75 12.586 1 96.69 361 ALA B O 1
ATOM 5984 N N . TYR B 1 362 ? -9.398 2.57 11.469 1 96.5 362 TYR B N 1
ATOM 5985 C CA . TYR B 1 362 ? -9.492 1.877 10.188 1 96.5 362 TYR B CA 1
ATOM 5986 C C . TYR B 1 362 ? -8.133 1.312 9.773 1 96.5 362 TYR B C 1
ATOM 5988 O O . TYR B 1 362 ? -8.031 0.144 9.398 1 96.5 362 TYR B O 1
ATOM 5996 N N . ARG B 1 363 ? -7.117 2.121 9.852 1 95.62 363 ARG B N 1
ATOM 5997 C CA . ARG B 1 363 ? -5.777 1.718 9.438 1 95.62 363 ARG B CA 1
ATOM 5998 C C . ARG B 1 363 ? -5.219 0.646 10.375 1 95.62 363 ARG B C 1
ATOM 6000 O O . ARG B 1 363 ? -4.578 -0.305 9.922 1 95.62 363 ARG B O 1
ATOM 6007 N N . GLU B 1 364 ? -5.449 0.873 11.664 1 97.19 364 GLU B N 1
ATOM 6008 C CA . GLU B 1 364 ? -4.969 -0.078 12.664 1 97.19 364 GLU B CA 1
ATOM 6009 C C . GLU B 1 364 ? -5.543 -1.471 12.422 1 97.19 364 GLU B C 1
ATOM 6011 O O . GLU B 1 364 ? -4.801 -2.453 12.367 1 97.19 364 GLU B O 1
ATOM 6016 N N . LYS B 1 365 ? -6.809 -1.496 12.289 1 96.25 365 LYS B N 1
ATOM 6017 C CA . LYS B 1 365 ? -7.477 -2.771 12.055 1 96.25 365 LYS B CA 1
ATOM 6018 C C . LYS B 1 365 ? -7.082 -3.361 10.703 1 96.25 365 LYS B C 1
ATOM 6020 O O . LYS B 1 365 ? -6.754 -4.547 10.609 1 96.25 365 LYS B O 1
ATOM 6025 N N . GLY B 1 366 ? -7.062 -2.602 9.734 1 96.75 366 GLY B N 1
ATOM 6026 C CA . GLY B 1 366 ? -6.875 -3.049 8.359 1 96.75 366 GLY B CA 1
ATOM 6027 C C . GLY B 1 366 ? -5.469 -3.539 8.078 1 96.75 366 GLY B C 1
ATOM 6028 O O . GLY B 1 366 ? -5.27 -4.43 7.25 1 96.75 366 GLY B O 1
ATOM 6029 N N . ASN B 1 367 ? -4.5 -2.895 8.68 1 96.81 367 ASN B N 1
ATOM 6030 C CA . ASN B 1 367 ? -3.107 -3.256 8.445 1 96.81 367 ASN B CA 1
ATOM 6031 C C . ASN B 1 367 ? -2.562 -4.156 9.547 1 96.81 367 ASN B C 1
ATOM 6033 O O . ASN B 1 367 ? -1.39 -4.531 9.523 1 96.81 367 ASN B O 1
ATOM 6037 N N . GLN B 1 368 ? -3.465 -4.477 10.469 1 95.5 368 GLN B N 1
ATOM 6038 C CA . GLN B 1 368 ? -3.088 -5.348 11.578 1 95.5 368 GLN B CA 1
ATOM 6039 C C . GLN B 1 368 ? -1.84 -4.828 12.281 1 95.5 368 GLN B C 1
ATOM 6041 O O . GLN B 1 368 ? -0.9 -5.586 12.531 1 95.5 368 GLN B O 1
ATOM 6046 N N . ALA B 1 369 ? -1.769 -3.604 12.531 1 94.56 369 ALA B N 1
ATOM 6047 C CA . ALA B 1 369 ? -0.686 -2.916 13.227 1 94.56 369 ALA B CA 1
ATOM 6048 C C . ALA B 1 369 ? -1.233 -1.939 14.258 1 94.56 369 ALA B C 1
ATOM 6050 O O . ALA B 1 369 ? -1.966 -1.008 13.922 1 94.56 369 ALA B O 1
ATOM 6051 N N . LYS B 1 370 ? -0.857 -2.156 15.492 1 94.75 370 LYS B N 1
ATOM 6052 C CA . LYS B 1 370 ? -1.312 -1.246 16.547 1 94.75 370 LYS B CA 1
ATOM 6053 C C . LYS B 1 370 ? -0.819 0.175 16.297 1 94.75 370 LYS B C 1
ATOM 6055 O O . LYS B 1 370 ? 0.347 0.381 15.945 1 94.75 370 LYS B O 1
ATOM 6060 N N . VAL B 1 371 ? -1.678 1.096 16.328 1 96.25 371 VAL B N 1
ATOM 6061 C CA . VAL B 1 371 ? -1.343 2.506 16.172 1 96.25 371 VAL B CA 1
ATOM 6062 C C . VAL B 1 371 ? -1.354 3.195 17.531 1 96.25 371 VAL B C 1
ATOM 6064 O O . VAL B 1 371 ? -2.305 3.043 18.312 1 96.25 371 VAL B O 1
ATOM 6067 N N . TYR B 1 372 ? -0.33 3.912 17.828 1 95.69 372 TYR B N 1
ATOM 6068 C CA . TYR B 1 372 ? -0.247 4.598 19.109 1 95.69 372 TYR B CA 1
ATOM 6069 C C . TYR B 1 372 ? 0.236 6.031 18.938 1 95.69 372 TYR B C 1
ATOM 6071 O O . TYR B 1 372 ? 0.561 6.453 17.828 1 95.69 372 TYR B O 1
ATOM 6079 N N . LEU B 1 373 ? 0.122 6.82 19.953 1 96.31 373 LEU B N 1
ATOM 6080 C CA . LEU B 1 373 ? 0.642 8.188 20 1 96.31 373 LEU B CA 1
ATOM 6081 C C . LEU B 1 373 ? 1.979 8.227 20.734 1 96.31 373 LEU B C 1
ATOM 6083 O O . LEU B 1 373 ? 2.027 8.055 21.953 1 96.31 373 LEU B O 1
ATOM 6087 N N . PRO B 1 374 ? 3.059 8.453 20.016 1 97.25 374 PRO B N 1
ATOM 6088 C CA . PRO B 1 374 ? 4.371 8.344 20.656 1 97.25 374 PRO B CA 1
ATOM 6089 C C . PRO B 1 374 ? 4.609 9.438 21.703 1 97.25 374 PRO B C 1
ATOM 6091 O O . PRO B 1 374 ? 4.125 10.562 21.547 1 97.25 374 PRO B O 1
ATOM 6094 N N . LEU B 1 375 ? 5.496 9.156 22.688 1 96.94 375 LEU B N 1
ATOM 6095 C CA . LEU B 1 375 ? 5.703 10.078 23.797 1 96.94 375 LEU B CA 1
ATOM 6096 C C . LEU B 1 375 ? 7.172 10.477 23.906 1 96.94 375 LEU B C 1
ATOM 6098 O O . LEU B 1 375 ? 7.535 11.305 24.75 1 96.94 375 LEU B O 1
ATOM 6102 N N . LYS B 1 376 ? 8.008 9.875 23.094 1 96.38 376 LYS B N 1
ATOM 6103 C CA . LYS B 1 376 ? 9.43 10.203 23.125 1 96.38 376 LYS B CA 1
ATOM 6104 C C . LYS B 1 376 ? 10.031 10.211 21.719 1 96.38 376 LYS B C 1
ATOM 6106 O O . LYS B 1 376 ? 9.617 9.438 20.859 1 96.38 376 LYS B O 1
ATOM 6111 N N . VAL B 1 377 ? 10.969 11.031 21.578 1 96.56 377 VAL B N 1
ATOM 6112 C CA . VAL B 1 377 ? 11.617 11.188 20.281 1 96.56 377 VAL B CA 1
ATOM 6113 C C . VAL B 1 377 ? 12.297 9.875 19.875 1 96.56 377 VAL B C 1
ATOM 6115 O O . VAL B 1 377 ? 12.344 9.531 18.688 1 96.56 377 VAL B O 1
ATOM 6118 N N . ASP B 1 378 ? 12.773 9.117 20.797 1 94.88 378 ASP B N 1
ATOM 6119 C CA . ASP B 1 378 ? 13.516 7.895 20.547 1 94.88 378 ASP B CA 1
ATOM 6120 C C . ASP B 1 378 ? 12.594 6.781 20.047 1 94.88 378 ASP B C 1
ATOM 6122 O O . ASP B 1 378 ? 13.062 5.75 19.562 1 94.88 378 ASP B O 1
ATOM 6126 N N . ASP B 1 379 ? 11.297 6.984 20.172 1 94.75 379 ASP B N 1
ATOM 6127 C CA . ASP B 1 379 ? 10.375 6.039 19.562 1 94.75 379 ASP B CA 1
ATOM 6128 C C . ASP B 1 379 ? 10.539 6.008 18.031 1 94.75 379 ASP B C 1
ATOM 6130 O O . ASP B 1 379 ? 10.281 4.984 17.406 1 94.75 379 ASP B O 1
ATOM 6134 N N . MET B 1 380 ? 10.898 7.125 17.422 1 96.88 380 MET B N 1
ATOM 6135 C CA . MET B 1 380 ? 11.109 7.168 15.984 1 96.88 380 MET B CA 1
ATOM 6136 C C . MET B 1 380 ? 12.461 6.551 15.617 1 96.88 380 MET B C 1
ATOM 6138 O O . MET B 1 380 ? 13.492 6.953 16.141 1 96.88 380 MET B O 1
ATOM 6142 N N . PRO B 1 381 ? 12.422 5.652 14.711 1 96 381 PRO B N 1
ATOM 6143 C CA . PRO B 1 381 ? 13.68 5.043 14.266 1 96 381 PRO B CA 1
ATOM 6144 C C . PRO B 1 381 ? 14.617 6.047 13.609 1 96 381 PRO B C 1
ATOM 6146 O O . PRO B 1 381 ? 14.188 7.133 13.211 1 96 381 PRO B O 1
ATOM 6149 N N . ASN B 1 382 ? 15.961 5.734 13.469 1 86.44 382 ASN B N 1
ATOM 6150 C CA . ASN B 1 382 ? 16.953 6.621 12.875 1 86.44 382 ASN B CA 1
ATOM 6151 C C . ASN B 1 382 ? 16.984 6.496 11.359 1 86.44 382 ASN B C 1
ATOM 6153 O O . ASN B 1 382 ? 16.797 5.406 10.812 1 86.44 382 ASN B O 1
#

Nearest PDB structures (foldseek):
  1u5u-assembly1_A  TM=6.807E-01  e=2.894E-14  Plexaura homomalla
  2xq1-assembly2_D  TM=7.222E-01  e=1.074E-13  Ogataea angusta
  6rjr-assembly1_B  TM=7.213E-01  e=8.362E-13  Kluyveromyces lactis
  3dy5-assembly2_C  TM=6.310E-01  e=3.359E-13  Plexaura homomalla
  7wca-assembly1_D  TM=6.406E-01  e=5.810E-12  Mycothermus thermophilus

Foldseek 3Di:
DDDVPDPPPDPPPPCPDQQDADDLVQFDFQVPQADDDPCLVVLLVLLLVLLVLLQVVVCVVPVARFFSWLRFWQWKFKWKKWWAAPPDPSQLFFQQVQSPHPGTDMWIKMKTKGFTGSDLFQLLQQFKIKMKMKTFFTFQQALDAAPVRDRGTFIAIAIKILDLFDLCFASVSSSVLSVLCSVCVVPVPVSLVVLCPDPSSVSVCVRRVDASFQPLQGKIWSLAWWFAQRFIKIKIKHWDDPLSVVRHPHGDDSPDGSSRNSVVVQVSLQQAKTKIFMKIWTHNDCVQVRNQTSSHHRDCSRTPIDTTMMIITHRDGIDDPQQCCCVTQAEDDANSGGHPNTGTTHRVRVSRVVSRVSSNVSNCVRVVYYYYHDRDSPSGDD/DDPVPDPPPPPPPPCPDQLDADDLVLFDFQVPQADDDPCLVVLLVLLLVLLVLLQVVVCVVPVARFFSWLRFWQWKFKWKKWWAAPPDPSQLFFQQVQSDHPGTDMWIKMKTKGFTGSDLFQLLQQFKIKMKMKTFFTFQQALDAAPVRDRGTFIAIAIKILDLFDLCFASVSSSVLSVLCSVCVVPVPVSLVVLCPDPSSVSVCVRRVDASFQPLQGKIWSLAWWFAQRFIKIKIKHKDDPLSVVRHPHGDDSPDGSSRNSVVVQVSLQQAKTKIFMKIWTHNDCVQVRNATSSHHRDCSRTPIDTTMMIITHRDGIDDPQQCCCVTQAEDDANSGGHPNTGTTHRVRVSRVVSRVSSNVSNCVRVVYHYYHDRDSPSGDD

Organism: NCBI:txid1296121

Radius of gyration: 31.79 Å; Cα contacts (8 Å, |Δi|>4): 1694; chains: 2; bounding box: 54×104×93 Å